Protein AF-A0A7S1VMY1-F1 (afdb_monomer)

Structure (mmCIF, N/CA/C/O backbone):
data_AF-A0A7S1VMY1-F1
#
_entry.id   AF-A0A7S1VMY1-F1
#
loop_
_atom_site.group_PDB
_atom_site.id
_atom_site.type_symbol
_atom_site.label_atom_id
_atom_site.label_alt_id
_atom_site.label_comp_id
_atom_site.label_asym_id
_atom_site.label_entity_id
_atom_site.label_seq_id
_atom_site.pdbx_PDB_ins_code
_atom_site.Cartn_x
_atom_site.Cartn_y
_atom_site.Cartn_z
_atom_site.occupancy
_atom_site.B_iso_or_equiv
_atom_site.auth_seq_id
_atom_site.auth_comp_id
_atom_site.auth_asym_id
_atom_site.auth_atom_id
_atom_site.pdbx_PDB_model_num
ATOM 1 N N . MET A 1 1 ? -56.545 4.425 -25.817 1.00 33.62 1 MET A N 1
ATOM 2 C CA . MET A 1 1 ? -55.577 3.398 -25.377 1.00 33.62 1 MET A CA 1
ATOM 3 C C . MET A 1 1 ? -54.176 3.889 -25.704 1.00 33.62 1 MET A C 1
ATOM 5 O O . MET A 1 1 ? -53.750 3.744 -26.835 1.00 33.62 1 MET A O 1
ATOM 9 N N . TYR A 1 2 ? -53.489 4.505 -24.744 1.00 23.52 2 TYR A N 1
ATOM 10 C CA . TYR A 1 2 ? -52.040 4.714 -24.791 1.00 23.52 2 TYR A CA 1
ATOM 11 C C . TYR A 1 2 ? -51.524 4.386 -23.392 1.00 23.52 2 TYR A C 1
ATOM 13 O O . TYR A 1 2 ? -51.862 5.068 -22.427 1.00 23.52 2 TYR A O 1
ATOM 21 N N . GLY A 1 3 ? -50.835 3.251 -23.283 1.00 25.16 3 GLY A N 1
ATOM 22 C CA . GLY A 1 3 ? -50.272 2.750 -22.037 1.00 25.16 3 GLY A CA 1
ATOM 23 C C . GLY A 1 3 ? -48.979 3.485 -21.712 1.00 25.16 3 GLY A C 1
ATOM 24 O O . GLY A 1 3 ? -48.044 3.483 -22.510 1.00 25.16 3 GLY A O 1
ATOM 25 N N . LEU A 1 4 ? -48.946 4.108 -20.537 1.00 24.19 4 LEU A N 1
ATOM 26 C CA . LEU A 1 4 ? -47.746 4.669 -19.930 1.00 24.19 4 LEU A CA 1
ATOM 27 C C . LEU A 1 4 ? -46.876 3.507 -19.418 1.00 24.19 4 LEU A C 1
ATOM 29 O O . LEU A 1 4 ? -47.246 2.832 -18.459 1.00 24.19 4 LEU A O 1
ATOM 33 N N . PHE A 1 5 ? -45.727 3.269 -20.048 1.00 25.06 5 PHE A N 1
ATOM 34 C CA . PHE A 1 5 ? -44.685 2.406 -19.493 1.00 25.06 5 PHE A CA 1
ATOM 35 C C . PHE A 1 5 ? -43.890 3.199 -18.449 1.00 25.06 5 PHE A C 1
ATOM 37 O O . PHE A 1 5 ? -43.092 4.069 -18.791 1.00 25.06 5 PHE A O 1
ATOM 44 N N . PHE A 1 6 ? -44.096 2.891 -17.168 1.00 24.59 6 PHE A N 1
ATOM 45 C CA . PHE A 1 6 ? -43.162 3.271 -16.111 1.00 24.59 6 PHE A CA 1
ATOM 46 C C . PHE A 1 6 ? -41.952 2.334 -16.177 1.00 24.59 6 PHE A C 1
ATOM 48 O O . PHE A 1 6 ? -42.025 1.177 -15.768 1.00 24.59 6 PHE A O 1
ATOM 55 N N . VAL A 1 7 ? -40.827 2.830 -16.693 1.00 23.72 7 VAL A N 1
ATOM 56 C CA . VAL A 1 7 ? -39.528 2.173 -16.524 1.00 23.72 7 VAL A CA 1
ATOM 57 C C . VAL A 1 7 ? -39.050 2.477 -15.107 1.00 23.72 7 VAL A C 1
ATOM 59 O O . VAL A 1 7 ? -38.472 3.526 -14.828 1.00 23.72 7 VAL A O 1
ATOM 62 N N . LEU A 1 8 ? -39.344 1.562 -14.186 1.00 25.62 8 LEU A N 1
ATOM 63 C CA . LEU A 1 8 ? -38.798 1.565 -12.837 1.00 25.62 8 LEU A CA 1
ATOM 64 C C . LEU A 1 8 ? -37.323 1.128 -12.921 1.00 25.62 8 LEU A C 1
ATOM 66 O O . LEU A 1 8 ? -37.007 -0.057 -12.864 1.00 25.62 8 LEU A O 1
ATOM 70 N N . LEU A 1 9 ? -36.412 2.087 -13.099 1.00 24.83 9 LEU A N 1
ATOM 71 C CA . LEU A 1 9 ? -34.967 1.882 -12.956 1.00 24.83 9 LEU A CA 1
ATOM 72 C C . LEU A 1 9 ? -34.641 1.661 -11.470 1.00 24.83 9 LEU A C 1
ATOM 74 O O . LEU A 1 9 ? -34.191 2.567 -10.770 1.00 24.83 9 LEU A O 1
ATOM 78 N N . ILE A 1 10 ? -34.880 0.446 -10.973 1.00 28.19 10 ILE A N 1
ATOM 79 C CA . ILE A 1 10 ? -34.266 -0.019 -9.729 1.00 28.19 10 ILE A CA 1
ATOM 80 C C . ILE A 1 10 ? -32.779 -0.204 -10.046 1.00 28.19 10 ILE A C 1
ATOM 82 O O . ILE A 1 10 ? -32.379 -1.208 -10.629 1.00 28.19 10 ILE A O 1
ATOM 86 N N . HIS A 1 11 ? -31.954 0.790 -9.709 1.00 32.41 11 HIS A N 1
ATOM 87 C CA . HIS A 1 11 ? -30.508 0.595 -9.623 1.00 32.41 11 HIS A CA 1
ATOM 88 C C . HIS A 1 11 ? -30.253 -0.402 -8.494 1.00 32.41 11 HIS A C 1
ATOM 90 O O . HIS A 1 11 ? -30.273 -0.053 -7.313 1.00 32.41 11 HIS A O 1
ATOM 96 N N . TRP A 1 12 ? -30.084 -1.665 -8.867 1.00 35.84 12 TRP A N 1
ATOM 97 C CA . TRP A 1 12 ? -29.684 -2.724 -7.960 1.00 35.84 12 TRP A CA 1
ATOM 98 C C . TRP A 1 12 ? -28.210 -2.477 -7.623 1.00 35.84 12 TRP A C 1
ATOM 100 O O . TRP A 1 12 ? -27.327 -2.839 -8.394 1.00 35.84 12 TRP A O 1
ATOM 110 N N . CYS A 1 13 ? -27.939 -1.771 -6.517 1.00 44.34 13 CYS A N 1
ATOM 111 C CA . CYS A 1 13 ? -26.596 -1.771 -5.938 1.00 44.34 13 CYS A CA 1
ATOM 112 C C . CYS A 1 13 ? -26.280 -3.228 -5.609 1.00 44.34 13 CYS A C 1
ATOM 114 O O . CYS A 1 13 ? -26.998 -3.851 -4.820 1.00 44.34 13 CYS A O 1
ATOM 116 N N . SER A 1 14 ? -25.270 -3.790 -6.267 1.00 51.94 14 SER A N 1
ATOM 117 C CA . SER A 1 14 ? -24.855 -5.160 -5.991 1.00 51.94 14 SER A CA 1
ATOM 118 C C . SER A 1 14 ? -24.409 -5.264 -4.525 1.00 51.94 14 SER A C 1
ATOM 120 O O . SER A 1 14 ? -23.856 -4.316 -3.966 1.00 51.94 14 SER A O 1
ATOM 122 N N . ALA A 1 15 ? -24.656 -6.403 -3.872 1.00 57.47 15 ALA A N 1
ATOM 123 C CA . ALA A 1 15 ? -24.342 -6.615 -2.450 1.00 57.47 15 ALA A CA 1
ATOM 124 C C . ALA A 1 15 ? -22.832 -6.524 -2.104 1.00 57.47 15 ALA A C 1
ATOM 126 O O . ALA A 1 15 ? -22.460 -6.646 -0.934 1.00 57.47 15 ALA A O 1
ATOM 127 N N . SER A 1 16 ? -21.985 -6.327 -3.117 1.00 62.66 16 SER A N 1
ATOM 128 C CA . SER A 1 16 ? -20.522 -6.275 -3.082 1.00 62.66 16 SER A CA 1
ATOM 129 C C . SER A 1 16 ? -19.931 -4.862 -3.164 1.00 62.66 16 SER A C 1
ATOM 131 O O . SER A 1 16 ? -18.712 -4.721 -3.164 1.00 62.66 16 SER A O 1
ATOM 133 N N . GLU A 1 17 ? -20.753 -3.815 -3.256 1.00 73.69 17 GLU A N 1
ATOM 134 C CA . GLU A 1 17 ? -20.267 -2.432 -3.285 1.00 73.69 17 GLU A CA 1
ATOM 135 C C . GLU A 1 17 ? -20.032 -1.877 -1.876 1.00 73.69 17 GLU A C 1
ATOM 137 O O . GLU A 1 17 ? -20.927 -1.909 -1.031 1.00 73.69 17 GLU A O 1
ATOM 142 N N . VAL A 1 18 ? -18.849 -1.300 -1.649 1.00 74.94 18 VAL A N 1
ATOM 143 C CA . VAL A 1 18 ? -18.488 -0.626 -0.393 1.00 74.94 18 VAL A CA 1
ATOM 144 C C . VAL A 1 18 ? -18.110 0.820 -0.682 1.00 74.94 18 VAL A C 1
ATOM 146 O O . VAL A 1 18 ? -17.292 1.079 -1.564 1.00 74.94 18 VAL A O 1
ATOM 149 N N . PHE A 1 19 ? -18.670 1.778 0.060 1.00 83.00 19 PHE A N 1
ATOM 150 C CA . PHE A 1 19 ? -18.328 3.191 -0.100 1.00 83.00 19 PHE A CA 1
ATOM 151 C C . PHE A 1 19 ? -17.265 3.608 0.922 1.00 83.00 19 PHE A C 1
ATOM 153 O O . PHE A 1 19 ? -17.552 3.742 2.113 1.00 83.00 19 PHE A O 1
ATOM 160 N N . VAL A 1 20 ? -16.025 3.791 0.458 1.00 81.06 20 VAL A N 1
ATOM 161 C CA . VAL A 1 20 ? -14.861 4.043 1.321 1.00 81.06 20 VAL A CA 1
ATOM 162 C C . VAL A 1 20 ? -14.304 5.438 1.082 1.00 81.06 20 VAL A C 1
ATOM 164 O O . VAL A 1 20 ? -14.198 5.891 -0.059 1.00 81.06 20 VAL A O 1
ATOM 167 N N . GLY A 1 21 ? -13.950 6.099 2.181 1.00 79.00 21 GLY A N 1
ATOM 168 C CA . GLY A 1 21 ? -13.277 7.385 2.208 1.00 79.00 21 GLY A CA 1
ATOM 169 C C . GLY A 1 21 ? -11.849 7.266 2.734 1.00 79.00 21 GLY A C 1
ATOM 170 O O . GLY A 1 21 ? -11.581 6.498 3.657 1.00 79.00 21 GLY A O 1
ATOM 171 N N . VAL A 1 22 ? -10.947 8.071 2.189 1.00 80.19 22 VAL A N 1
ATOM 172 C CA . VAL A 1 22 ? -9.586 8.273 2.692 1.00 80.19 22 VAL A CA 1
ATOM 173 C C . VAL A 1 22 ? -9.391 9.755 2.980 1.00 80.19 22 VAL A C 1
ATOM 175 O O . VAL A 1 22 ? -9.722 10.583 2.133 1.00 80.19 22 VAL A O 1
ATOM 178 N N . LEU A 1 23 ? -8.841 10.079 4.152 1.00 80.81 23 LEU A N 1
ATOM 179 C CA . LEU A 1 23 ? -8.456 11.435 4.537 1.00 80.81 23 LEU A CA 1
ATOM 180 C C . LEU A 1 23 ? -6.931 11.573 4.527 1.00 80.81 23 LEU A C 1
ATOM 182 O O . LEU A 1 23 ? -6.244 10.900 5.300 1.00 80.81 23 LEU A O 1
ATOM 186 N N . THR A 1 24 ? -6.431 12.481 3.691 1.00 72.38 24 THR A N 1
ATOM 187 C CA . THR A 1 24 ? -5.033 12.928 3.709 1.00 72.38 24 THR A CA 1
ATOM 188 C C . THR A 1 24 ? -4.936 14.169 4.582 1.00 72.38 24 THR A C 1
ATOM 190 O O . THR A 1 24 ? -5.751 15.084 4.446 1.00 72.38 24 THR A O 1
ATOM 193 N N . TRP A 1 25 ? -3.994 14.196 5.519 1.00 70.19 25 TRP A N 1
ATOM 194 C CA . TRP A 1 25 ? -3.779 15.348 6.390 1.00 70.19 25 TRP A CA 1
ATOM 195 C C . TRP A 1 25 ? -2.361 15.331 6.954 1.00 70.19 25 TRP A C 1
ATOM 197 O O . TRP A 1 25 ? -1.916 14.296 7.450 1.00 70.19 25 TRP A O 1
ATOM 207 N N . ASN A 1 26 ? -1.700 16.489 6.951 1.00 62.31 26 ASN A N 1
ATOM 208 C CA . ASN A 1 26 ? -0.480 16.712 7.714 1.00 62.31 26 ASN A CA 1
ATOM 209 C C . ASN A 1 26 ? -0.700 17.813 8.756 1.00 62.31 26 ASN A C 1
ATOM 211 O O . ASN A 1 26 ? -1.228 18.879 8.448 1.00 62.31 26 ASN A O 1
ATOM 215 N N . SER A 1 27 ? -0.270 17.567 9.992 1.00 55.22 27 SER A N 1
ATOM 216 C CA . SER A 1 27 ? -0.246 18.565 11.064 1.00 55.22 27 SER A CA 1
ATOM 217 C C . SER A 1 27 ? 0.998 19.466 11.040 1.00 55.22 27 SER A C 1
ATOM 219 O O . SER A 1 27 ? 1.062 20.408 11.821 1.00 55.22 27 SER A O 1
ATOM 221 N N . GLY A 1 28 ? 1.993 19.174 10.196 1.00 49.59 28 GLY A N 1
ATOM 222 C CA . GLY A 1 28 ? 3.317 19.807 10.200 1.00 49.59 28 GLY A CA 1
ATOM 223 C C . GLY A 1 28 ? 3.417 21.221 9.616 1.00 49.59 28 GLY A C 1
ATOM 224 O O . GLY A 1 28 ? 4.523 21.742 9.541 1.00 49.59 28 GLY A O 1
ATOM 225 N N . ALA A 1 29 ? 2.316 21.851 9.195 1.00 45.53 29 ALA A N 1
ATOM 226 C CA . ALA A 1 29 ? 2.366 23.142 8.499 1.00 45.53 29 ALA A CA 1
ATOM 227 C C . ALA A 1 29 ? 2.871 24.319 9.351 1.00 45.53 29 ALA A C 1
ATOM 229 O O . ALA A 1 29 ? 3.307 25.317 8.786 1.00 45.53 29 ALA A O 1
ATOM 230 N N . GLU A 1 30 ? 2.821 24.249 10.684 1.00 43.25 30 GLU A N 1
ATOM 231 C CA . GLU A 1 30 ? 3.225 25.376 11.530 1.00 43.25 30 GLU A CA 1
ATOM 232 C C . GLU A 1 30 ? 3.941 24.901 12.799 1.00 43.25 30 GLU A C 1
ATOM 234 O O . GLU A 1 30 ? 3.314 24.515 13.785 1.00 43.25 30 GLU A O 1
ATOM 239 N N . GLU A 1 31 ? 5.274 25.030 12.815 1.00 43.72 31 GLU A N 1
ATOM 240 C CA . GLU A 1 31 ? 6.121 24.917 14.020 1.00 43.72 31 GLU A CA 1
ATOM 241 C C . GLU A 1 31 ? 5.725 25.908 15.141 1.00 43.72 31 GLU A C 1
ATOM 243 O O . GLU A 1 31 ? 6.260 25.858 16.247 1.00 43.72 31 GLU A O 1
ATOM 248 N N . SER A 1 32 ? 4.774 26.810 14.884 1.00 41.44 32 SER A N 1
ATOM 249 C CA . SER A 1 32 ? 4.336 27.872 15.786 1.00 41.44 32 SER A CA 1
ATOM 250 C C . SER A 1 32 ? 2.898 27.740 16.295 1.00 41.44 32 SER A C 1
ATOM 252 O O . SER A 1 32 ? 2.478 28.613 17.056 1.00 41.44 32 SER A O 1
ATOM 254 N N . PHE A 1 33 ? 2.143 26.682 15.966 1.00 37.28 33 PHE A N 1
ATOM 255 C CA . PHE A 1 33 ? 0.832 26.471 16.595 1.00 37.28 33 PHE A CA 1
ATOM 256 C C . PHE A 1 33 ? 0.978 25.720 17.928 1.00 37.28 33 PHE A C 1
ATOM 258 O O . PHE A 1 33 ? 1.276 24.523 17.935 1.00 37.28 33 PHE A O 1
ATOM 265 N N . PRO A 1 34 ? 0.742 26.373 19.084 1.00 41.06 34 PRO A N 1
ATOM 266 C CA . PRO A 1 34 ? 0.778 25.705 20.377 1.00 41.06 34 PRO A CA 1
ATOM 267 C C . PRO A 1 34 ? -0.435 24.788 20.478 1.00 41.06 34 PRO A C 1
ATOM 269 O O . PRO A 1 34 ? -1.485 25.273 20.874 1.00 41.06 34 PRO A O 1
ATOM 272 N N . LEU A 1 35 ? -0.316 23.510 20.082 1.00 44.47 35 LEU A N 1
ATOM 273 C CA . LEU A 1 35 ? -1.351 22.471 20.239 1.00 44.47 35 LEU A CA 1
ATOM 274 C C . LEU A 1 35 ? -2.774 23.057 20.180 1.00 44.47 35 LEU A C 1
ATOM 276 O O . LEU A 1 35 ? -3.554 22.920 21.128 1.00 44.47 35 LEU A O 1
ATOM 280 N N . GLY A 1 36 ? -3.078 23.810 19.111 1.00 46.84 36 GLY A N 1
ATOM 281 C CA . GLY A 1 36 ? -4.407 24.385 18.931 1.00 46.84 36 GLY A CA 1
ATOM 282 C C . GLY A 1 36 ? -5.409 23.240 19.063 1.00 46.84 36 GLY A C 1
ATOM 283 O O . GLY A 1 36 ? -5.122 22.150 18.560 1.00 46.84 36 GLY A O 1
ATOM 284 N N . PRO A 1 37 ? -6.516 23.415 19.808 1.00 51.81 37 PRO A N 1
ATOM 285 C CA . PRO A 1 37 ? -7.282 22.289 20.309 1.00 51.81 37 PRO A CA 1
ATOM 286 C C . PRO A 1 37 ? -7.687 21.416 19.130 1.00 51.81 37 PRO A C 1
ATOM 288 O O . PRO A 1 37 ? -8.333 21.894 18.203 1.00 51.81 37 PRO A O 1
ATOM 291 N N . TRP A 1 38 ? -7.294 20.147 19.192 1.00 53.47 38 TRP A N 1
ATOM 292 C CA . TRP A 1 38 ? -7.691 18.990 18.378 1.00 53.47 38 TRP A CA 1
ATOM 293 C C . TRP A 1 38 ? -9.084 19.102 17.706 1.00 53.47 38 TRP A C 1
ATOM 295 O O . TRP A 1 38 ? -9.313 18.654 16.586 1.00 53.47 38 TRP A O 1
ATOM 305 N N . GLN A 1 39 ? -10.015 19.791 18.364 1.00 54.41 39 GLN A N 1
ATOM 306 C CA . GLN A 1 39 ? -11.328 20.228 17.882 1.00 54.41 39 GLN A CA 1
ATOM 307 C C . GLN A 1 39 ? -11.326 21.027 16.554 1.00 54.41 39 GLN A C 1
ATOM 309 O O . GLN A 1 39 ? -12.243 20.869 15.748 1.00 54.41 39 GLN A O 1
ATOM 314 N N . ALA A 1 40 ? -10.324 21.867 16.273 1.00 60.62 40 ALA A N 1
ATOM 315 C CA . ALA A 1 40 ? -10.230 22.632 15.022 1.00 60.62 40 ALA A CA 1
ATOM 316 C C . ALA A 1 40 ? -9.887 21.731 13.819 1.00 60.62 40 ALA A C 1
ATOM 318 O O . ALA A 1 40 ? -10.448 21.888 12.728 1.00 60.62 40 ALA A O 1
ATOM 319 N N . GLN A 1 41 ? -9.033 20.729 14.041 1.00 60.97 41 GLN A N 1
ATOM 320 C CA . GLN A 1 41 ? -8.704 19.707 13.045 1.00 60.97 41 GLN A CA 1
ATOM 321 C C . GLN A 1 41 ? -9.928 18.821 12.754 1.00 60.97 41 GLN A C 1
ATOM 323 O O . GLN A 1 41 ? -10.252 18.572 11.594 1.00 60.97 41 GLN A O 1
ATOM 328 N N . GLN A 1 42 ? -10.693 18.451 13.789 1.00 57.81 42 GLN A N 1
ATOM 329 C CA . GLN A 1 42 ? -11.961 17.716 13.655 1.00 57.81 42 GLN A CA 1
ATOM 330 C C . GLN A 1 42 ? -13.001 18.453 12.810 1.00 57.81 42 GLN A C 1
ATOM 332 O O . GLN A 1 42 ? -13.592 17.875 11.895 1.00 57.81 42 GLN A O 1
ATOM 337 N N . ALA A 1 43 ? -13.222 19.740 13.100 1.00 59.47 43 ALA A N 1
ATOM 338 C CA . ALA A 1 43 ? -14.169 20.558 12.351 1.00 59.47 43 ALA A CA 1
ATOM 339 C C . ALA A 1 43 ? -13.775 20.653 10.871 1.00 59.47 43 ALA A C 1
ATOM 341 O O . ALA A 1 43 ? -14.643 20.649 9.999 1.00 59.47 43 ALA A O 1
ATOM 342 N N . THR A 1 44 ? -12.473 20.688 10.587 1.00 67.06 44 THR A N 1
ATOM 343 C CA . THR A 1 44 ? -11.950 20.724 9.220 1.00 67.06 44 THR A CA 1
ATOM 344 C C . THR A 1 44 ? -12.164 19.393 8.508 1.00 67.06 44 THR A C 1
ATOM 346 O O . THR A 1 44 ? -12.757 19.383 7.434 1.00 67.06 44 THR A O 1
ATOM 349 N N . ALA A 1 45 ? -11.808 18.264 9.126 1.00 61.56 45 ALA A N 1
ATOM 350 C CA . ALA A 1 45 ? -12.037 16.940 8.547 1.00 61.56 45 ALA A CA 1
ATOM 351 C C . ALA A 1 45 ? -13.526 16.686 8.245 1.00 61.56 45 ALA A C 1
ATOM 353 O O . ALA A 1 45 ? -13.880 16.276 7.140 1.00 61.56 45 ALA A O 1
ATOM 354 N N . ALA A 1 46 ? -14.427 17.003 9.181 1.00 60.53 46 ALA A N 1
ATOM 355 C CA . ALA A 1 46 ? -15.868 16.851 8.970 1.00 60.53 46 ALA A CA 1
ATOM 356 C C . ALA A 1 46 ? -16.397 17.747 7.832 1.00 60.53 46 ALA A C 1
ATOM 358 O O . ALA A 1 46 ? -17.227 17.305 7.034 1.00 60.53 46 ALA A O 1
ATOM 359 N N . ARG A 1 47 ? -15.897 18.987 7.728 1.00 66.75 47 ARG A N 1
ATOM 360 C CA . ARG A 1 47 ? -16.230 19.913 6.632 1.00 66.75 47 ARG A CA 1
ATOM 361 C C . ARG A 1 47 ? -15.684 19.455 5.287 1.00 66.75 47 ARG A C 1
ATOM 363 O O . ARG A 1 47 ? -16.349 19.686 4.287 1.00 66.75 47 ARG A O 1
ATOM 370 N N . LEU A 1 48 ? -14.517 18.818 5.260 1.00 68.19 48 LEU A N 1
ATOM 371 C CA . LEU A 1 48 ? -13.923 18.291 4.034 1.00 68.19 48 LEU A CA 1
ATOM 372 C C . LEU A 1 48 ? -14.657 17.047 3.539 1.00 68.19 48 LEU A C 1
ATOM 374 O O . LEU A 1 48 ? -14.803 16.878 2.339 1.00 68.19 48 LEU A O 1
ATOM 378 N N . VAL A 1 49 ? -15.168 16.196 4.433 1.00 66.50 49 VAL A N 1
ATOM 379 C CA . VAL A 1 49 ? -15.889 14.978 4.027 1.00 66.50 49 VAL A CA 1
ATOM 380 C C . VAL A 1 49 ? -17.296 15.288 3.502 1.00 66.50 49 VAL A C 1
ATOM 382 O O . VAL A 1 49 ? -17.734 14.665 2.537 1.00 66.50 49 VAL A O 1
ATOM 385 N N . ALA A 1 50 ? -18.012 16.243 4.107 1.00 68.12 50 ALA A N 1
ATOM 386 C CA . ALA A 1 50 ? -19.428 16.488 3.810 1.00 68.12 50 ALA A CA 1
ATOM 387 C C . ALA A 1 50 ? -19.763 16.763 2.319 1.00 68.12 50 ALA A C 1
ATOM 389 O O . ALA A 1 50 ? -20.746 16.196 1.841 1.00 68.12 50 ALA A O 1
ATOM 390 N N . PRO A 1 51 ? -18.979 17.551 1.552 1.00 67.75 51 PRO A N 1
ATOM 391 C CA . PRO A 1 51 ? -19.243 17.820 0.135 1.00 67.75 51 PRO A CA 1
ATOM 392 C C . PRO A 1 51 ? -19.127 16.596 -0.781 1.00 67.75 51 PRO A C 1
ATOM 394 O O . PRO A 1 51 ? -19.726 16.582 -1.853 1.00 67.75 51 PRO A O 1
ATOM 397 N N . HIS A 1 52 ? -18.369 15.571 -0.380 1.00 65.31 52 HIS A N 1
ATOM 398 C CA . HIS A 1 52 ? -18.158 14.362 -1.185 1.00 65.31 52 HIS A CA 1
ATOM 399 C C . HIS A 1 52 ? -19.253 13.306 -0.990 1.00 65.31 52 HIS A C 1
ATOM 401 O O . HIS A 1 52 ? -19.247 12.265 -1.650 1.00 65.31 52 HIS A O 1
ATOM 407 N N . LEU A 1 53 ? -20.215 13.561 -0.102 1.00 65.62 53 LEU A N 1
ATOM 408 C CA . LEU A 1 53 ? -21.342 12.669 0.133 1.00 65.62 53 LEU A CA 1
ATOM 409 C C . LEU A 1 53 ? -22.450 12.982 -0.867 1.00 65.62 53 LEU A C 1
ATOM 411 O O . LEU A 1 53 ? -22.995 14.084 -0.914 1.00 65.62 53 LEU A O 1
ATOM 415 N N . SER A 1 54 ? -22.820 11.984 -1.663 1.00 61.38 54 SER A N 1
ATOM 416 C CA . SER A 1 54 ? -23.994 12.095 -2.523 1.00 61.38 54 SER A CA 1
ATOM 417 C C . SER A 1 54 ? -25.266 12.109 -1.666 1.00 61.38 54 SER A C 1
ATOM 419 O O . SER A 1 54 ? -25.358 11.318 -0.725 1.00 61.38 54 SER A O 1
ATOM 421 N N . PRO A 1 55 ? -26.321 12.856 -2.045 1.00 64.38 55 PRO A N 1
ATOM 422 C CA . PRO A 1 55 ? -27.646 12.710 -1.436 1.00 64.38 55 PRO A CA 1
ATOM 423 C C . PRO A 1 55 ? -28.162 11.260 -1.439 1.00 64.38 55 PRO A C 1
ATOM 425 O O . PRO A 1 55 ? -28.978 10.889 -0.601 1.00 64.38 55 PRO A O 1
ATOM 428 N N . ARG A 1 56 ? -27.681 10.426 -2.377 1.00 63.25 56 ARG A N 1
ATOM 429 C CA . ARG A 1 56 ? -28.036 9.000 -2.490 1.00 63.25 56 ARG A CA 1
ATOM 430 C C . ARG A 1 56 ? -27.187 8.072 -1.616 1.00 63.25 56 ARG A C 1
ATOM 432 O O . ARG A 1 56 ? -27.602 6.945 -1.369 1.00 63.25 56 ARG A O 1
ATOM 439 N N . ARG A 1 57 ? -26.013 8.520 -1.164 1.00 67.44 57 ARG A N 1
ATOM 440 C CA . ARG A 1 57 ? -25.126 7.803 -0.235 1.00 67.44 57 ARG A CA 1
ATOM 441 C C . ARG A 1 57 ? -24.596 8.800 0.793 1.00 67.44 57 ARG A C 1
ATOM 443 O O . ARG A 1 57 ? -23.453 9.240 0.689 1.00 67.44 57 ARG A O 1
ATOM 450 N N . PRO A 1 58 ? -25.433 9.173 1.777 1.00 69.19 58 PRO A N 1
ATOM 451 C CA . PRO A 1 58 ? -25.061 10.173 2.771 1.00 69.19 58 PRO A CA 1
ATOM 452 C C . PRO A 1 58 ? -24.014 9.649 3.760 1.00 69.19 58 PRO A C 1
ATOM 454 O O . PRO A 1 58 ? -23.536 10.412 4.594 1.00 69.19 58 PRO A O 1
ATOM 457 N N . THR A 1 59 ? -23.685 8.353 3.706 1.00 80.25 59 THR A N 1
ATOM 458 C CA . THR A 1 59 ? -22.766 7.717 4.644 1.00 80.25 59 THR A CA 1
ATOM 459 C C . THR A 1 59 ? -21.718 6.862 3.944 1.00 80.25 59 THR A C 1
ATOM 461 O O . THR A 1 59 ? -22.071 5.965 3.180 1.00 80.25 59 THR A O 1
ATOM 464 N N . LEU A 1 60 ? -20.452 7.107 4.266 1.00 85.81 60 LEU A N 1
ATOM 465 C CA . LEU A 1 60 ? -19.326 6.203 4.064 1.00 85.81 60 LEU A CA 1
ATOM 466 C C . LEU A 1 60 ? -19.475 4.985 4.981 1.00 85.81 60 LEU A C 1
ATOM 468 O O . LEU A 1 60 ? -19.863 5.110 6.147 1.00 85.81 60 LEU A O 1
ATOM 472 N N . ASP A 1 61 ? -19.115 3.813 4.477 1.00 89.75 61 ASP A N 1
ATOM 473 C CA . ASP A 1 61 ? -19.019 2.597 5.281 1.00 89.75 61 ASP A CA 1
ATOM 474 C C . ASP A 1 61 ? -17.754 2.628 6.151 1.00 89.75 61 ASP A C 1
ATOM 476 O O . ASP A 1 61 ? -17.794 2.296 7.337 1.00 89.75 61 ASP A O 1
ATOM 480 N N . LEU A 1 62 ? -16.650 3.132 5.592 1.00 91.69 62 LEU A N 1
ATOM 481 C CA . LEU A 1 62 ? -15.376 3.295 6.285 1.00 91.69 62 LEU A CA 1
ATOM 482 C C . LEU A 1 62 ? -14.682 4.595 5.871 1.00 91.69 62 LEU A C 1
ATOM 484 O O . LEU A 1 62 ? -14.595 4.904 4.685 1.00 91.69 62 LEU A O 1
ATOM 488 N N . LEU A 1 63 ? -14.150 5.321 6.852 1.00 92.31 63 LEU A N 1
ATOM 489 C CA . LEU A 1 63 ? -13.198 6.415 6.664 1.00 92.31 63 LEU A CA 1
ATOM 490 C C . LEU A 1 63 ? -11.833 5.997 7.221 1.00 92.31 63 LEU A C 1
ATOM 492 O O . LEU A 1 63 ? -11.745 5.647 8.395 1.00 92.31 63 LEU A O 1
ATOM 496 N N . VAL A 1 64 ? -10.785 6.049 6.401 1.00 93.12 64 VAL A N 1
ATOM 497 C CA . VAL A 1 64 ? -9.401 5.731 6.789 1.00 93.12 64 VAL A CA 1
ATOM 498 C C . VAL A 1 64 ? -8.591 7.023 6.882 1.00 93.12 64 VAL A C 1
ATOM 500 O O . VAL A 1 64 ? -8.549 7.789 5.918 1.00 93.12 64 VAL A O 1
ATOM 503 N N . THR A 1 65 ? -7.946 7.280 8.021 1.00 92.88 65 THR A N 1
ATOM 504 C CA . THR A 1 65 ? -7.008 8.406 8.170 1.00 92.88 65 THR A CA 1
ATOM 505 C C . THR A 1 65 ? -5.574 7.969 7.905 1.00 92.88 65 THR A C 1
ATOM 507 O O . THR A 1 65 ? -5.243 6.793 8.064 1.00 92.88 65 THR A O 1
ATOM 510 N N . ALA A 1 66 ? -4.707 8.919 7.556 1.00 91.56 66 ALA A N 1
ATOM 511 C CA . ALA A 1 66 ? -3.280 8.646 7.445 1.00 91.56 66 ALA A CA 1
ATOM 512 C C . ALA A 1 66 ? -2.656 8.189 8.775 1.00 91.56 66 ALA A C 1
ATOM 514 O O . ALA A 1 66 ? -3.151 8.517 9.860 1.00 91.56 66 ALA A O 1
ATOM 515 N N . GLU A 1 67 ? -1.562 7.429 8.680 1.00 89.31 67 GLU A N 1
ATOM 516 C CA . GLU A 1 67 ? -0.653 7.238 9.815 1.00 89.31 67 GLU A CA 1
ATOM 517 C C . GLU A 1 67 ? -0.057 8.608 10.163 1.00 89.31 67 GLU A C 1
ATOM 519 O O . GLU A 1 67 ? 0.208 9.413 9.272 1.00 89.31 67 GLU A O 1
ATOM 524 N N . GLU A 1 68 ? 0.077 8.894 11.456 1.00 84.38 68 GLU A N 1
ATOM 525 C CA . GLU A 1 68 ? 0.586 10.176 11.971 1.00 84.38 68 GLU A CA 1
ATOM 526 C C . GLU A 1 68 ? -0.268 11.413 11.641 1.00 84.38 68 GLU A C 1
ATOM 528 O O . GLU A 1 68 ? 0.132 12.539 11.917 1.00 84.38 68 GLU A O 1
ATOM 533 N N . ALA A 1 69 ? -1.509 11.230 11.168 1.00 78.12 69 ALA A N 1
ATOM 534 C CA . ALA A 1 69 ? -2.424 12.344 10.886 1.00 78.12 69 ALA A CA 1
ATOM 535 C C . ALA A 1 69 ? -2.711 13.240 12.109 1.00 78.12 69 ALA A C 1
ATOM 537 O O . ALA A 1 69 ? -3.017 14.422 11.960 1.00 78.12 69 ALA A O 1
ATOM 538 N N . LEU A 1 70 ? -2.666 12.661 13.313 1.00 73.00 70 LEU A N 1
ATOM 539 C CA . LEU A 1 70 ? -3.028 13.325 14.570 1.00 73.00 70 LEU A CA 1
ATOM 540 C C . LEU A 1 70 ? -1.831 13.711 15.433 1.00 73.00 70 LEU A C 1
ATOM 542 O O . LEU A 1 70 ? -1.936 14.578 16.299 1.00 73.00 70 LEU A O 1
ATOM 546 N N . THR A 1 71 ? -0.710 13.031 15.236 1.00 73.44 71 THR A N 1
ATOM 547 C CA . THR A 1 71 ? 0.517 13.269 15.984 1.00 73.44 71 THR A CA 1
ATOM 548 C C . THR A 1 71 ? 1.675 13.114 15.015 1.00 73.44 71 THR A C 1
ATOM 550 O O . THR A 1 71 ? 1.751 12.054 14.389 1.00 73.44 71 THR A O 1
ATOM 553 N N . PRO A 1 72 ? 2.576 14.103 14.912 1.00 70.75 72 PRO A N 1
ATOM 554 C CA . PRO A 1 72 ? 3.734 13.987 14.040 1.00 70.75 72 PRO A CA 1
ATOM 555 C C . PRO A 1 72 ? 4.602 12.781 14.439 1.00 70.75 72 PRO A C 1
ATOM 557 O O . PRO A 1 72 ? 4.550 12.360 15.605 1.00 70.75 72 PRO A O 1
ATOM 560 N N . PRO A 1 73 ? 5.418 12.252 13.508 1.00 69.94 73 PRO A N 1
ATOM 561 C CA . PRO A 1 73 ? 6.348 11.171 13.797 1.00 69.94 73 PRO A CA 1
ATOM 562 C C . PRO A 1 73 ? 7.222 11.562 14.987 1.00 69.94 73 PRO A C 1
ATOM 564 O O . PRO A 1 73 ? 7.902 12.595 14.938 1.00 69.94 73 PRO A O 1
ATOM 567 N N . PRO A 1 74 ? 7.221 10.786 16.082 1.00 73.06 74 PRO A N 1
ATOM 568 C CA . PRO A 1 74 ? 8.087 11.094 17.201 1.00 73.06 74 PRO A CA 1
ATOM 569 C C . PRO A 1 74 ? 9.548 10.906 16.759 1.00 73.06 74 PRO A C 1
ATOM 571 O O . PRO A 1 74 ? 9.922 9.806 16.354 1.00 73.06 74 PRO A O 1
ATOM 574 N N . PRO A 1 75 ? 10.411 11.932 16.876 1.00 75.69 75 PRO A N 1
ATOM 575 C CA . PRO A 1 75 ? 11.805 11.837 16.436 1.00 75.69 75 PRO A CA 1
ATOM 576 C C . PRO A 1 75 ? 12.638 10.889 17.311 1.00 75.69 75 PRO A C 1
ATOM 578 O O . PRO A 1 75 ? 13.782 10.584 16.986 1.00 75.69 75 PRO A O 1
ATOM 581 N N . ASN A 1 76 ? 12.105 10.479 18.466 1.00 76.81 76 ASN A N 1
ATOM 582 C CA . ASN A 1 76 ? 12.736 9.561 19.401 1.00 76.81 76 ASN A CA 1
ATOM 583 C C . ASN A 1 76 ? 11.704 8.951 20.369 1.00 76.81 76 ASN A C 1
ATOM 585 O O . ASN A 1 76 ? 10.548 9.377 20.455 1.00 76.81 76 ASN A O 1
ATOM 589 N N . MET A 1 77 ? 12.160 7.976 21.157 1.00 69.94 77 MET A N 1
ATOM 590 C CA . MET A 1 77 ? 11.331 7.249 22.119 1.00 69.94 77 MET A CA 1
ATOM 591 C C . MET A 1 77 ? 10.741 8.141 23.230 1.00 69.94 77 MET A C 1
ATOM 593 O O . MET A 1 77 ? 9.634 7.871 23.690 1.00 69.94 77 MET A O 1
ATOM 597 N N . SER A 1 78 ? 11.415 9.212 23.672 1.00 71.06 78 SER A N 1
ATOM 598 C CA . SER A 1 78 ? 10.879 10.067 24.747 1.00 71.06 78 SER A CA 1
ATOM 599 C C . SER A 1 78 ? 9.686 10.902 24.276 1.00 71.06 78 SER A C 1
ATOM 601 O O . SER A 1 78 ? 8.693 11.010 24.999 1.00 71.06 78 SER A O 1
ATOM 603 N N . VAL A 1 79 ? 9.731 11.414 23.042 1.00 74.81 79 VAL A N 1
ATOM 604 C CA . VAL A 1 79 ? 8.583 12.076 22.407 1.00 74.81 79 VAL A CA 1
ATOM 605 C C . VAL A 1 79 ? 7.473 11.065 22.127 1.00 74.81 79 VAL A C 1
ATOM 607 O O . VAL A 1 79 ? 6.316 11.346 22.431 1.00 74.81 79 VAL A O 1
ATOM 610 N N . ALA A 1 80 ? 7.811 9.862 21.649 1.00 74.69 80 ALA A N 1
ATOM 611 C CA . ALA A 1 80 ? 6.828 8.796 21.443 1.00 74.69 80 ALA A CA 1
ATOM 612 C C . ALA A 1 80 ? 6.093 8.467 22.743 1.00 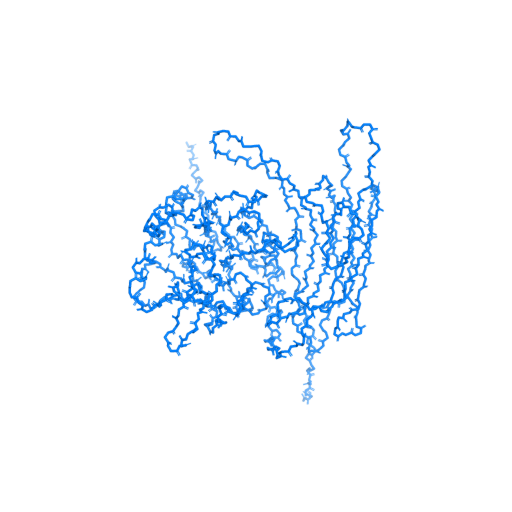74.69 80 ALA A C 1
ATOM 614 O O . ALA A 1 80 ? 4.872 8.391 22.760 1.00 74.69 80 ALA A O 1
ATOM 615 N N . HIS A 1 81 ? 6.817 8.370 23.857 1.00 77.00 81 HIS A N 1
ATOM 616 C CA . HIS A 1 81 ? 6.226 8.214 25.176 1.00 77.00 81 HIS A CA 1
ATOM 617 C C . HIS A 1 81 ? 5.286 9.359 25.542 1.00 77.00 81 HIS A C 1
ATOM 619 O O . HIS A 1 81 ? 4.175 9.092 25.999 1.00 77.00 81 HIS A O 1
ATOM 625 N N . ALA A 1 82 ? 5.709 10.610 25.379 1.00 73.56 82 ALA A N 1
ATOM 626 C CA . ALA A 1 82 ? 4.880 11.765 25.717 1.00 73.56 82 ALA A CA 1
ATOM 627 C C . ALA A 1 82 ? 3.579 11.813 24.897 1.00 73.56 82 ALA A C 1
ATOM 629 O O . ALA A 1 82 ? 2.543 12.221 25.416 1.00 73.56 82 ALA A O 1
ATOM 630 N N . LEU A 1 83 ? 3.629 11.362 23.641 1.00 74.19 83 LEU A N 1
ATOM 631 C CA . LEU A 1 83 ? 2.479 11.312 22.739 1.00 74.19 83 LEU A CA 1
ATOM 632 C C . LEU A 1 83 ? 1.617 10.061 22.931 1.00 74.19 83 LEU A C 1
ATOM 634 O O . LEU A 1 83 ? 0.419 10.111 22.652 1.00 74.19 83 LEU A O 1
ATOM 638 N N . ALA A 1 84 ? 2.209 8.955 23.391 1.00 78.00 84 ALA A N 1
ATOM 639 C CA . ALA A 1 84 ? 1.545 7.666 23.476 1.00 78.00 84 ALA A CA 1
ATOM 640 C C . ALA A 1 84 ? 0.393 7.698 24.476 1.00 78.00 84 ALA A C 1
ATOM 642 O O . ALA A 1 84 ? 0.576 7.945 25.671 1.00 78.00 84 ALA A O 1
ATOM 643 N N . GLN A 1 85 ? -0.792 7.394 23.964 1.00 78.25 85 GLN A N 1
ATOM 644 C CA . GLN A 1 85 ? -2.026 7.472 24.720 1.00 78.25 85 GLN A CA 1
ATOM 645 C C . GLN A 1 85 ? -2.354 6.129 25.372 1.00 78.25 85 GLN A C 1
ATOM 647 O O . GLN A 1 85 ? -2.148 5.063 24.786 1.00 78.25 85 GLN A O 1
ATOM 652 N N . ASP A 1 86 ? -2.896 6.179 26.585 1.00 81.06 86 ASP A N 1
ATOM 653 C CA . ASP A 1 86 ? -3.503 5.010 27.213 1.00 81.06 86 ASP A CA 1
ATOM 654 C C . ASP A 1 86 ? -4.938 4.871 26.696 1.00 81.06 86 ASP A C 1
ATOM 656 O O . ASP A 1 86 ? -5.788 5.722 26.964 1.00 81.06 86 ASP A O 1
ATOM 660 N N . LEU A 1 87 ? -5.212 3.798 25.949 1.00 76.19 87 LEU A N 1
ATOM 661 C CA . LEU A 1 87 ? -6.545 3.526 25.399 1.00 76.19 87 LEU A CA 1
ATOM 662 C C . LEU A 1 87 ? -7.607 3.294 26.486 1.00 76.19 87 LEU A C 1
ATOM 664 O O . LEU A 1 87 ? -8.800 3.353 26.192 1.00 76.19 87 LEU A O 1
ATOM 668 N N . THR A 1 88 ? -7.200 3.033 27.731 1.00 76.56 88 THR A N 1
ATOM 669 C CA . THR A 1 88 ? -8.113 2.895 28.875 1.00 76.56 88 THR A CA 1
ATOM 670 C C . THR A 1 88 ? -8.475 4.237 29.517 1.00 76.56 88 THR A C 1
ATOM 672 O O . THR A 1 88 ? -9.413 4.306 30.313 1.00 76.56 88 THR A O 1
ATOM 675 N N . ASN A 1 89 ? -7.785 5.324 29.152 1.00 75.06 89 ASN A N 1
ATOM 676 C CA . ASN A 1 89 ? -8.061 6.653 29.679 1.00 75.06 89 ASN A CA 1
ATOM 677 C C . ASN A 1 89 ? -9.250 7.305 28.948 1.00 75.06 89 ASN A C 1
ATOM 679 O O . ASN A 1 89 ? -9.186 7.627 27.760 1.00 75.06 89 ASN A O 1
ATOM 683 N N . GLY A 1 90 ? -10.344 7.548 29.676 1.00 68.94 90 GLY A N 1
ATOM 684 C CA . GLY A 1 90 ? -11.594 8.077 29.117 1.00 68.94 90 GLY A CA 1
ATOM 685 C C . GLY A 1 90 ? -11.495 9.467 28.467 1.00 68.94 90 GLY A C 1
ATOM 686 O O . GLY A 1 90 ? -12.361 9.822 27.666 1.00 68.94 90 GLY A O 1
ATOM 687 N N . THR A 1 91 ? -10.454 10.258 28.753 1.00 70.94 91 THR A N 1
ATOM 688 C CA . THR A 1 91 ? -10.256 11.576 28.119 1.00 70.94 91 THR A CA 1
ATOM 689 C C . THR A 1 91 ? -9.902 11.463 26.638 1.00 70.94 91 THR A C 1
ATOM 691 O O . THR A 1 91 ? -10.450 12.208 25.824 1.00 70.94 91 THR A O 1
ATOM 694 N N . LEU A 1 92 ? -9.053 10.496 26.273 1.00 69.06 92 LEU A N 1
ATOM 695 C CA . LEU A 1 92 ? -8.715 10.210 24.881 1.00 69.06 92 LEU A CA 1
ATOM 696 C C . LEU A 1 92 ? -9.959 9.783 24.112 1.00 69.06 92 LEU A C 1
ATOM 698 O O . LEU A 1 92 ? -10.197 10.261 23.007 1.00 69.06 92 LEU A O 1
ATOM 702 N N . TRP A 1 93 ? -10.776 8.920 24.716 1.00 70.38 93 TRP A N 1
ATOM 703 C CA . TRP A 1 93 ? -11.999 8.446 24.084 1.00 70.38 93 TRP A CA 1
ATOM 704 C C . TRP A 1 93 ? -12.935 9.600 23.722 1.00 70.38 93 TRP A C 1
ATOM 706 O O . TRP A 1 93 ? -13.409 9.672 22.593 1.00 70.38 93 TRP A O 1
ATOM 716 N N . SER A 1 94 ? -13.122 10.561 24.630 1.00 71.50 94 SER A N 1
ATOM 717 C CA . SER A 1 94 ? -13.909 11.771 24.358 1.00 71.50 94 SER A CA 1
ATOM 718 C C . SER A 1 94 ? -13.344 12.590 23.185 1.00 71.50 94 SER A C 1
ATOM 720 O O . SER A 1 94 ? -14.094 13.064 22.331 1.00 71.50 94 SER A O 1
ATOM 722 N N . ALA A 1 95 ? -12.015 12.702 23.076 1.00 70.31 95 ALA A N 1
ATOM 723 C CA . ALA A 1 95 ? -11.377 13.349 21.931 1.00 70.31 95 ALA A CA 1
ATOM 724 C C . ALA A 1 95 ? -11.560 12.543 20.630 1.00 70.31 95 ALA A C 1
ATOM 726 O O . ALA A 1 95 ? -11.800 13.127 19.576 1.00 70.31 95 ALA A O 1
ATOM 727 N N . MET A 1 96 ? -11.498 11.212 20.680 1.00 71.75 96 MET A N 1
ATOM 728 C CA . MET A 1 96 ? -11.709 10.343 19.519 1.00 71.75 96 MET A CA 1
ATOM 729 C C . MET A 1 96 ? -13.167 10.321 19.051 1.00 71.75 96 MET A C 1
ATOM 731 O O . MET A 1 96 ? -13.423 10.269 17.852 1.00 71.75 96 MET A O 1
ATOM 735 N N . GLU A 1 97 ? -14.132 10.435 19.961 1.00 72.31 97 GLU A N 1
ATOM 736 C CA . GLU A 1 97 ? -15.552 10.584 19.622 1.00 72.31 97 GLU A CA 1
ATOM 737 C C . GLU A 1 97 ? -15.793 11.797 18.711 1.00 72.31 97 GLU A C 1
ATOM 739 O O . GLU A 1 97 ? -16.564 11.707 17.757 1.00 72.31 97 GLU A O 1
ATOM 744 N N . GLY A 1 98 ? -15.061 12.898 18.919 1.00 70.31 98 GLY A N 1
ATOM 745 C CA . GLY A 1 98 ? -15.108 14.063 18.028 1.00 70.31 98 GLY A CA 1
ATOM 746 C C . GLY A 1 98 ? -14.516 13.822 16.629 1.00 70.31 98 GLY A C 1
ATOM 747 O O . GLY A 1 98 ? -14.854 14.544 15.695 1.00 70.31 98 GLY A O 1
ATOM 748 N N . LEU A 1 99 ? -13.668 12.799 16.451 1.00 68.62 99 LEU A N 1
ATOM 749 C CA . LEU A 1 99 ? -13.137 12.396 15.139 1.00 68.62 99 LEU A CA 1
ATOM 750 C C . LEU A 1 99 ? -14.114 11.531 14.345 1.00 68.62 99 LEU A C 1
ATOM 752 O O . LEU A 1 99 ? -13.882 11.276 13.162 1.00 68.62 99 LEU A O 1
ATOM 756 N N . ARG A 1 100 ? -15.215 11.076 14.955 1.00 72.69 100 ARG A N 1
ATOM 757 C CA . ARG A 1 100 ? -16.231 10.331 14.219 1.00 72.69 100 ARG A CA 1
ATOM 758 C C . ARG A 1 100 ? -16.891 11.248 13.213 1.00 72.69 100 ARG A C 1
ATOM 760 O O . ARG A 1 100 ? -17.785 12.021 13.553 1.00 72.69 100 ARG A O 1
ATOM 767 N N . ALA A 1 101 ? -16.513 11.098 11.949 1.00 67.50 101 ALA A N 1
ATOM 768 C CA . ALA A 1 101 ? -17.171 11.805 10.869 1.00 67.50 101 ALA A CA 1
ATOM 769 C C . ALA A 1 101 ? -18.679 11.495 10.930 1.00 67.50 101 ALA A C 1
ATOM 771 O O . ALA A 1 101 ? -19.063 10.324 10.864 1.00 67.50 101 ALA A O 1
ATOM 772 N N . PRO A 1 102 ? -19.580 12.491 11.057 1.00 72.44 102 PRO A N 1
ATOM 773 C CA . PRO A 1 102 ? -21.035 12.286 10.978 1.00 72.44 102 PRO A CA 1
ATOM 774 C C . PRO A 1 102 ? -21.449 11.524 9.714 1.00 72.44 102 PRO A C 1
ATOM 776 O O . PRO A 1 102 ? -22.447 10.816 9.691 1.00 72.44 102 PRO A O 1
ATOM 779 N N . ALA A 1 103 ? -20.591 11.587 8.710 1.00 77.25 103 ALA A N 1
ATOM 780 C CA . ALA A 1 103 ? -20.679 10.916 7.440 1.00 77.25 103 ALA A CA 1
ATOM 781 C C . ALA A 1 103 ? -20.216 9.452 7.402 1.00 77.25 103 ALA A C 1
ATOM 783 O O . ALA A 1 103 ? -20.385 8.843 6.362 1.00 77.25 103 ALA A O 1
ATOM 784 N N . ALA A 1 104 ? -19.597 8.873 8.435 1.00 82.62 104 ALA A N 1
ATOM 785 C CA . ALA A 1 104 ? -19.034 7.519 8.355 1.00 82.62 104 ALA A CA 1
ATOM 786 C C . ALA A 1 104 ? -19.649 6.564 9.386 1.00 82.62 104 ALA A C 1
ATOM 788 O O . ALA A 1 104 ? -19.896 6.943 10.534 1.00 82.62 104 ALA A O 1
ATOM 789 N N . ARG A 1 105 ? -19.888 5.313 8.979 1.00 87.38 105 ARG A N 1
ATOM 790 C CA . ARG A 1 105 ? -20.297 4.226 9.884 1.00 87.38 105 ARG A CA 1
ATOM 791 C C . ARG A 1 105 ? -19.145 3.775 10.765 1.00 87.38 105 ARG A C 1
ATOM 793 O O . ARG A 1 105 ? -19.343 3.542 11.949 1.00 87.38 105 ARG A O 1
ATOM 800 N N . SER A 1 106 ? -17.955 3.701 10.191 1.00 90.69 106 SER A N 1
ATOM 801 C CA . SER A 1 106 ? -16.730 3.377 10.905 1.00 90.69 106 SER A CA 1
ATOM 802 C C . SER A 1 106 ? -15.634 4.359 10.526 1.00 90.69 106 SER A C 1
ATOM 804 O O . SER A 1 106 ? -15.507 4.742 9.365 1.00 90.69 106 SER A O 1
ATOM 806 N N . THR A 1 107 ? -14.839 4.789 11.501 1.00 91.00 107 THR A N 1
ATOM 807 C CA . THR A 1 107 ? -13.635 5.599 11.259 1.00 91.00 107 THR A CA 1
ATOM 808 C C . THR A 1 107 ? -12.427 4.864 11.817 1.00 91.00 107 THR A C 1
ATOM 810 O O . THR A 1 107 ? -12.424 4.498 12.989 1.00 91.00 107 THR A O 1
ATOM 813 N N . LEU A 1 108 ? -11.422 4.625 10.981 1.00 92.12 108 LEU A N 1
ATOM 814 C CA . LEU A 1 108 ? -10.148 4.050 11.381 1.00 92.12 108 LEU A CA 1
ATOM 815 C C . LEU A 1 108 ? -9.143 5.181 11.568 1.00 92.12 108 LEU A C 1
ATOM 817 O O . LEU A 1 108 ? -8.859 5.921 10.626 1.00 92.12 108 LEU A O 1
ATOM 821 N N . VAL A 1 109 ? -8.628 5.297 12.786 1.00 90.75 109 VAL A N 1
ATOM 822 C CA . VAL A 1 109 ? -7.722 6.364 13.205 1.00 90.75 109 VAL A CA 1
ATOM 823 C C . VAL A 1 109 ? -6.399 5.762 13.641 1.00 90.75 109 VAL A C 1
ATOM 825 O O . VAL A 1 109 ? -6.395 4.772 14.364 1.00 90.75 109 VAL A O 1
ATOM 828 N N . TRP A 1 110 ? -5.279 6.362 13.252 1.00 91.62 110 TRP A N 1
ATOM 829 C CA . TRP A 1 110 ? -3.969 5.967 13.761 1.00 91.62 110 TRP A CA 1
ATOM 830 C C . TRP A 1 110 ? -3.541 6.812 14.966 1.00 91.62 110 TRP A C 1
ATOM 832 O O . TRP A 1 110 ? -3.752 8.025 14.978 1.00 91.62 110 TRP A O 1
ATOM 842 N N . LEU A 1 111 ? -2.919 6.180 15.964 1.00 89.81 111 LEU A N 1
ATOM 843 C CA . LEU A 1 111 ? -2.278 6.855 17.090 1.00 89.81 111 LEU A CA 1
ATOM 844 C C . LEU A 1 111 ? -1.170 5.997 17.732 1.00 89.81 111 LEU A C 1
ATOM 846 O O . LEU A 1 111 ? -1.258 4.765 17.727 1.00 89.81 111 LEU A O 1
ATOM 850 N N . PRO A 1 112 ? -0.157 6.627 18.356 1.00 89.12 112 PRO A N 1
ATOM 851 C CA . PRO A 1 112 ? 0.760 5.928 19.243 1.00 89.12 112 PRO A CA 1
ATOM 852 C C . PRO A 1 112 ? 0.034 5.546 20.543 1.00 89.12 112 PRO A C 1
ATOM 854 O O . PRO A 1 112 ? -0.609 6.389 21.176 1.00 89.12 112 PRO A O 1
ATOM 857 N N . THR A 1 113 ? 0.141 4.289 20.977 1.00 89.44 113 THR A N 1
ATOM 858 C CA . THR A 1 113 ? -0.542 3.799 22.189 1.00 89.44 113 THR A CA 1
ATOM 859 C C . THR A 1 113 ? 0.408 3.154 23.187 1.00 89.44 113 THR A C 1
ATOM 861 O O . THR A 1 113 ? 1.466 2.635 22.831 1.00 89.44 113 THR A O 1
ATOM 864 N N . ARG A 1 114 ? 0.006 3.157 24.462 1.00 88.06 114 ARG A N 1
ATOM 865 C CA . ARG A 1 114 ? 0.569 2.291 25.505 1.00 88.06 114 ARG A CA 1
ATOM 866 C C . ARG A 1 114 ? -0.481 1.277 25.925 1.00 88.06 114 ARG A C 1
ATOM 868 O O . ARG A 1 114 ? -1.651 1.626 26.071 1.00 88.06 114 ARG A O 1
ATOM 875 N N . HIS A 1 115 ? -0.071 0.033 26.134 1.00 83.75 115 HIS A N 1
ATOM 876 C CA . HIS A 1 115 ? -0.955 -1.002 26.660 1.00 83.75 115 HIS A CA 1
ATOM 877 C C . HIS A 1 115 ? -0.681 -1.206 28.151 1.00 83.75 115 HIS A C 1
ATOM 879 O O . HIS A 1 115 ? 0.466 -1.186 28.607 1.00 83.75 115 HIS A O 1
ATOM 885 N N . ALA A 1 116 ? -1.742 -1.399 28.933 1.00 80.00 116 ALA A N 1
ATOM 886 C CA . ALA A 1 116 ? -1.601 -1.704 30.349 1.00 80.00 116 ALA A CA 1
ATOM 887 C C . ALA A 1 116 ? -0.753 -2.978 30.526 1.00 80.00 116 ALA A C 1
ATOM 889 O O . ALA A 1 116 ? -0.981 -3.989 29.866 1.00 80.00 116 ALA A O 1
ATOM 890 N N . GLY A 1 117 ? 0.247 -2.921 31.408 1.00 82.38 117 GLY A N 1
ATOM 891 C CA . GLY A 1 117 ? 1.114 -4.063 31.713 1.00 82.38 117 GLY A CA 1
ATOM 892 C C . GLY A 1 117 ? 2.297 -4.291 30.762 1.00 82.38 117 GLY A C 1
ATOM 893 O O . GLY A 1 117 ? 3.144 -5.120 31.077 1.00 82.38 117 GLY A O 1
ATOM 894 N N . THR A 1 118 ? 2.441 -3.542 29.660 1.00 81.94 118 THR A N 1
ATOM 895 C CA . THR A 1 118 ? 3.597 -3.676 28.739 1.00 81.94 118 THR A CA 1
ATOM 896 C C . THR A 1 118 ? 4.782 -2.764 29.093 1.00 81.94 118 THR A C 1
ATOM 898 O O . THR A 1 118 ? 5.693 -2.569 28.283 1.00 81.94 118 THR A O 1
ATOM 901 N N . GLY A 1 119 ? 4.764 -2.161 30.287 1.00 85.88 119 GLY A N 1
ATOM 902 C CA . GLY A 1 119 ? 5.787 -1.226 30.756 1.00 85.88 119 GLY A CA 1
ATOM 903 C C . GLY A 1 119 ? 5.908 0.012 29.863 1.00 85.88 119 GLY A C 1
ATOM 904 O O . GLY A 1 119 ? 4.914 0.664 29.551 1.00 85.88 119 GLY A O 1
ATOM 905 N N . ASN A 1 120 ? 7.135 0.310 29.435 1.00 84.69 120 ASN A N 1
ATOM 906 C CA . ASN A 1 120 ? 7.468 1.437 28.561 1.00 84.69 120 ASN A CA 1
ATOM 907 C C . ASN A 1 120 ? 7.369 1.096 27.056 1.00 84.69 120 ASN A C 1
ATOM 909 O O . ASN A 1 120 ? 8.025 1.721 26.234 1.00 84.69 120 ASN A O 1
ATOM 913 N N . SER A 1 121 ? 6.560 0.115 26.664 1.00 91.06 121 SER A N 1
ATOM 914 C CA . SER A 1 121 ? 6.335 -0.147 25.236 1.00 91.06 121 SER A CA 1
ATOM 915 C C . SER A 1 121 ? 5.379 0.884 24.633 1.00 91.06 121 SER A C 1
ATOM 917 O O . SER A 1 121 ? 4.338 1.183 25.225 1.00 91.06 121 SER A O 1
ATOM 919 N N . VAL A 1 122 ? 5.720 1.392 23.449 1.00 92.00 122 VAL A N 1
ATOM 920 C CA . VAL A 1 122 ? 4.849 2.240 22.625 1.00 92.00 122 VAL A CA 1
ATOM 921 C C . VAL A 1 122 ? 4.535 1.489 21.340 1.00 92.00 122 VAL A C 1
ATOM 923 O O . VAL A 1 122 ? 5.439 0.970 20.696 1.00 92.00 122 VAL A O 1
ATOM 926 N N . PHE A 1 123 ? 3.266 1.425 20.957 1.00 93.94 123 PHE A N 1
ATOM 927 C CA . PHE A 1 123 ? 2.809 0.726 19.758 1.00 93.94 123 PHE A CA 1
ATOM 928 C C . PHE A 1 123 ? 2.301 1.729 18.723 1.00 93.94 123 PHE A C 1
ATOM 930 O O . PHE A 1 123 ? 1.695 2.738 19.078 1.00 93.94 123 PHE A O 1
ATOM 937 N N . SER A 1 124 ? 2.547 1.449 17.444 1.00 94.50 124 SER A N 1
ATOM 938 C CA . SER A 1 124 ? 1.908 2.149 16.324 1.00 94.50 124 SER A CA 1
ATOM 939 C C . SER A 1 124 ? 0.565 1.465 16.075 1.00 94.50 124 SER A C 1
ATOM 941 O O . SER A 1 124 ? 0.547 0.302 15.674 1.00 94.50 124 SER A O 1
ATOM 943 N N . THR A 1 125 ? -0.549 2.133 16.380 1.00 94.69 125 THR A N 1
ATOM 944 C CA . THR A 1 125 ? -1.848 1.461 16.525 1.00 94.69 125 THR A CA 1
ATOM 945 C C . THR A 1 125 ? -2.930 2.126 15.685 1.00 94.69 125 THR A C 1
ATOM 947 O O . THR A 1 125 ? -3.171 3.326 15.783 1.00 94.69 125 THR A O 1
ATOM 950 N N . ALA A 1 126 ? -3.639 1.328 14.891 1.00 94.56 126 ALA A N 1
ATOM 951 C CA . ALA A 1 126 ? -4.883 1.715 14.248 1.00 94.56 126 ALA A CA 1
ATOM 952 C C . ALA A 1 126 ? -6.060 1.343 15.157 1.00 94.56 126 ALA A C 1
ATOM 954 O O . ALA A 1 126 ? -6.181 0.205 15.608 1.00 94.56 126 ALA A O 1
ATOM 955 N N . VAL A 1 127 ? -6.939 2.300 15.421 1.00 92.69 127 VAL A N 1
ATOM 956 C CA . VAL A 1 127 ? -8.099 2.163 16.295 1.00 92.69 127 VAL A CA 1
ATOM 957 C C . VAL A 1 127 ? -9.372 2.371 15.492 1.00 92.69 127 VAL A C 1
ATOM 959 O O . VAL A 1 127 ? -9.531 3.372 14.791 1.00 92.69 127 VAL A O 1
ATOM 962 N N . LEU A 1 128 ? -10.298 1.424 15.615 1.00 92.50 128 LEU A N 1
ATOM 963 C CA . LEU A 1 128 ? -11.613 1.505 15.005 1.00 92.50 128 LEU A CA 1
ATOM 964 C C . LEU A 1 128 ? -12.589 2.251 15.918 1.00 92.50 128 LEU A C 1
ATOM 966 O O . LEU A 1 128 ? -12.807 1.879 17.071 1.00 92.50 128 LEU A O 1
ATOM 970 N N . LEU A 1 129 ? -13.251 3.255 15.354 1.00 89.94 129 LEU A N 1
ATOM 971 C CA . LEU A 1 129 ? -14.337 4.008 15.969 1.00 89.94 129 LEU A CA 1
ATOM 972 C C . LEU A 1 129 ? -15.660 3.649 15.271 1.00 89.94 129 LEU A C 1
ATOM 974 O O . LEU A 1 129 ? -15.985 4.263 14.248 1.00 89.94 129 LEU A O 1
ATOM 978 N N . PRO A 1 130 ? -16.413 2.652 15.776 1.00 87.88 130 PRO A N 1
ATOM 979 C CA . PRO A 1 130 ? -17.677 2.242 15.172 1.00 87.88 130 PRO A CA 1
ATOM 980 C C . PRO A 1 130 ? -18.812 3.225 15.488 1.00 87.88 130 PRO A C 1
ATOM 982 O O . PRO A 1 130 ? -18.772 3.954 16.485 1.00 87.88 130 PRO A O 1
ATOM 985 N N . ARG A 1 131 ? -19.865 3.200 14.663 1.00 83.75 131 ARG A N 1
ATOM 986 C CA . ARG A 1 131 ? -21.140 3.879 14.905 1.00 83.75 131 ARG A CA 1
ATOM 987 C C . ARG A 1 131 ? -22.313 2.883 14.873 1.00 83.75 131 ARG A C 1
ATOM 989 O O . ARG A 1 131 ? -22.439 2.151 13.892 1.00 83.75 131 ARG A O 1
ATOM 996 N N . PRO A 1 132 ? -23.235 2.919 15.857 1.00 82.62 132 PRO A N 1
ATOM 997 C CA . PRO A 1 132 ? -23.231 3.769 17.058 1.00 82.62 132 PRO A CA 1
ATOM 998 C C . PRO A 1 132 ? -22.044 3.466 17.991 1.00 82.62 132 PRO A C 1
ATOM 1000 O O . PRO A 1 132 ? -21.440 2.402 17.852 1.00 82.62 132 PRO A O 1
ATOM 1003 N N . PRO A 1 133 ? -21.695 4.382 18.921 1.00 78.50 133 PRO A N 1
ATOM 1004 C CA . PRO A 1 133 ? -20.703 4.091 19.947 1.00 78.50 133 PRO A CA 1
ATOM 1005 C C . PRO A 1 133 ? -21.015 2.761 20.622 1.00 78.50 133 PRO A C 1
ATOM 1007 O O . PRO A 1 133 ? -22.110 2.580 21.156 1.00 78.50 133 PRO A O 1
ATOM 1010 N N . SER A 1 134 ? -20.060 1.839 20.615 1.00 74.62 134 SER A N 1
ATOM 1011 C CA . SER A 1 134 ? -20.145 0.658 21.462 1.00 74.62 134 SER A CA 1
ATOM 1012 C C . SER A 1 134 ? -19.754 1.036 22.888 1.00 74.62 134 SER A C 1
ATOM 1014 O O . SER A 1 134 ? -18.799 1.783 23.086 1.00 74.62 134 SER A O 1
ATOM 1016 N N . SER A 1 135 ? -20.423 0.470 23.891 1.00 61.28 135 SER A N 1
ATOM 1017 C CA . SER A 1 135 ? -20.013 0.580 25.301 1.00 61.28 135 SER A CA 1
ATOM 1018 C C . SER A 1 135 ? -18.734 -0.209 25.629 1.00 61.28 135 SER A C 1
ATOM 1020 O O . SER A 1 135 ? -18.336 -0.289 26.788 1.00 61.28 135 SER A O 1
ATOM 1022 N N . THR A 1 136 ? -18.131 -0.856 24.633 1.00 65.56 136 THR A N 1
ATOM 1023 C CA . THR A 1 136 ? -16.972 -1.741 24.754 1.00 65.56 136 THR A CA 1
ATOM 1024 C C . THR A 1 136 ? -15.675 -1.065 24.324 1.00 65.56 136 THR A C 1
ATOM 1026 O O . THR A 1 136 ? -15.683 -0.094 23.569 1.00 65.56 136 THR A O 1
ATOM 1029 N N . ILE A 1 137 ? -14.566 -1.643 24.795 1.00 68.56 137 ILE A N 1
ATOM 1030 C CA . ILE A 1 137 ? -13.181 -1.282 24.468 1.00 68.56 137 ILE A CA 1
ATOM 1031 C C . ILE A 1 137 ? -13.010 -1.139 22.944 1.00 68.56 137 ILE A C 1
ATOM 1033 O O . ILE A 1 137 ? -13.518 -1.989 22.205 1.00 68.56 137 ILE A O 1
ATOM 1037 N N . PRO A 1 138 ? -12.292 -0.107 22.463 1.00 77.38 138 PRO A N 1
ATOM 1038 C CA . PRO A 1 138 ? -12.006 0.050 21.044 1.00 77.38 138 PRO A CA 1
ATOM 1039 C C . PRO A 1 138 ? -11.302 -1.177 20.464 1.00 77.38 138 PRO A C 1
ATOM 1041 O O . PRO A 1 138 ? -10.271 -1.624 20.979 1.00 77.38 138 PRO A O 1
ATOM 1044 N N . LEU A 1 139 ? -11.827 -1.675 19.343 1.00 88.69 139 LEU A N 1
ATOM 1045 C CA . LEU A 1 139 ? -11.101 -2.631 18.515 1.00 88.69 139 LEU A CA 1
ATOM 1046 C C . LEU A 1 139 ? -9.876 -1.925 17.934 1.00 88.69 139 LEU A C 1
ATOM 1048 O O . LEU A 1 139 ? -9.979 -0.810 17.417 1.00 88.69 139 LEU A O 1
ATOM 1052 N N . ASN A 1 140 ? -8.717 -2.559 18.041 1.00 93.12 140 ASN A N 1
ATOM 1053 C CA . ASN A 1 140 ? -7.463 -1.967 17.613 1.00 93.12 140 ASN A CA 1
ATOM 1054 C C . ASN A 1 140 ? -6.537 -3.006 16.979 1.00 93.12 140 ASN A C 1
ATOM 1056 O O . ASN A 1 140 ? -6.691 -4.211 17.181 1.00 93.12 140 ASN A O 1
ATOM 1060 N N . TYR A 1 141 ? -5.609 -2.496 16.182 1.00 95.56 141 TYR A N 1
ATOM 1061 C CA . TYR A 1 141 ? -4.557 -3.231 15.509 1.00 95.56 141 TYR A CA 1
ATOM 1062 C C . TYR A 1 141 ? -3.231 -2.511 15.741 1.00 95.56 141 TYR A C 1
ATOM 1064 O O . TYR A 1 141 ? -3.053 -1.381 15.294 1.00 95.56 141 TYR A O 1
ATOM 1072 N N . GLY A 1 142 ? -2.309 -3.158 16.441 1.00 95.69 142 GLY A N 1
ATOM 1073 C CA . GLY A 1 142 ? -0.919 -2.747 16.552 1.00 95.69 142 GLY A CA 1
ATOM 1074 C C . GLY A 1 142 ? -0.114 -3.233 15.348 1.00 95.69 142 GLY A C 1
ATOM 1075 O O . GLY A 1 142 ? -0.105 -4.427 15.045 1.00 95.69 142 GLY A O 1
ATOM 1076 N N . LYS A 1 143 ? 0.600 -2.308 14.708 1.00 95.81 143 LYS A N 1
ATOM 1077 C CA . LYS A 1 143 ? 1.516 -2.532 13.585 1.00 95.81 143 LYS A CA 1
ATOM 1078 C C . LYS A 1 143 ? 2.500 -3.646 13.911 1.00 95.81 143 LYS A C 1
ATOM 1080 O O . LYS A 1 143 ? 3.292 -3.529 14.847 1.00 95.81 143 LYS A O 1
ATOM 1085 N N . THR A 1 144 ? 2.463 -4.722 13.139 1.00 95.19 144 THR A N 1
ATOM 1086 C CA . THR A 1 144 ? 3.303 -5.903 13.397 1.00 95.19 144 THR A CA 1
ATOM 1087 C C . THR A 1 144 ? 4.749 -5.705 12.950 1.00 95.19 144 THR A C 1
ATOM 1089 O O . THR A 1 144 ? 5.659 -6.234 13.582 1.00 95.19 144 THR A O 1
ATOM 1092 N N . HIS A 1 145 ? 4.968 -4.890 11.916 1.00 93.25 145 HIS A N 1
ATOM 1093 C CA . HIS A 1 145 ? 6.286 -4.572 11.367 1.00 93.25 145 HIS A CA 1
ATOM 1094 C C . HIS A 1 145 ? 6.536 -3.061 11.472 1.00 93.25 145 HIS A C 1
ATOM 1096 O O . HIS A 1 145 ? 6.328 -2.315 10.513 1.00 93.25 145 HIS A O 1
ATOM 1102 N N . PRO A 1 146 ? 6.926 -2.542 12.647 1.00 92.94 146 PRO A N 1
ATOM 1103 C CA . PRO A 1 146 ? 7.260 -1.131 12.778 1.00 92.94 146 PRO A CA 1
ATOM 1104 C C . PRO A 1 146 ? 8.530 -0.795 11.983 1.00 92.94 146 PRO A C 1
ATOM 1106 O O . PRO A 1 146 ? 9.573 -1.417 12.158 1.00 92.94 146 PRO A O 1
ATOM 1109 N N . PHE A 1 147 ? 8.460 0.242 11.141 1.00 88.19 147 PHE A N 1
ATOM 1110 C CA . PHE A 1 147 ? 9.612 0.721 10.361 1.00 88.19 147 PHE A CA 1
ATOM 1111 C C . PHE A 1 147 ? 10.765 1.222 11.247 1.00 88.19 147 PHE A C 1
ATOM 1113 O O . PHE A 1 147 ? 11.935 1.165 10.854 1.00 88.19 147 PHE A O 1
ATOM 1120 N N . ASP A 1 148 ? 10.444 1.725 12.441 1.00 87.25 148 ASP A N 1
ATOM 1121 C CA . ASP A 1 148 ? 11.414 2.101 13.463 1.00 87.25 148 ASP A CA 1
ATOM 1122 C C . ASP A 1 148 ? 11.148 1.352 14.776 1.00 87.25 148 ASP A C 1
ATOM 1124 O O . ASP A 1 148 ? 10.398 1.800 15.646 1.00 87.25 148 ASP A O 1
ATOM 1128 N N . ARG A 1 149 ? 11.799 0.194 14.919 1.00 87.25 149 ARG A N 1
ATOM 1129 C CA . ARG A 1 149 ? 11.776 -0.628 16.138 1.00 87.25 149 ARG A CA 1
ATOM 1130 C C . ARG A 1 149 ? 12.497 0.005 17.330 1.00 87.25 149 ARG A C 1
ATOM 1132 O O . ARG A 1 149 ? 12.363 -0.494 18.443 1.00 87.25 149 ARG A O 1
ATOM 1139 N N . SER A 1 150 ? 13.259 1.084 17.126 1.00 85.81 150 SER A N 1
ATOM 1140 C CA . SER A 1 150 ? 13.822 1.854 18.242 1.00 85.81 150 SER A CA 1
ATOM 1141 C C . SER A 1 150 ? 12.779 2.756 18.905 1.00 85.81 150 SER A C 1
ATOM 1143 O O . SER A 1 150 ? 12.998 3.227 20.016 1.00 85.81 150 SER A O 1
ATOM 1145 N N . VAL A 1 151 ? 11.639 2.973 18.243 1.00 87.50 151 VAL A N 1
ATOM 1146 C CA . VAL A 1 151 ? 10.546 3.825 18.719 1.00 87.50 151 VAL A CA 1
ATOM 1147 C C . VAL A 1 151 ? 9.303 3.002 19.041 1.00 87.50 151 VAL A C 1
ATOM 1149 O O . VAL A 1 151 ? 8.699 3.198 20.095 1.00 87.50 151 VAL A O 1
ATOM 1152 N N . PHE A 1 152 ? 8.928 2.078 18.154 1.00 91.56 152 PHE A N 1
ATOM 1153 C CA . PHE A 1 152 ? 7.701 1.298 18.272 1.00 91.56 152 PHE A CA 1
ATOM 1154 C C . PHE A 1 152 ? 7.977 -0.185 18.519 1.00 91.56 152 PHE A C 1
ATOM 1156 O O . PHE A 1 152 ? 8.728 -0.834 17.791 1.00 91.56 152 PHE A O 1
ATOM 1163 N N . THR A 1 153 ? 7.289 -0.742 19.509 1.00 94.00 153 THR A N 1
ATOM 1164 C CA . THR A 1 153 ? 7.230 -2.178 19.766 1.00 94.00 153 THR A CA 1
ATOM 1165 C C . THR A 1 153 ? 6.314 -2.847 18.732 1.00 94.00 153 THR A C 1
ATOM 1167 O O . THR A 1 153 ? 5.222 -2.330 18.478 1.00 94.00 153 THR A O 1
ATOM 1170 N N . PRO A 1 154 ? 6.704 -4.001 18.152 1.00 94.56 154 PRO A N 1
ATOM 1171 C CA . PRO A 1 154 ? 5.815 -4.801 17.317 1.00 94.56 154 PRO A CA 1
ATOM 1172 C C . PRO A 1 154 ? 4.489 -5.111 18.014 1.00 94.56 154 PRO A C 1
ATOM 1174 O O . PRO A 1 154 ? 4.457 -5.573 19.158 1.00 94.56 154 PRO A O 1
ATOM 1177 N N . GLY A 1 155 ? 3.388 -4.854 17.317 1.00 93.50 155 GLY A N 1
ATOM 1178 C CA . GLY A 1 155 ? 2.051 -5.174 17.783 1.00 93.50 155 GLY A CA 1
ATOM 1179 C C . GLY A 1 155 ? 1.851 -6.679 17.930 1.00 93.50 155 GLY A C 1
ATOM 1180 O O . GLY A 1 155 ? 2.260 -7.468 17.082 1.00 93.50 155 GLY A O 1
ATOM 1181 N N . THR A 1 156 ? 1.199 -7.072 19.020 1.00 89.50 156 THR A N 1
ATOM 1182 C CA . THR A 1 156 ? 0.825 -8.468 19.307 1.00 89.50 156 THR A CA 1
ATOM 1183 C C . THR A 1 156 ? -0.675 -8.704 19.193 1.00 89.50 156 THR A C 1
ATOM 1185 O O . THR A 1 156 ? -1.153 -9.825 19.369 1.00 89.50 156 THR A O 1
ATOM 1188 N N . THR A 1 157 ? -1.437 -7.648 18.910 1.00 83.62 157 THR A N 1
ATOM 1189 C CA . THR A 1 157 ? -2.862 -7.767 18.630 1.00 83.62 157 THR A CA 1
ATOM 1190 C C . THR A 1 157 ? -3.036 -8.548 17.340 1.00 83.62 157 THR A C 1
ATOM 1192 O O . THR A 1 157 ? -2.364 -8.267 16.348 1.00 83.62 157 THR A O 1
ATOM 1195 N N . GLY A 1 158 ? -3.937 -9.527 17.356 1.00 90.12 158 GLY A N 1
ATOM 1196 C CA . GLY A 1 158 ? -4.289 -10.270 16.155 1.00 90.12 158 GLY A CA 1
ATOM 1197 C C . GLY A 1 158 ? -4.808 -9.366 15.025 1.00 90.12 158 GLY A C 1
ATOM 1198 O O . GLY A 1 158 ? -5.004 -8.162 15.214 1.00 90.12 158 GLY A O 1
ATOM 1199 N N . PRO A 1 159 ? -5.050 -9.946 13.841 1.00 93.12 159 PRO A N 1
ATOM 1200 C CA . PRO A 1 159 ? -5.608 -9.217 12.708 1.00 93.12 159 PRO A CA 1
ATOM 1201 C C . PRO A 1 159 ? -6.925 -8.530 13.088 1.00 93.12 159 PRO A C 1
ATOM 1203 O O . PRO A 1 159 ? -7.797 -9.142 13.710 1.00 93.12 159 PRO A O 1
ATOM 1206 N N . LEU A 1 160 ? -7.087 -7.271 12.681 1.00 95.00 160 LEU A N 1
ATOM 1207 C CA . LEU A 1 160 ? -8.327 -6.524 12.869 1.00 95.00 160 LEU A CA 1
ATOM 1208 C C . LEU A 1 160 ? -9.167 -6.603 11.600 1.00 95.00 160 LEU A C 1
ATOM 1210 O O . LEU A 1 160 ? -8.748 -6.151 10.534 1.00 95.00 160 LEU A O 1
ATOM 1214 N N . VAL A 1 161 ? -10.368 -7.158 11.745 1.00 94.50 161 VAL A N 1
ATOM 1215 C CA . VAL A 1 161 ? -11.370 -7.247 10.684 1.00 94.50 161 VAL A CA 1
ATOM 1216 C C . VAL A 1 161 ? -12.551 -6.354 11.048 1.00 94.50 161 VAL A C 1
ATOM 1218 O O . VAL A 1 161 ? -13.166 -6.513 12.101 1.00 94.50 161 VAL A O 1
ATOM 1221 N N . VAL A 1 162 ? -12.855 -5.401 10.173 1.00 92.00 162 VAL A N 1
ATOM 1222 C CA . VAL A 1 162 ? -13.893 -4.384 10.342 1.00 92.00 162 VAL A CA 1
ATOM 1223 C C . VAL A 1 162 ? -15.086 -4.737 9.455 1.00 92.00 162 VAL A C 1
ATOM 1225 O O . VAL A 1 162 ? -14.952 -4.691 8.232 1.00 92.00 162 VAL A O 1
ATOM 1228 N N . PRO A 1 163 ? -16.262 -5.054 10.012 1.00 91.12 163 PRO A N 1
ATOM 1229 C CA . PRO A 1 163 ? -17.480 -5.195 9.218 1.00 91.12 163 PRO A CA 1
ATOM 1230 C C . PRO A 1 163 ? -17.857 -3.850 8.576 1.00 91.12 163 PRO A C 1
ATOM 1232 O O . PRO A 1 163 ? -17.940 -2.838 9.274 1.00 91.12 163 PRO A O 1
ATOM 1235 N N . LEU A 1 164 ? -18.065 -3.819 7.256 1.00 84.25 164 LEU A N 1
ATOM 1236 C CA . LEU A 1 164 ? -18.298 -2.570 6.511 1.00 84.25 164 LEU A CA 1
ATOM 1237 C C . LEU A 1 164 ? -19.785 -2.263 6.323 1.00 84.25 164 LEU A C 1
ATOM 1239 O O . LEU A 1 164 ? -20.205 -1.108 6.365 1.00 84.25 164 LEU A O 1
ATOM 1243 N N . THR A 1 165 ? -20.609 -3.288 6.148 1.00 74.31 165 THR A N 1
ATOM 1244 C CA . THR A 1 165 ? -22.047 -3.141 5.907 1.00 74.31 165 THR A CA 1
ATOM 1245 C C . THR A 1 165 ? -22.824 -4.241 6.643 1.00 74.31 165 THR A C 1
ATOM 1247 O O . THR A 1 165 ? -22.248 -5.069 7.343 1.00 74.31 165 THR A O 1
ATOM 1250 N N . ALA A 1 166 ? -24.153 -4.263 6.485 1.00 61.19 166 ALA A N 1
ATOM 1251 C CA . ALA A 1 166 ? -24.969 -5.425 6.853 1.00 61.19 166 ALA A CA 1
ATOM 1252 C C . ALA A 1 166 ? -24.788 -6.614 5.883 1.00 61.19 166 ALA A C 1
ATOM 1254 O O . ALA A 1 166 ? -25.358 -7.680 6.110 1.00 61.19 166 ALA A O 1
ATOM 1255 N N . THR A 1 167 ? -24.050 -6.432 4.781 1.00 65.19 167 THR A N 1
ATOM 1256 C CA . THR A 1 167 ? -23.629 -7.536 3.915 1.00 65.19 167 THR A CA 1
ATOM 1257 C C . THR A 1 167 ? -22.374 -8.187 4.499 1.00 65.19 167 THR A C 1
ATOM 1259 O O . THR A 1 167 ? -21.788 -7.693 5.459 1.00 65.19 167 THR A O 1
ATOM 1262 N N . ALA A 1 168 ? -21.946 -9.317 3.938 1.00 77.12 168 ALA A N 1
ATOM 1263 C CA . ALA A 1 168 ? -20.757 -10.038 4.396 1.00 77.12 168 ALA A CA 1
ATOM 1264 C C . ALA A 1 168 ? -19.424 -9.302 4.109 1.00 77.12 168 ALA A C 1
ATOM 1266 O O . ALA A 1 168 ? -18.366 -9.920 4.196 1.00 77.12 168 ALA A O 1
ATOM 1267 N N . ALA A 1 169 ? -19.465 -8.015 3.738 1.00 87.88 169 ALA A N 1
ATOM 1268 C CA . ALA A 1 169 ? -18.288 -7.241 3.384 1.00 87.88 169 ALA A CA 1
ATOM 1269 C C . ALA A 1 169 ? -17.475 -6.829 4.620 1.00 87.88 169 ALA A C 1
ATOM 1271 O O . ALA A 1 169 ? -18.015 -6.280 5.586 1.00 87.88 169 ALA A O 1
ATOM 1272 N N . ALA A 1 170 ? -16.161 -7.035 4.560 1.00 92.88 170 ALA A N 1
ATOM 1273 C CA . ALA A 1 170 ? -15.245 -6.699 5.641 1.00 92.88 170 ALA A CA 1
ATOM 1274 C C . ALA A 1 170 ? -13.963 -6.027 5.135 1.00 92.88 170 ALA A C 1
ATOM 1276 O O . ALA A 1 170 ? -13.535 -6.247 3.998 1.00 92.88 170 ALA A O 1
ATOM 1277 N N . ALA A 1 171 ? -13.339 -5.226 6.002 1.00 94.56 171 ALA A N 1
ATOM 1278 C CA . ALA A 1 171 ? -12.018 -4.657 5.783 1.00 94.56 171 ALA A CA 1
ATOM 1279 C C . ALA A 1 171 ? -10.980 -5.252 6.738 1.00 94.56 171 ALA A C 1
ATOM 1281 O O . ALA A 1 171 ? -11.209 -5.311 7.942 1.00 94.56 171 ALA A O 1
ATOM 1282 N N . GLY A 1 172 ? -9.828 -5.653 6.208 1.00 96.06 172 GLY A N 1
ATOM 1283 C CA . GLY A 1 172 ? -8.630 -5.952 6.990 1.00 96.06 172 GLY A CA 1
ATOM 1284 C C . GLY A 1 172 ? -7.803 -4.689 7.210 1.00 96.06 172 GLY A C 1
ATOM 1285 O O . GLY A 1 172 ? -7.805 -3.807 6.353 1.00 96.06 172 GLY A O 1
ATOM 1286 N N . VAL A 1 173 ? -7.098 -4.588 8.337 1.00 97.19 173 VAL A N 1
ATOM 1287 C CA . VAL A 1 173 ? -6.280 -3.408 8.664 1.00 97.19 173 VAL A CA 1
ATOM 1288 C C . VAL A 1 173 ? -4.786 -3.727 8.614 1.00 97.19 173 VAL A C 1
ATOM 1290 O O . VAL A 1 173 ? -4.313 -4.662 9.258 1.00 97.19 173 VAL A O 1
ATOM 1293 N N . LEU A 1 174 ? -4.039 -2.921 7.864 1.00 97.19 174 LEU A N 1
ATOM 1294 C CA . LEU A 1 174 ? -2.575 -2.932 7.786 1.00 97.19 174 LEU A CA 1
ATOM 1295 C C . LEU A 1 174 ? -2.062 -1.522 8.068 1.00 97.19 174 LEU A C 1
ATOM 1297 O O . LEU A 1 174 ? -2.770 -0.566 7.770 1.00 97.19 174 LEU A O 1
ATOM 1301 N N . ILE A 1 175 ? -0.844 -1.360 8.589 1.00 97.12 175 ILE A N 1
ATOM 1302 C CA . ILE A 1 175 ? -0.256 -0.027 8.776 1.00 97.12 175 ILE A CA 1
ATOM 1303 C C . ILE A 1 175 ? 1.065 0.052 8.012 1.00 97.12 175 ILE A C 1
ATOM 1305 O O . ILE A 1 175 ? 2.024 -0.644 8.345 1.00 97.12 175 ILE A O 1
ATOM 1309 N N . CYS A 1 176 ? 1.133 0.935 7.010 1.00 95.44 176 CYS A N 1
ATOM 1310 C CA . CYS A 1 176 ? 2.343 1.266 6.243 1.00 95.44 176 CYS A CA 1
ATOM 1311 C C . CYS A 1 176 ? 3.209 0.042 5.897 1.00 95.44 176 CYS A C 1
ATOM 1313 O O . CYS A 1 176 ? 2.849 -0.750 5.030 1.00 95.44 176 CYS A O 1
ATOM 1315 N N . TYR A 1 177 ? 4.331 -0.128 6.598 1.00 93.44 177 TYR A N 1
ATOM 1316 C CA . TYR A 1 177 ? 5.356 -1.136 6.344 1.00 93.44 177 TYR A CA 1
ATOM 1317 C C . TYR A 1 177 ? 4.831 -2.581 6.393 1.00 93.44 177 TYR A C 1
ATOM 1319 O O . TYR A 1 177 ? 5.389 -3.425 5.697 1.00 93.44 177 TYR A O 1
ATOM 1327 N N . ASP A 1 178 ? 3.722 -2.860 7.098 1.00 94.94 178 ASP A N 1
ATOM 1328 C CA . ASP A 1 178 ? 3.084 -4.190 7.119 1.00 94.94 178 ASP A CA 1
ATOM 1329 C C . ASP A 1 178 ? 2.734 -4.711 5.714 1.00 94.94 178 ASP A C 1
ATOM 1331 O O . ASP A 1 178 ? 2.717 -5.921 5.496 1.00 94.94 178 ASP A O 1
ATOM 1335 N N . LEU A 1 179 ? 2.484 -3.823 4.741 1.00 93.19 179 LEU A N 1
ATOM 1336 C CA . LEU A 1 179 ? 2.118 -4.219 3.377 1.00 93.19 179 LEU A CA 1
ATOM 1337 C C . LEU A 1 179 ? 3.210 -5.017 2.648 1.00 93.19 179 LEU A C 1
ATOM 1339 O O . LEU A 1 179 ? 2.915 -5.707 1.674 1.00 93.19 179 LEU A O 1
ATOM 1343 N N . LEU A 1 180 ? 4.466 -4.914 3.095 1.00 89.19 180 LEU A N 1
ATOM 1344 C CA . LEU A 1 180 ? 5.605 -5.617 2.497 1.00 89.19 180 LEU A CA 1
ATOM 1345 C C . LEU A 1 180 ? 5.760 -7.051 3.018 1.00 89.19 180 LEU A C 1
ATOM 1347 O O . LEU A 1 180 ? 6.588 -7.805 2.502 1.00 89.19 180 LEU A O 1
ATOM 1351 N N . PHE A 1 181 ? 4.970 -7.441 4.020 1.00 87.81 181 PHE A N 1
ATOM 1352 C CA . PHE A 1 181 ? 5.115 -8.708 4.722 1.00 87.81 181 PHE A CA 1
ATOM 1353 C C . PHE A 1 181 ? 3.920 -9.625 4.479 1.00 87.81 181 PHE A C 1
ATOM 1355 O O . PHE A 1 181 ? 2.768 -9.211 4.365 1.00 87.81 181 PHE A O 1
ATOM 1362 N N . THR A 1 182 ? 4.199 -10.928 4.422 1.00 85.94 182 THR A N 1
ATOM 1363 C CA . THR A 1 182 ? 3.158 -11.955 4.267 1.00 85.94 182 THR A CA 1
ATOM 1364 C C . THR A 1 182 ? 2.216 -11.991 5.469 1.00 85.94 182 THR A C 1
ATOM 1366 O O . THR A 1 182 ? 1.024 -12.233 5.312 1.00 85.94 182 THR A O 1
ATOM 1369 N N . GLN A 1 183 ? 2.731 -11.745 6.671 1.00 88.12 183 GLN A N 1
ATOM 1370 C CA . GLN A 1 183 ? 1.917 -11.497 7.856 1.00 88.12 183 GLN A CA 1
ATOM 1371 C C . GLN A 1 183 ? 1.959 -9.995 8.151 1.00 88.12 183 GLN A C 1
ATOM 1373 O O . GLN A 1 183 ? 3.028 -9.417 8.016 1.00 88.12 183 GLN A O 1
ATOM 1378 N N . PRO A 1 184 ? 0.831 -9.354 8.491 1.00 92.06 184 PRO A N 1
ATOM 1379 C CA . PRO A 1 184 ? -0.486 -9.944 8.734 1.00 92.06 184 PRO A CA 1
ATOM 1380 C C . PRO A 1 184 ? -1.315 -10.133 7.461 1.00 92.06 184 PRO A C 1
ATOM 1382 O O . PRO A 1 184 ? -2.449 -10.590 7.550 1.00 92.06 184 PRO A O 1
ATOM 1385 N N . LEU A 1 185 ? -0.786 -9.787 6.283 1.00 91.19 185 LEU A N 1
ATOM 1386 C CA . LEU A 1 185 ? -1.540 -9.755 5.030 1.00 91.19 185 LEU A CA 1
ATOM 1387 C C . LEU A 1 185 ? -2.355 -11.039 4.778 1.00 91.19 185 LEU A C 1
ATOM 1389 O O . LEU A 1 185 ? -3.537 -10.973 4.445 1.00 91.19 185 LEU A O 1
ATOM 1393 N N . CYS A 1 186 ? -1.771 -12.212 5.019 1.00 90.75 186 CYS A N 1
ATOM 1394 C CA . CYS A 1 186 ? -2.428 -13.502 4.827 1.00 90.75 186 CYS A CA 1
ATOM 1395 C C . CYS A 1 186 ? -3.597 -13.787 5.773 1.00 90.75 186 CYS A C 1
ATOM 1397 O O . CYS A 1 186 ? -4.468 -14.596 5.442 1.00 90.75 186 CYS A O 1
ATOM 1399 N N . ALA A 1 187 ? -3.671 -13.109 6.918 1.00 91.69 187 ALA A N 1
ATOM 1400 C CA . ALA A 1 187 ? -4.840 -13.190 7.780 1.00 91.69 187 ALA A CA 1
ATOM 1401 C C . ALA A 1 187 ? -6.090 -12.587 7.116 1.00 91.69 187 ALA A C 1
ATOM 1403 O O . ALA A 1 187 ? -7.208 -12.949 7.478 1.00 91.69 187 ALA A O 1
ATOM 1404 N N . TYR A 1 188 ? -5.920 -11.731 6.105 1.00 93.31 188 TYR A N 1
ATOM 1405 C CA . TYR A 1 188 ? -6.997 -10.995 5.447 1.00 93.31 188 TYR A CA 1
ATOM 1406 C C . TYR A 1 188 ? -7.488 -11.624 4.140 1.00 93.31 188 TYR A C 1
ATOM 1408 O O . TYR A 1 188 ? -8.243 -11.011 3.401 1.00 93.31 188 TYR A O 1
ATOM 1416 N N . GLN A 1 189 ? -7.158 -12.882 3.853 1.00 89.56 189 GLN A N 1
ATOM 1417 C CA . GLN A 1 189 ? -7.596 -13.570 2.625 1.00 89.56 189 GLN A CA 1
ATOM 1418 C C . GLN A 1 189 ? -9.126 -13.705 2.427 1.00 89.56 189 GLN A C 1
ATOM 1420 O O . GLN A 1 189 ? -9.588 -14.122 1.358 1.00 89.56 189 GLN A O 1
ATOM 1425 N N . HIS A 1 190 ? -9.896 -13.399 3.472 1.00 89.44 190 HIS A N 1
ATOM 1426 C CA . HIS A 1 190 ? -11.352 -13.491 3.538 1.00 89.44 190 HIS A CA 1
ATOM 1427 C C . HIS A 1 190 ? -12.053 -12.122 3.567 1.00 89.44 190 HIS A C 1
ATOM 1429 O O . HIS A 1 190 ? -13.280 -12.088 3.606 1.00 89.44 190 HIS A O 1
ATOM 1435 N N . VAL A 1 191 ? -11.304 -11.014 3.589 1.00 92.12 191 VAL A N 1
ATOM 1436 C CA . VAL A 1 191 ? -11.874 -9.658 3.547 1.00 92.12 191 VAL A CA 1
ATOM 1437 C C . VAL A 1 191 ? -12.027 -9.195 2.096 1.00 92.12 191 VAL A C 1
ATOM 1439 O O . VAL A 1 191 ? -11.562 -9.870 1.182 1.00 92.12 191 VAL A O 1
ATOM 1442 N N . ASN A 1 192 ? -12.670 -8.048 1.882 1.00 90.81 192 ASN A N 1
ATOM 1443 C CA . ASN A 1 192 ? -12.886 -7.460 0.552 1.00 90.81 192 ASN A CA 1
ATOM 1444 C C . ASN A 1 192 ? -12.012 -6.222 0.326 1.00 90.81 192 ASN A C 1
ATOM 1446 O O . ASN A 1 192 ? -11.650 -5.894 -0.803 1.00 90.81 192 ASN A O 1
ATOM 1450 N N . VAL A 1 193 ? -11.690 -5.519 1.415 1.00 93.88 193 VAL A N 1
ATOM 1451 C CA . VAL A 1 193 ? -10.941 -4.262 1.396 1.00 93.88 193 VAL A CA 1
ATOM 1452 C C . VAL A 1 193 ? -9.773 -4.344 2.377 1.00 93.88 193 VAL A C 1
ATOM 1454 O O . VAL A 1 193 ? -9.918 -4.846 3.486 1.00 93.88 193 VAL A O 1
ATOM 1457 N N . LEU A 1 194 ? -8.614 -3.818 2.009 1.00 96.50 194 LEU A N 1
ATOM 1458 C CA . LEU A 1 194 ? -7.524 -3.521 2.928 1.00 96.50 194 LEU A CA 1
ATOM 1459 C C . LEU A 1 194 ? -7.548 -2.026 3.242 1.00 96.50 194 LEU A C 1
ATOM 1461 O O . LEU A 1 194 ? -7.372 -1.194 2.352 1.00 96.50 194 LEU A O 1
ATOM 1465 N N . ALA A 1 195 ? -7.771 -1.685 4.506 1.00 96.88 195 ALA A N 1
ATOM 1466 C CA . ALA A 1 195 ? -7.598 -0.338 5.021 1.00 96.88 195 ALA A CA 1
ATOM 1467 C C . ALA A 1 195 ? -6.134 -0.149 5.430 1.00 96.88 195 ALA A C 1
ATOM 1469 O O . ALA A 1 195 ? -5.622 -0.895 6.267 1.00 96.88 195 ALA A O 1
ATOM 1470 N N . LEU A 1 196 ? -5.472 0.841 4.833 1.00 97.69 196 LEU A N 1
ATOM 1471 C CA . LEU A 1 196 ? -4.037 1.068 4.973 1.00 97.69 196 LEU A CA 1
ATOM 1472 C C . LEU A 1 196 ? -3.741 2.525 5.374 1.00 97.69 196 LEU A C 1
ATOM 1474 O O . LEU A 1 196 ? -3.395 3.342 4.515 1.00 97.69 196 LEU A O 1
ATOM 1478 N N . PRO A 1 197 ? -3.860 2.886 6.666 1.00 96.62 197 PRO A N 1
ATOM 1479 C CA . PRO A 1 197 ? -3.185 4.063 7.202 1.00 96.62 197 PRO A CA 1
ATOM 1480 C C . PRO A 1 197 ? -1.685 3.958 6.927 1.00 96.62 197 PRO A C 1
ATOM 1482 O O . PRO A 1 197 ? -1.064 2.936 7.237 1.00 96.62 197 PRO A O 1
ATOM 1485 N N . THR A 1 198 ? -1.088 4.982 6.324 1.00 95.56 198 THR A N 1
ATOM 1486 C CA . THR A 1 198 ? 0.330 4.939 5.986 1.00 95.56 198 THR A CA 1
ATOM 1487 C C . THR A 1 198 ? 1.019 6.289 6.077 1.00 95.56 198 THR A C 1
ATOM 1489 O O . THR A 1 198 ? 0.480 7.300 5.654 1.00 95.56 198 THR A O 1
ATOM 1492 N N . TRP A 1 199 ? 2.248 6.291 6.584 1.00 93.69 199 TRP A N 1
ATOM 1493 C CA . TRP A 1 199 ? 3.201 7.385 6.446 1.00 93.69 199 TRP A CA 1
ATOM 1494 C C . TRP A 1 199 ? 4.338 6.834 5.595 1.00 93.69 199 TRP A C 1
ATOM 1496 O O . TRP A 1 199 ? 5.361 6.355 6.082 1.00 93.69 199 TRP A O 1
ATOM 1506 N N . TRP A 1 200 ? 4.050 6.695 4.301 1.00 92.88 2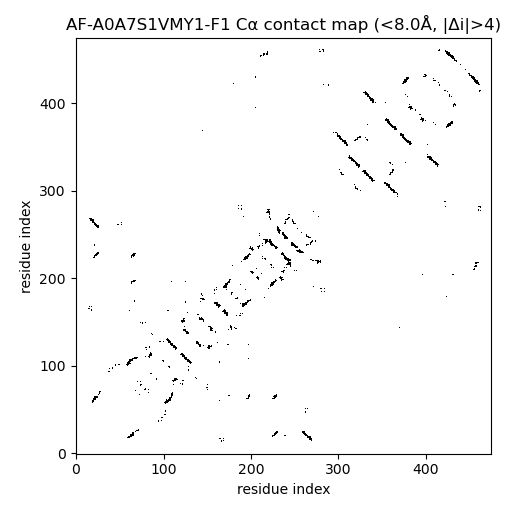00 TRP A N 1
ATOM 1507 C CA . TRP A 1 200 ? 4.960 6.028 3.379 1.00 92.88 200 TRP A CA 1
ATOM 1508 C C . TRP A 1 200 ? 6.042 7.000 2.937 1.00 92.88 200 TRP A C 1
ATOM 1510 O O . TRP A 1 200 ? 5.712 8.104 2.523 1.00 92.88 200 TRP A O 1
ATOM 1520 N N . VAL A 1 201 ? 7.306 6.585 2.968 1.00 90.00 201 VAL A N 1
ATOM 1521 C CA . VAL A 1 201 ? 8.406 7.386 2.422 1.00 90.00 201 VAL A CA 1
ATOM 1522 C C . VAL A 1 201 ? 8.675 6.943 0.989 1.00 90.00 201 VAL A C 1
ATOM 1524 O O . VAL A 1 201 ? 9.072 5.805 0.745 1.00 90.00 201 VAL A O 1
ATOM 1527 N N . ASN A 1 202 ? 8.472 7.846 0.035 1.00 86.50 202 ASN A N 1
ATOM 1528 C CA . ASN A 1 202 ? 8.764 7.622 -1.374 1.00 86.50 202 ASN A CA 1
ATOM 1529 C C . ASN A 1 202 ? 10.286 7.636 -1.580 1.00 86.50 202 ASN A C 1
ATOM 1531 O O . ASN A 1 202 ? 10.906 8.696 -1.636 1.00 86.50 202 ASN A O 1
ATOM 1535 N N . LEU A 1 203 ? 10.888 6.446 -1.651 1.00 75.31 203 LEU A N 1
ATOM 1536 C CA . LEU A 1 203 ? 12.339 6.277 -1.808 1.00 75.31 203 LEU A CA 1
ATOM 1537 C C . LEU A 1 203 ? 12.786 6.388 -3.273 1.00 75.31 203 LEU A C 1
ATOM 1539 O O . LEU A 1 203 ? 13.818 6.982 -3.561 1.00 75.31 203 LEU A O 1
ATOM 1543 N N . ASP A 1 204 ? 12.011 5.818 -4.197 1.00 73.88 204 ASP A N 1
ATOM 1544 C CA . ASP A 1 204 ? 12.185 5.942 -5.645 1.00 73.88 204 ASP A CA 1
ATOM 1545 C C . ASP A 1 204 ? 10.866 5.608 -6.368 1.00 73.88 204 ASP A C 1
ATOM 1547 O O . ASP A 1 204 ? 9.865 5.277 -5.731 1.00 73.88 204 ASP A O 1
ATOM 1551 N N . ALA A 1 205 ? 10.858 5.658 -7.704 1.00 67.19 205 ALA A N 1
ATOM 1552 C CA . ALA A 1 205 ? 9.670 5.354 -8.505 1.00 67.19 205 ALA A CA 1
ATOM 1553 C C . ALA A 1 205 ? 9.112 3.928 -8.292 1.00 67.19 205 ALA A C 1
ATOM 1555 O O . ALA A 1 205 ? 7.925 3.704 -8.515 1.00 67.19 205 ALA A O 1
ATOM 1556 N N . ARG A 1 206 ? 9.941 2.968 -7.858 1.00 72.50 206 ARG A N 1
ATOM 1557 C CA . ARG A 1 206 ? 9.561 1.558 -7.654 1.00 72.50 206 ARG A CA 1
ATOM 1558 C C . ARG A 1 206 ? 8.878 1.341 -6.313 1.00 72.50 206 ARG A C 1
ATOM 1560 O O . ARG A 1 206 ? 8.010 0.481 -6.202 1.00 72.50 206 ARG A O 1
ATOM 1567 N N . LEU A 1 207 ? 9.292 2.110 -5.310 1.00 80.50 207 LEU A N 1
ATOM 1568 C CA . LEU A 1 207 ? 8.743 2.104 -3.957 1.00 80.50 207 LEU A CA 1
ATOM 1569 C C . LEU A 1 207 ? 8.015 3.412 -3.648 1.00 80.50 207 LEU A C 1
ATOM 1571 O O . LEU A 1 207 ? 7.976 3.847 -2.500 1.00 80.50 207 LEU A O 1
ATOM 1575 N N . ALA A 1 208 ? 7.423 4.041 -4.660 1.00 87.56 208 ALA A N 1
ATOM 1576 C CA . ALA A 1 208 ? 6.466 5.106 -4.435 1.00 87.56 208 ALA A CA 1
ATOM 1577 C C . ALA A 1 208 ? 5.178 4.511 -3.844 1.00 87.56 208 ALA A C 1
ATOM 1579 O O . ALA A 1 208 ? 4.792 3.375 -4.145 1.00 87.56 208 ALA A O 1
ATOM 1580 N N . ALA A 1 209 ? 4.499 5.283 -3.004 1.00 91.69 209 ALA A N 1
ATOM 1581 C CA . ALA A 1 209 ? 3.307 4.868 -2.286 1.00 91.69 209 ALA A CA 1
ATOM 1582 C C . ALA A 1 209 ? 2.216 4.381 -3.248 1.00 91.69 209 ALA A C 1
ATOM 1584 O O . ALA A 1 209 ? 1.719 3.265 -3.102 1.00 91.69 209 ALA A O 1
ATOM 1585 N N . THR A 1 210 ? 1.881 5.169 -4.277 1.00 92.88 210 THR A N 1
ATOM 1586 C CA . THR A 1 210 ? 0.741 4.854 -5.149 1.00 92.88 210 THR A CA 1
ATOM 1587 C C . THR A 1 210 ? 0.958 3.611 -6.022 1.00 92.88 210 THR A C 1
ATOM 1589 O O . THR A 1 210 ? 0.083 2.741 -5.987 1.00 92.88 210 THR A O 1
ATOM 1592 N N . PRO A 1 211 ? 2.107 3.401 -6.708 1.00 90.00 211 PRO A N 1
ATOM 1593 C CA . PRO A 1 211 ? 2.341 2.151 -7.431 1.00 90.00 211 PRO A CA 1
ATOM 1594 C C . PRO A 1 211 ? 2.397 0.935 -6.505 1.00 90.00 211 PRO A C 1
ATOM 1596 O O . PRO A 1 211 ? 1.910 -0.134 -6.869 1.00 90.00 211 PRO A O 1
ATOM 1599 N N . THR A 1 212 ? 2.955 1.087 -5.300 1.00 91.62 212 THR A N 1
ATOM 1600 C CA . THR A 1 212 ? 3.069 -0.009 -4.325 1.00 91.62 212 THR A CA 1
ATOM 1601 C C . THR A 1 212 ? 1.693 -0.444 -3.816 1.00 91.62 212 THR A C 1
ATOM 1603 O O . THR A 1 212 ? 1.368 -1.632 -3.821 1.00 91.62 212 THR A O 1
ATOM 1606 N N . GLN A 1 213 ? 0.844 0.512 -3.437 1.00 94.75 213 GLN A N 1
ATOM 1607 C CA . GLN A 1 213 ? -0.529 0.258 -2.986 1.00 94.75 213 GLN A CA 1
ATOM 1608 C C . GLN A 1 213 ? -1.393 -0.348 -4.105 1.00 94.75 213 GLN A C 1
ATOM 1610 O O . GLN A 1 213 ? -2.147 -1.293 -3.874 1.00 94.75 213 GLN A O 1
ATOM 1615 N N . GLN A 1 214 ? -1.252 0.151 -5.335 1.00 94.12 214 GLN A N 1
ATOM 1616 C CA . GLN A 1 214 ? -1.946 -0.387 -6.504 1.00 94.12 214 GLN A CA 1
ATOM 1617 C C . GLN A 1 214 ? -1.519 -1.831 -6.810 1.00 94.12 214 GLN A C 1
ATOM 1619 O O . GLN A 1 214 ? -2.357 -2.684 -7.118 1.00 94.12 214 GLN A O 1
ATOM 1624 N N . ALA A 1 215 ? -0.218 -2.118 -6.707 1.00 90.06 215 ALA A N 1
ATOM 1625 C CA . ALA A 1 215 ? 0.328 -3.459 -6.886 1.00 90.06 215 ALA A CA 1
ATOM 1626 C C . ALA A 1 215 ? -0.208 -4.435 -5.845 1.00 90.06 215 ALA A C 1
ATOM 1628 O O . ALA A 1 215 ? -0.516 -5.573 -6.194 1.00 90.06 215 ALA A O 1
ATOM 1629 N N . LEU A 1 216 ? -0.319 -3.987 -4.589 1.00 92.06 216 LEU A N 1
ATOM 1630 C CA . LEU A 1 216 ? -0.900 -4.763 -3.497 1.00 92.06 216 LEU A CA 1
ATOM 1631 C C . LEU A 1 216 ? -2.350 -5.138 -3.810 1.00 92.06 216 LEU A C 1
ATOM 1633 O O . LEU A 1 216 ? -2.728 -6.297 -3.651 1.00 92.06 216 LEU A O 1
ATOM 1637 N N . ALA A 1 217 ? -3.145 -4.183 -4.298 1.00 93.31 217 ALA A N 1
ATOM 1638 C CA . ALA A 1 217 ? -4.531 -4.446 -4.668 1.00 93.31 217 ALA A CA 1
ATOM 1639 C C . ALA A 1 217 ? -4.609 -5.528 -5.756 1.00 93.31 217 ALA A C 1
ATOM 1641 O O . ALA A 1 217 ? -5.260 -6.556 -5.585 1.00 93.31 217 ALA A O 1
ATOM 1642 N N . ARG A 1 218 ? -3.831 -5.351 -6.833 1.00 90.69 218 ARG A N 1
ATOM 1643 C CA . ARG A 1 218 ? -3.770 -6.292 -7.959 1.00 90.69 218 ARG A CA 1
ATOM 1644 C C . ARG A 1 218 ? -3.310 -7.692 -7.556 1.00 90.69 218 ARG A C 1
ATOM 1646 O O . ARG A 1 218 ? -3.836 -8.675 -8.070 1.00 90.69 218 ARG A O 1
ATOM 1653 N N . SER A 1 219 ? -2.285 -7.795 -6.713 1.00 86.88 219 SER A N 1
ATOM 1654 C CA . SER A 1 219 ? -1.664 -9.078 -6.367 1.00 86.88 219 SER A CA 1
ATOM 1655 C C . SER A 1 219 ? -2.505 -9.904 -5.407 1.00 86.88 219 SER A C 1
ATOM 1657 O O . SER A 1 219 ? -2.517 -11.131 -5.494 1.00 86.88 219 SER A O 1
ATOM 1659 N N . THR A 1 220 ? -3.204 -9.233 -4.498 1.00 89.50 220 THR A N 1
ATOM 1660 C CA . THR A 1 220 ? -4.057 -9.879 -3.499 1.00 89.50 220 THR A CA 1
ATOM 1661 C C . THR A 1 220 ? -5.461 -10.140 -4.029 1.00 89.50 220 THR A C 1
ATOM 1663 O O . THR A 1 220 ? -6.161 -11.004 -3.504 1.00 89.50 220 THR A O 1
ATOM 1666 N N . GLY A 1 221 ? -5.877 -9.414 -5.072 1.00 90.56 221 GLY A N 1
ATOM 1667 C CA . GLY A 1 221 ? -7.264 -9.391 -5.521 1.00 90.56 221 GLY A CA 1
ATOM 1668 C C . GLY A 1 221 ? -8.181 -8.593 -4.590 1.00 90.56 221 GLY A C 1
ATOM 1669 O O . GLY A 1 221 ? -9.383 -8.581 -4.819 1.00 90.56 221 GLY A O 1
ATOM 1670 N N . LEU A 1 222 ? -7.640 -7.946 -3.552 1.00 91.88 222 LEU A N 1
ATOM 1671 C CA . LEU A 1 222 ? -8.394 -7.171 -2.569 1.00 91.88 222 LEU A CA 1
ATOM 1672 C C . LEU A 1 222 ? -8.413 -5.701 -2.971 1.00 91.88 222 LEU A C 1
ATOM 1674 O O . LEU A 1 222 ? -7.408 -5.163 -3.435 1.00 91.88 222 LEU A O 1
ATOM 1678 N N . ALA A 1 223 ? -9.534 -5.018 -2.757 1.00 94.00 223 ALA A N 1
ATOM 1679 C CA . ALA A 1 223 ? -9.539 -3.570 -2.895 1.00 94.00 223 ALA A CA 1
ATOM 1680 C C . ALA A 1 223 ? -8.642 -2.941 -1.812 1.00 94.00 223 ALA A C 1
ATOM 1682 O O . ALA A 1 223 ? -8.521 -3.477 -0.714 1.00 94.00 223 ALA A O 1
ATOM 1683 N N . VAL A 1 224 ? -8.012 -1.802 -2.092 1.00 95.75 224 VAL A N 1
ATOM 1684 C CA . VAL A 1 224 ? -7.110 -1.119 -1.150 1.00 95.75 224 VAL A CA 1
ATOM 1685 C C . VAL A 1 224 ? -7.568 0.320 -0.963 1.00 95.75 224 VAL A C 1
ATOM 1687 O O . VAL A 1 224 ? -7.742 1.050 -1.936 1.00 95.75 224 VAL A O 1
ATOM 1690 N N . ALA A 1 225 ? -7.730 0.728 0.294 1.00 96.25 225 ALA A N 1
ATOM 1691 C CA . ALA A 1 225 ? -7.984 2.102 0.701 1.00 96.25 225 ALA A CA 1
ATOM 1692 C C . ALA A 1 225 ? -6.805 2.612 1.535 1.00 96.25 225 ALA A C 1
ATOM 1694 O O . ALA A 1 225 ? -6.723 2.359 2.739 1.00 96.25 225 ALA A O 1
ATOM 1695 N N . ALA A 1 226 ? -5.877 3.298 0.872 1.00 96.75 226 ALA A N 1
ATOM 1696 C CA . ALA A 1 226 ? -4.624 3.749 1.457 1.00 96.75 226 ALA A CA 1
ATOM 1697 C C . ALA A 1 226 ? -4.632 5.255 1.717 1.00 96.75 226 ALA A C 1
ATOM 1699 O O . ALA A 1 226 ? -4.877 6.044 0.802 1.00 96.75 226 ALA A O 1
ATOM 1700 N N . ALA A 1 227 ? -4.327 5.636 2.955 1.00 95.44 227 ALA A N 1
ATOM 1701 C CA . ALA A 1 227 ? -4.335 7.010 3.434 1.00 95.44 227 ALA A CA 1
ATOM 1702 C C . ALA A 1 227 ? -2.919 7.452 3.807 1.00 95.44 227 ALA A C 1
ATOM 1704 O O . ALA A 1 227 ? -2.358 6.950 4.775 1.00 95.44 227 ALA A O 1
ATOM 1705 N N . GLY A 1 228 ? -2.359 8.373 3.028 1.00 93.00 228 GLY A N 1
ATOM 1706 C CA . GLY A 1 228 ? -1.070 9.026 3.251 1.00 93.00 228 GLY A CA 1
ATOM 1707 C C . GLY A 1 228 ? -1.231 10.447 3.804 1.00 93.00 228 GLY A C 1
ATOM 1708 O O . GLY A 1 228 ? -2.279 11.061 3.587 1.00 93.00 228 GLY A O 1
ATOM 1709 N N . PRO A 1 229 ? -0.217 11.010 4.485 1.00 87.56 229 PRO A N 1
ATOM 1710 C CA . PRO A 1 229 ? -0.282 12.363 5.045 1.00 87.56 229 PRO A CA 1
ATOM 1711 C C . PRO A 1 229 ? -0.380 13.441 3.955 1.00 87.56 229 PRO A C 1
ATOM 1713 O O . PRO A 1 229 ? -1.043 14.455 4.156 1.00 87.56 229 PRO A O 1
ATOM 1716 N N . GLY A 1 230 ? 0.210 13.207 2.774 1.00 83.38 230 GLY A N 1
ATOM 1717 C CA . GLY A 1 230 ? 0.136 14.155 1.660 1.00 83.38 230 GLY A CA 1
ATOM 1718 C C . GLY A 1 230 ? 1.047 15.375 1.811 1.00 83.38 230 GLY A C 1
ATOM 1719 O O . GLY A 1 230 ? 0.716 16.427 1.268 1.00 83.38 230 GLY A O 1
ATOM 1720 N N . ASP A 1 231 ? 2.154 15.240 2.541 1.00 80.75 231 ASP A N 1
ATOM 1721 C CA . ASP A 1 231 ? 3.102 16.306 2.873 1.00 80.75 231 ASP A CA 1
ATOM 1722 C C . ASP A 1 231 ? 4.251 16.389 1.855 1.00 80.75 231 ASP A C 1
ATOM 1724 O O . ASP A 1 231 ? 5.417 16.080 2.101 1.00 80.75 231 ASP A O 1
ATOM 1728 N N . GLY A 1 232 ? 3.868 16.781 0.645 1.00 82.94 232 GLY A N 1
ATOM 1729 C CA . GLY A 1 232 ? 4.775 16.891 -0.484 1.00 82.94 232 GLY A CA 1
ATOM 1730 C C . GLY A 1 232 ? 5.201 15.550 -1.092 1.00 82.94 232 GLY A C 1
ATOM 1731 O O . GLY A 1 232 ? 4.655 14.485 -0.796 1.00 82.94 232 GLY A O 1
ATOM 1732 N N . TYR A 1 233 ? 6.170 15.590 -2.008 1.00 83.00 233 TYR A N 1
ATOM 1733 C CA . TYR A 1 233 ? 6.594 14.406 -2.765 1.00 83.00 233 TYR A CA 1
ATOM 1734 C C . TYR A 1 233 ? 7.039 13.239 -1.881 1.00 83.00 233 TYR A C 1
ATOM 1736 O O . TYR A 1 233 ? 6.693 12.102 -2.176 1.00 83.00 233 TYR A O 1
ATOM 1744 N N . PHE A 1 234 ? 7.765 13.482 -0.788 1.00 84.12 234 PHE A N 1
ATOM 1745 C CA . PHE A 1 234 ? 8.400 12.400 -0.029 1.00 84.12 234 PHE A CA 1
ATOM 1746 C C . PHE A 1 234 ? 7.431 11.504 0.735 1.00 84.12 234 PHE A C 1
ATOM 1748 O O . PHE A 1 234 ? 7.786 10.365 1.017 1.00 84.12 234 PHE A O 1
ATOM 1755 N N . ASN A 1 235 ? 6.227 11.972 1.052 1.00 86.75 235 ASN A N 1
ATOM 1756 C CA . ASN A 1 235 ? 5.243 11.187 1.800 1.00 86.75 235 ASN A CA 1
ATOM 1757 C C . ASN A 1 235 ? 3.796 11.388 1.306 1.00 86.75 235 ASN A C 1
ATOM 1759 O O . ASN A 1 235 ? 2.826 11.046 1.991 1.00 86.75 235 ASN A O 1
ATOM 1763 N N . SER A 1 236 ? 3.622 11.917 0.092 1.00 87.75 236 SER A N 1
ATOM 1764 C CA . SER A 1 236 ? 2.339 11.860 -0.602 1.00 87.75 236 SER A CA 1
ATOM 1765 C C . SER A 1 236 ? 2.084 10.485 -1.213 1.00 87.75 236 SER A C 1
ATOM 1767 O O . SER A 1 236 ? 2.979 9.655 -1.379 1.00 87.75 236 SER A O 1
ATOM 1769 N N . GLY A 1 237 ? 0.821 10.241 -1.550 1.00 91.50 237 GLY A N 1
ATOM 1770 C CA . GLY A 1 237 ? 0.379 8.982 -2.130 1.00 91.50 237 GLY A CA 1
ATOM 1771 C C . GLY A 1 237 ? -0.712 8.336 -1.302 1.00 91.50 237 GLY A C 1
ATOM 1772 O O . GLY A 1 237 ? -0.475 7.509 -0.425 1.00 91.50 237 GLY A O 1
ATOM 1773 N N . SER A 1 238 ? -1.931 8.742 -1.614 1.00 94.31 238 SER A N 1
ATOM 1774 C CA . SER A 1 238 ? -3.159 8.134 -1.119 1.00 94.31 238 SER A CA 1
ATOM 1775 C C . SER A 1 238 ? -3.948 7.610 -2.295 1.00 94.31 238 SER A C 1
ATOM 1777 O O . SER A 1 238 ? -3.911 8.201 -3.374 1.00 94.31 238 SER A O 1
ATOM 1779 N N . GLY A 1 239 ? -4.696 6.534 -2.103 1.00 94.94 239 GLY A N 1
ATOM 1780 C CA . GLY A 1 239 ? -5.486 6.000 -3.195 1.00 94.94 239 GLY A CA 1
ATOM 1781 C C . GLY A 1 239 ? -6.523 4.978 -2.784 1.00 94.94 239 GLY A C 1
ATOM 1782 O O . GLY A 1 239 ? -6.447 4.342 -1.734 1.00 94.94 239 GLY A O 1
ATOM 1783 N N . LEU A 1 240 ? -7.508 4.860 -3.661 1.00 94.50 240 LEU A N 1
ATOM 1784 C CA . LEU A 1 240 ? -8.578 3.885 -3.650 1.00 94.50 240 LEU A CA 1
ATOM 1785 C C . LEU A 1 240 ? -8.388 3.025 -4.900 1.00 94.50 240 LEU A C 1
ATOM 1787 O O . LEU A 1 240 ? -8.491 3.526 -6.023 1.00 94.50 240 LEU A O 1
ATOM 1791 N N . TYR A 1 241 ? -8.081 1.749 -4.702 1.00 94.50 241 TYR A N 1
ATOM 1792 C CA . TYR A 1 241 ? -7.753 0.808 -5.769 1.00 94.50 241 TYR A CA 1
ATOM 1793 C C . TYR A 1 241 ? -8.703 -0.385 -5.716 1.00 94.50 241 TYR A C 1
ATOM 1795 O O . TYR A 1 241 ? -8.968 -0.928 -4.644 1.00 94.50 241 TYR A O 1
ATOM 1803 N N . HIS A 1 242 ? -9.199 -0.816 -6.870 1.00 93.00 242 HIS A N 1
ATOM 1804 C CA . HIS A 1 242 ? -9.957 -2.061 -6.985 1.00 93.00 242 HIS A CA 1
ATOM 1805 C C . HIS A 1 242 ? -9.028 -3.278 -6.884 1.00 93.00 242 HIS A C 1
ATOM 1807 O O . HIS A 1 242 ? -7.831 -3.167 -7.146 1.00 93.00 242 HIS A O 1
ATOM 1813 N N . GLY A 1 243 ? -9.576 -4.464 -6.594 1.00 90.06 243 GLY A N 1
ATOM 1814 C CA . GLY A 1 243 ? -8.801 -5.713 -6.502 1.00 90.06 243 GLY A CA 1
ATOM 1815 C C . GLY A 1 243 ? -8.102 -6.146 -7.798 1.00 90.06 243 GLY A C 1
ATOM 1816 O O . GLY A 1 243 ? -7.153 -6.921 -7.778 1.00 90.06 243 GLY A O 1
ATOM 1817 N N . ASN A 1 244 ? -8.503 -5.608 -8.950 1.00 90.00 244 ASN A N 1
ATOM 1818 C CA . ASN A 1 244 ? -7.777 -5.787 -10.215 1.00 90.00 244 ASN A CA 1
ATOM 1819 C C . ASN A 1 244 ? -6.611 -4.783 -10.397 1.00 90.00 244 ASN A C 1
ATOM 1821 O O . ASN A 1 244 ? -5.901 -4.805 -11.405 1.00 90.00 244 ASN A O 1
ATOM 1825 N N . GLY A 1 245 ? -6.401 -3.892 -9.427 1.00 90.31 245 GLY A N 1
ATOM 1826 C CA . GLY A 1 245 ? -5.418 -2.816 -9.460 1.00 90.31 245 GLY A CA 1
ATOM 1827 C C . GLY A 1 245 ? -5.830 -1.600 -10.287 1.00 90.31 245 GLY A C 1
ATOM 1828 O O . GLY A 1 245 ? -4.981 -0.751 -10.539 1.00 90.31 245 GLY A O 1
ATOM 1829 N N . SER A 1 246 ? -7.073 -1.488 -10.761 1.00 91.38 246 SER A N 1
ATOM 1830 C CA . SER A 1 246 ? -7.545 -0.239 -11.373 1.00 91.38 246 SER A CA 1
ATOM 1831 C C . SER A 1 246 ? -7.698 0.857 -10.314 1.00 91.38 246 SER A C 1
ATOM 1833 O O . SER A 1 246 ? -8.043 0.591 -9.160 1.00 91.38 246 SER A O 1
ATOM 1835 N N . VAL A 1 247 ? -7.388 2.094 -10.701 1.00 93.31 247 VAL A N 1
ATOM 1836 C CA . VAL A 1 247 ? -7.433 3.259 -9.810 1.00 93.31 247 VAL A CA 1
ATOM 1837 C C . VAL A 1 247 ? -8.848 3.827 -9.814 1.00 93.31 247 VAL A C 1
ATOM 1839 O O . VAL A 1 247 ? -9.321 4.276 -10.854 1.00 93.31 247 VAL A O 1
ATOM 1842 N N . ALA A 1 248 ? -9.505 3.836 -8.656 1.00 91.19 248 ALA A N 1
ATOM 1843 C CA . ALA A 1 248 ? -10.786 4.515 -8.477 1.00 91.19 248 ALA A CA 1
ATOM 1844 C C . ALA A 1 248 ? -10.577 6.007 -8.182 1.00 91.19 248 ALA A C 1
ATOM 1846 O O . ALA A 1 248 ? -11.264 6.866 -8.725 1.00 91.19 248 ALA A O 1
ATOM 1847 N N . SER A 1 249 ? -9.609 6.312 -7.315 1.00 91.06 249 SER A N 1
ATOM 1848 C CA . SER A 1 249 ? -9.207 7.674 -6.968 1.00 91.06 249 SER A CA 1
ATOM 1849 C C . SER A 1 249 ? -7.782 7.664 -6.431 1.00 91.06 249 SER A C 1
ATOM 1851 O O . SER A 1 249 ? -7.398 6.728 -5.736 1.00 91.06 249 SER A O 1
ATOM 1853 N N . VAL A 1 250 ? -7.000 8.703 -6.706 1.00 93.00 250 VAL A N 1
ATOM 1854 C CA . VAL A 1 250 ? -5.620 8.821 -6.221 1.00 93.00 250 VAL A CA 1
ATOM 1855 C C . VAL A 1 250 ? -5.292 10.278 -5.925 1.00 93.00 250 VAL A C 1
ATOM 1857 O O . VAL A 1 250 ? -5.754 11.177 -6.624 1.00 93.00 250 VAL A O 1
ATOM 1860 N N . TYR A 1 251 ? -4.493 10.502 -4.890 1.00 90.69 251 TYR A N 1
ATOM 1861 C CA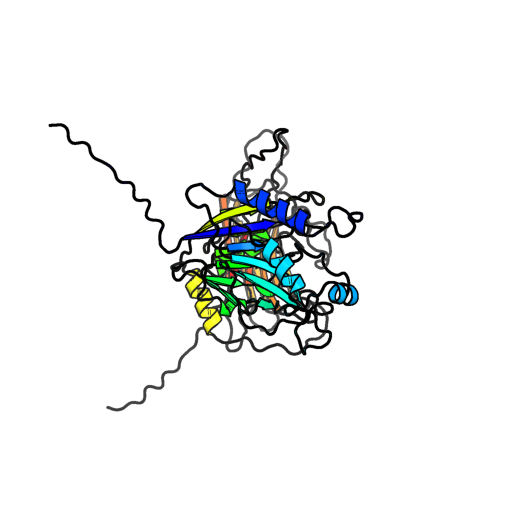 . TYR A 1 251 ? -3.843 11.773 -4.615 1.00 90.69 251 TYR A CA 1
ATOM 1862 C C . TYR A 1 251 ? -2.340 11.549 -4.490 1.00 90.69 251 TYR A C 1
ATOM 1864 O O . TYR A 1 251 ? -1.881 10.730 -3.692 1.00 90.69 251 TYR A O 1
ATOM 1872 N N . PHE A 1 252 ? -1.585 12.299 -5.279 1.00 88.19 252 PHE A N 1
ATOM 1873 C CA . PHE A 1 252 ? -0.132 12.307 -5.286 1.00 88.19 252 PHE A CA 1
ATOM 1874 C C . PHE A 1 252 ? 0.334 13.691 -5.734 1.00 88.19 252 PHE A C 1
ATOM 1876 O O . PHE A 1 252 ? -0.251 14.257 -6.661 1.00 88.19 252 PHE A O 1
ATOM 1883 N N . THR A 1 253 ? 1.363 14.232 -5.087 1.00 84.50 253 THR A N 1
ATOM 1884 C CA . THR A 1 253 ? 1.947 15.522 -5.463 1.00 84.50 253 THR A CA 1
ATOM 1885 C C . THR A 1 253 ? 3.437 15.362 -5.729 1.00 84.50 253 THR A C 1
ATOM 1887 O O . THR A 1 253 ? 4.143 14.700 -4.974 1.00 84.50 253 THR A O 1
ATOM 1890 N N . ASN A 1 254 ? 3.906 15.976 -6.815 1.00 79.81 254 ASN A N 1
ATOM 1891 C CA . ASN A 1 254 ? 5.333 16.101 -7.118 1.00 79.81 254 ASN A CA 1
ATOM 1892 C C . ASN A 1 254 ? 5.952 17.342 -6.475 1.00 79.81 254 ASN A C 1
ATOM 1894 O O . ASN A 1 254 ? 7.169 17.503 -6.505 1.00 79.81 254 ASN A O 1
ATOM 1898 N N . ASP A 1 255 ? 5.127 18.230 -5.923 1.00 80.75 255 ASP A N 1
ATOM 1899 C CA . ASP A 1 255 ? 5.613 19.410 -5.232 1.00 80.75 255 ASP A CA 1
ATOM 1900 C C . ASP A 1 255 ? 6.095 18.994 -3.831 1.00 80.75 255 ASP A C 1
ATOM 1902 O O . ASP A 1 255 ? 5.308 18.433 -3.066 1.00 80.75 255 ASP A O 1
ATOM 1906 N N . PRO A 1 256 ? 7.374 19.217 -3.483 1.00 73.56 256 PRO A N 1
ATOM 1907 C CA . PRO A 1 256 ? 7.926 18.839 -2.185 1.00 73.56 256 PRO A CA 1
ATOM 1908 C C . PRO A 1 256 ? 7.385 19.666 -1.008 1.00 73.56 256 PRO A C 1
ATOM 1910 O O . PRO A 1 256 ? 7.626 19.281 0.130 1.00 73.56 256 PRO A O 1
ATOM 1913 N N . PHE A 1 257 ? 6.663 20.763 -1.253 1.00 74.12 257 PHE A N 1
ATOM 1914 C CA . PHE A 1 257 ? 6.207 21.706 -0.225 1.00 74.12 257 PHE A CA 1
ATOM 1915 C C . PHE A 1 257 ? 4.683 21.860 -0.148 1.00 74.12 257 PHE A C 1
ATOM 1917 O O . PHE A 1 257 ? 4.173 22.557 0.730 1.00 74.12 257 PHE A O 1
ATOM 1924 N N . VAL A 1 258 ? 3.931 21.233 -1.054 1.00 74.12 258 VAL A N 1
ATOM 1925 C CA . VAL A 1 258 ? 2.469 21.331 -1.060 1.00 74.12 258 VAL A CA 1
ATOM 1926 C C . VAL A 1 258 ? 1.862 20.368 -0.047 1.00 74.12 258 VAL A C 1
ATOM 1928 O O . VAL A 1 258 ? 1.890 19.148 -0.216 1.00 74.12 258 VAL A O 1
ATOM 1931 N N . GLN A 1 259 ? 1.246 20.951 0.978 1.00 64.50 259 GLN A N 1
ATOM 1932 C CA . GLN A 1 259 ? 0.394 20.255 1.932 1.00 64.50 259 GLN A CA 1
ATOM 1933 C C . GLN A 1 259 ? -1.064 20.463 1.542 1.00 64.50 259 GLN A C 1
ATOM 1935 O O . GLN A 1 259 ? -1.559 21.590 1.518 1.00 64.50 259 GLN A O 1
ATOM 1940 N N . VAL A 1 260 ? -1.763 19.372 1.233 1.00 69.38 260 VAL A N 1
ATOM 1941 C CA . VAL A 1 260 ? -3.193 19.433 0.917 1.00 69.38 260 VAL A CA 1
ATOM 1942 C C . VAL A 1 260 ? -3.937 18.391 1.722 1.00 69.38 260 VAL A C 1
ATOM 1944 O O . VAL A 1 260 ? -3.648 17.192 1.675 1.00 69.38 260 VAL A O 1
ATOM 1947 N N . ALA A 1 261 ? -4.948 18.877 2.429 1.00 71.50 261 ALA A N 1
ATOM 1948 C CA . ALA A 1 261 ? -5.974 18.033 2.988 1.00 71.50 261 ALA A CA 1
ATOM 1949 C C . ALA A 1 261 ? -6.954 17.632 1.885 1.00 71.50 261 ALA A C 1
ATOM 1951 O O . ALA A 1 261 ? -7.662 18.483 1.348 1.00 71.50 261 ALA A O 1
ATOM 1952 N N . ASN A 1 262 ? -7.004 16.346 1.553 1.00 77.06 262 ASN A N 1
ATOM 1953 C CA . ASN A 1 262 ? -7.917 15.813 0.553 1.00 77.06 262 ASN A CA 1
ATOM 1954 C C . ASN A 1 262 ? -8.760 14.694 1.142 1.00 77.06 262 ASN A C 1
ATOM 1956 O O . ASN A 1 262 ? -8.308 13.910 1.979 1.00 77.06 262 ASN A O 1
ATOM 1960 N N . VAL A 1 263 ? -9.988 14.599 0.645 1.00 80.69 263 VAL A N 1
ATOM 1961 C CA . VAL A 1 263 ? -10.851 13.447 0.871 1.00 80.69 263 VAL A CA 1
ATOM 1962 C C . VAL A 1 263 ? -11.048 12.747 -0.460 1.00 80.69 263 VAL A C 1
ATOM 1964 O O . VAL A 1 263 ? -11.573 13.324 -1.409 1.00 80.69 263 VAL A O 1
ATOM 1967 N N . LEU A 1 264 ? -10.626 11.489 -0.526 1.00 81.31 264 LEU A N 1
ATOM 1968 C CA . LEU A 1 264 ? -10.929 10.614 -1.651 1.00 81.31 264 LEU A CA 1
ATOM 1969 C C . LEU A 1 264 ? -12.109 9.746 -1.246 1.00 81.31 264 LEU A C 1
ATOM 1971 O O . LEU A 1 264 ? -12.068 9.139 -0.181 1.00 81.31 264 LEU A O 1
ATOM 1975 N N . ALA A 1 265 ? -13.142 9.671 -2.076 1.00 83.31 265 ALA A N 1
ATOM 1976 C CA . ALA A 1 265 ? -14.286 8.804 -1.834 1.00 83.31 265 ALA A CA 1
ATOM 1977 C C . ALA A 1 265 ? -14.650 8.068 -3.119 1.00 83.31 265 ALA A C 1
ATOM 1979 O O . ALA A 1 265 ? -14.815 8.686 -4.170 1.00 83.31 265 ALA A O 1
ATOM 1980 N N . ALA A 1 266 ? -14.783 6.749 -3.037 1.00 82.69 266 ALA A N 1
ATOM 1981 C CA . ALA A 1 266 ? -15.176 5.929 -4.172 1.00 82.69 266 ALA A CA 1
ATOM 1982 C C . ALA A 1 266 ? -15.966 4.705 -3.716 1.00 82.69 266 ALA A C 1
ATOM 1984 O O . ALA A 1 266 ? -15.879 4.261 -2.569 1.00 82.69 266 ALA A O 1
ATOM 1985 N N . THR A 1 267 ? -16.743 4.154 -4.646 1.00 84.19 267 THR A N 1
ATOM 1986 C CA . THR A 1 267 ? -17.323 2.825 -4.465 1.00 84.19 267 THR A CA 1
ATOM 1987 C C . THR A 1 267 ? -16.293 1.802 -4.907 1.00 84.19 267 THR A C 1
ATOM 1989 O O . THR A 1 267 ? -15.920 1.760 -6.077 1.00 84.19 267 THR A O 1
ATOM 1992 N N . LEU A 1 268 ? -15.829 0.991 -3.966 1.00 80.31 268 LEU A N 1
ATOM 1993 C CA . LEU A 1 268 ? -14.962 -0.137 -4.242 1.00 80.31 268 LEU A CA 1
ATOM 1994 C C . LEU A 1 268 ? -15.839 -1.355 -4.510 1.00 80.31 268 LEU A C 1
ATOM 1996 O O . LEU A 1 268 ? -16.741 -1.681 -3.738 1.00 80.31 268 LEU A O 1
ATOM 2000 N N . VAL A 1 269 ? -15.572 -1.991 -5.641 1.00 76.12 269 VAL A N 1
ATOM 2001 C CA . VAL A 1 269 ? -16.175 -3.261 -6.029 1.00 76.12 269 VAL A CA 1
ATOM 2002 C C . VAL A 1 269 ? -15.120 -4.326 -5.803 1.00 76.12 269 VAL A C 1
ATOM 2004 O O . VAL A 1 269 ? -14.005 -4.210 -6.325 1.00 76.12 269 VAL A O 1
ATOM 2007 N N . ASP A 1 270 ? -15.468 -5.321 -4.997 1.00 66.81 270 ASP A N 1
ATOM 2008 C CA . ASP A 1 270 ? -14.716 -6.564 -4.956 1.00 66.81 270 ASP A CA 1
ATOM 2009 C C . ASP A 1 270 ? -15.038 -7.367 -6.218 1.00 66.81 270 ASP A C 1
ATOM 2011 O O . ASP A 1 270 ? -16.202 -7.490 -6.605 1.00 66.81 270 ASP A O 1
ATOM 2015 N N . GLU A 1 271 ? -14.011 -7.939 -6.834 1.00 67.25 271 GLU A N 1
ATOM 2016 C CA . GLU A 1 271 ? -14.178 -8.977 -7.842 1.00 67.25 271 GLU A CA 1
ATOM 2017 C C . GLU A 1 271 ? -13.638 -10.287 -7.253 1.00 67.25 271 GLU A C 1
ATOM 2019 O O . GLU A 1 271 ? -12.504 -10.677 -7.550 1.00 67.25 271 GLU A O 1
ATOM 2024 N N . PRO A 1 272 ? -14.443 -11.012 -6.442 1.00 56.84 272 PRO A N 1
ATOM 2025 C CA . PRO A 1 272 ? -14.005 -12.225 -5.744 1.00 56.84 272 PRO A CA 1
ATOM 2026 C C . PRO A 1 272 ? -13.521 -13.326 -6.695 1.00 56.84 272 PRO A C 1
ATOM 2028 O O . PRO A 1 272 ? -12.889 -14.295 -6.275 1.00 56.84 272 PRO A O 1
ATOM 2031 N N . THR A 1 273 ? -13.868 -13.205 -7.977 1.00 58.06 273 THR A N 1
ATOM 2032 C CA . THR A 1 273 ? -13.532 -14.125 -9.063 1.00 58.06 273 THR A CA 1
ATOM 2033 C C . THR A 1 273 ? -12.222 -13.791 -9.766 1.00 58.06 273 THR A C 1
ATOM 2035 O O . THR A 1 273 ? -11.855 -14.489 -10.709 1.00 58.06 273 THR A O 1
ATOM 2038 N N . SER A 1 274 ? -11.511 -12.750 -9.329 1.00 66.50 274 SER A N 1
ATOM 2039 C CA . SER A 1 274 ? -10.189 -12.421 -9.845 1.00 66.50 274 SER A CA 1
ATOM 2040 C C . SER A 1 274 ? -9.250 -13.636 -9.697 1.00 66.50 274 SER A C 1
ATOM 2042 O O . SER A 1 274 ? -9.050 -14.126 -8.579 1.00 66.50 274 SER A O 1
ATOM 2044 N N . PRO A 1 275 ? -8.652 -14.158 -10.790 1.00 66.44 275 PRO A N 1
ATOM 2045 C CA . PRO A 1 275 ? -7.683 -15.260 -10.730 1.00 66.44 275 PRO A CA 1
ATOM 2046 C C . PRO A 1 275 ? -6.532 -15.015 -9.736 1.00 66.44 275 PRO A C 1
ATOM 2048 O O . PRO A 1 275 ? -5.960 -15.953 -9.170 1.00 66.44 275 PRO A O 1
ATOM 2051 N N . GLN A 1 276 ? -6.209 -13.744 -9.496 1.00 75.00 276 GLN A N 1
ATOM 2052 C CA . GLN A 1 276 ? -5.191 -13.287 -8.560 1.00 75.00 276 GLN A CA 1
ATOM 2053 C C . GLN A 1 276 ? -5.576 -13.585 -7.104 1.00 75.00 276 GLN A C 1
ATOM 2055 O O . GLN A 1 276 ? -4.738 -14.094 -6.358 1.00 75.00 276 GLN A O 1
ATOM 2060 N N . ALA A 1 277 ? -6.848 -13.410 -6.724 1.00 72.69 277 ALA A N 1
ATOM 2061 C CA . ALA A 1 277 ? -7.332 -13.724 -5.376 1.00 72.69 277 ALA A CA 1
ATOM 2062 C C . ALA A 1 277 ? -7.132 -15.210 -5.027 1.00 72.69 277 ALA A C 1
ATOM 2064 O O . ALA A 1 277 ? -6.737 -15.559 -3.912 1.00 72.69 277 ALA A O 1
ATOM 2065 N N . GLY A 1 278 ? -7.334 -16.104 -6.003 1.00 75.50 278 GLY A N 1
ATOM 2066 C CA . GLY A 1 278 ? -7.067 -17.536 -5.840 1.00 75.50 278 GLY A CA 1
ATOM 2067 C C . GLY A 1 278 ? -5.581 -17.857 -5.645 1.00 75.50 278 GLY A C 1
ATOM 2068 O O . GLY A 1 278 ? -5.237 -18.749 -4.870 1.00 75.50 278 GLY A O 1
ATOM 2069 N N . THR A 1 279 ? -4.693 -17.115 -6.311 1.00 78.50 279 THR A N 1
ATOM 2070 C CA . THR A 1 279 ? -3.237 -17.280 -6.171 1.00 78.50 279 THR A CA 1
ATOM 2071 C C . THR A 1 279 ? -2.752 -16.792 -4.808 1.00 78.50 279 THR A C 1
ATOM 2073 O O . THR A 1 279 ? -2.008 -17.505 -4.138 1.00 78.50 279 THR A O 1
ATOM 2076 N N . PHE A 1 280 ? -3.231 -15.629 -4.362 1.00 77.31 280 PHE A N 1
ATOM 2077 C CA . PHE A 1 280 ? -2.935 -15.090 -3.037 1.00 77.31 280 PHE A CA 1
ATOM 2078 C C . PHE A 1 280 ? -3.401 -16.030 -1.914 1.00 77.31 280 PHE A C 1
ATOM 2080 O O . PHE A 1 280 ? -2.602 -16.413 -1.060 1.00 77.31 280 PHE A O 1
ATOM 2087 N N . ARG A 1 281 ? -4.655 -16.506 -1.964 1.00 81.31 281 ARG A N 1
ATOM 2088 C CA . ARG A 1 281 ? -5.188 -17.498 -1.008 1.00 81.31 281 ARG A CA 1
ATOM 2089 C C . ARG A 1 281 ? -4.348 -18.773 -0.962 1.00 81.31 281 ARG A C 1
ATOM 2091 O O . ARG A 1 281 ? -4.034 -19.268 0.117 1.00 81.31 281 ARG A O 1
ATOM 2098 N N . ALA A 1 282 ? -3.945 -19.288 -2.124 1.00 80.81 282 ALA A N 1
ATOM 2099 C CA . ALA A 1 282 ? -3.095 -20.473 -2.198 1.00 80.81 282 ALA A CA 1
ATOM 2100 C C . ALA A 1 282 ? -1.718 -20.245 -1.550 1.00 80.81 282 ALA A C 1
ATOM 2102 O O . ALA A 1 282 ? -1.230 -21.126 -0.845 1.00 80.81 282 ALA A O 1
ATOM 2103 N N . ALA A 1 283 ? -1.118 -19.067 -1.739 1.00 77.75 283 ALA A N 1
ATOM 2104 C CA . ALA A 1 283 ? 0.153 -18.716 -1.110 1.00 77.75 283 ALA A CA 1
ATOM 2105 C C . ALA A 1 283 ? 0.044 -18.542 0.414 1.00 77.75 283 ALA A C 1
ATOM 2107 O O . ALA A 1 283 ? 0.966 -18.888 1.147 1.00 77.75 283 ALA A O 1
ATOM 2108 N N . CYS A 1 284 ? -1.091 -18.053 0.911 1.00 82.06 284 CYS A N 1
ATOM 2109 C CA . CYS A 1 284 ? -1.341 -17.960 2.347 1.00 82.06 284 CYS A CA 1
ATOM 2110 C C . CYS A 1 284 ? -1.627 -19.321 2.997 1.00 82.06 284 CYS A C 1
ATOM 2112 O O . CYS A 1 284 ? -1.286 -19.538 4.159 1.00 82.06 284 CYS A O 1
ATOM 2114 N N . ALA A 1 285 ? -2.224 -20.254 2.252 1.00 81.50 285 ALA A N 1
ATOM 2115 C CA . ALA A 1 285 ? -2.548 -21.593 2.737 1.00 81.50 285 ALA A CA 1
ATOM 2116 C C . ALA A 1 285 ? -1.319 -22.501 2.927 1.00 81.50 285 ALA A C 1
ATOM 2118 O O . ALA A 1 285 ? -1.400 -23.461 3.690 1.00 81.50 285 ALA A O 1
ATOM 2119 N N . SER A 1 286 ? -0.175 -22.208 2.295 1.00 73.69 286 SER A N 1
ATOM 2120 C CA . SER A 1 286 ? 1.056 -23.006 2.453 1.00 73.69 286 SER A CA 1
ATOM 2121 C C . SER A 1 286 ? 1.735 -22.893 3.830 1.00 73.69 286 SER A C 1
ATOM 2123 O O . SER A 1 286 ? 2.784 -23.498 4.035 1.00 73.69 286 SER A O 1
ATOM 2125 N N . GLY A 1 287 ? 1.117 -22.195 4.789 1.00 55.53 287 GLY A N 1
ATOM 2126 C CA . GLY A 1 287 ? 1.530 -22.153 6.192 1.00 55.53 287 GLY A CA 1
ATOM 2127 C C . GLY A 1 287 ? 2.344 -20.909 6.565 1.00 55.53 287 GLY A C 1
ATOM 2128 O O . GLY A 1 287 ? 2.870 -20.215 5.691 1.00 55.53 287 GLY A O 1
ATOM 2129 N N . PRO A 1 288 ? 2.412 -20.583 7.871 1.00 48.38 288 PRO A N 1
ATOM 2130 C CA . PRO A 1 288 ? 3.137 -19.422 8.358 1.00 48.38 288 PRO A CA 1
ATOM 2131 C C . PRO A 1 288 ? 4.634 -19.563 8.088 1.00 48.38 288 PRO A C 1
ATOM 2133 O O . PRO A 1 288 ? 5.253 -20.597 8.326 1.00 48.38 288 PRO A O 1
ATOM 2136 N N . VAL A 1 289 ? 5.205 -18.470 7.603 1.00 47.03 289 VAL A N 1
ATOM 2137 C CA . VAL A 1 289 ? 6.643 -18.287 7.444 1.00 47.03 289 VAL A CA 1
ATOM 2138 C C . VAL A 1 289 ? 7.251 -18.209 8.841 1.00 47.03 289 VAL A C 1
ATOM 2140 O O . VAL A 1 289 ? 6.945 -17.274 9.576 1.00 47.03 289 VAL A O 1
ATOM 2143 N N . GLU A 1 290 ? 8.084 -19.176 9.225 1.00 41.22 290 GLU A N 1
ATOM 2144 C CA . GLU A 1 290 ? 8.827 -19.124 10.491 1.00 41.22 290 GLU A CA 1
ATOM 2145 C C . GLU A 1 290 ? 9.600 -17.800 10.614 1.00 41.22 290 GLU A C 1
ATOM 2147 O O . GLU A 1 290 ? 10.288 -17.374 9.682 1.00 41.22 290 GLU A O 1
ATOM 2152 N N . THR A 1 291 ? 9.506 -17.141 11.767 1.00 37.97 291 THR A N 1
ATOM 2153 C CA . THR A 1 291 ? 10.278 -15.938 12.110 1.00 37.97 291 THR A CA 1
ATOM 2154 C C . THR A 1 291 ? 11.779 -16.202 11.966 1.00 37.97 291 THR A C 1
ATOM 2156 O O . THR A 1 291 ? 12.283 -17.210 12.452 1.00 37.97 291 THR A O 1
ATOM 2159 N N . VAL A 1 292 ? 12.502 -15.322 11.266 1.00 40.41 292 VAL A N 1
ATOM 2160 C CA . VAL A 1 292 ? 13.969 -15.400 11.164 1.00 40.41 292 VAL A CA 1
ATOM 2161 C C . VAL A 1 292 ? 14.591 -14.819 12.428 1.00 40.41 292 VAL A C 1
ATOM 2163 O O . VAL A 1 292 ? 14.404 -13.637 12.714 1.00 40.41 292 VAL A O 1
ATOM 2166 N N . GLU A 1 293 ? 15.383 -15.614 13.139 1.00 36.22 293 GLU A N 1
ATOM 2167 C CA . GLU A 1 293 ? 16.316 -15.107 14.145 1.00 36.22 293 GLU A CA 1
ATOM 2168 C C . GLU A 1 293 ? 17.570 -14.537 13.454 1.00 36.22 293 GLU A C 1
ATOM 2170 O O . GLU A 1 293 ? 18.260 -15.241 12.725 1.00 36.22 293 GLU A O 1
ATOM 2175 N N . SER A 1 294 ? 17.806 -13.234 13.659 1.00 35.78 294 SER A N 1
ATOM 2176 C CA . SER A 1 294 ? 19.049 -12.453 13.477 1.00 35.78 294 SER A CA 1
ATOM 2177 C C . SER A 1 294 ? 20.066 -12.880 12.395 1.00 35.78 294 SER A C 1
ATOM 2179 O O . SER A 1 294 ? 20.769 -13.878 12.543 1.00 35.78 294 SER A O 1
ATOM 2181 N N . PHE A 1 295 ? 20.290 -12.012 11.399 1.00 39.78 295 PHE A N 1
ATOM 2182 C CA . PHE A 1 295 ? 21.409 -12.106 10.446 1.00 39.78 295 PHE A CA 1
ATOM 2183 C C . PHE A 1 295 ? 22.386 -10.919 10.562 1.00 39.78 295 PHE A C 1
ATOM 2185 O O . PHE A 1 295 ? 21.981 -9.829 10.978 1.00 39.78 295 PHE A O 1
ATOM 2192 N N . PRO A 1 296 ? 23.671 -11.109 10.197 1.00 34.59 296 PRO A N 1
ATOM 2193 C CA . PRO A 1 296 ? 24.684 -10.060 10.264 1.00 34.59 296 PRO A CA 1
ATOM 2194 C C . PRO A 1 296 ? 24.401 -8.911 9.284 1.00 34.59 296 PRO A C 1
ATOM 2196 O O . PRO A 1 296 ? 23.807 -9.088 8.223 1.00 34.59 296 PRO A O 1
ATOM 2199 N N . HIS A 1 297 ? 24.821 -7.713 9.689 1.00 36.16 297 HIS A N 1
ATOM 2200 C CA . HIS A 1 297 ? 24.504 -6.433 9.062 1.00 36.16 297 HIS A CA 1
ATOM 2201 C C . HIS A 1 297 ? 25.152 -6.236 7.680 1.00 36.16 297 HIS A C 1
ATOM 2203 O O . HIS A 1 297 ? 26.331 -6.524 7.493 1.00 36.16 297 HIS A O 1
ATOM 2209 N N . GLY A 1 298 ? 24.382 -5.658 6.752 1.00 44.75 298 GLY A N 1
ATOM 2210 C CA . GLY A 1 298 ? 24.811 -5.268 5.407 1.00 44.75 298 GLY A CA 1
ATOM 2211 C C . GLY A 1 298 ? 23.912 -5.898 4.348 1.00 44.75 298 GLY A C 1
ATOM 2212 O O . GLY A 1 298 ? 23.886 -7.119 4.208 1.00 44.75 298 GLY A O 1
ATOM 2213 N N . GLY A 1 299 ? 23.156 -5.075 3.614 1.00 49.91 299 GLY A N 1
ATOM 2214 C CA . GLY A 1 299 ? 22.360 -5.542 2.480 1.00 49.91 299 GLY A CA 1
ATOM 2215 C C . GLY A 1 299 ? 23.280 -6.233 1.481 1.00 49.91 299 GLY A C 1
ATOM 2216 O O . GLY A 1 299 ? 24.088 -5.588 0.820 1.00 49.91 299 GLY A O 1
ATOM 2217 N N . SER A 1 300 ? 23.199 -7.555 1.421 1.00 56.78 300 SER A N 1
ATOM 2218 C CA . SER A 1 300 ? 23.970 -8.373 0.499 1.00 56.78 300 SER A CA 1
ATOM 2219 C C . SER A 1 300 ? 23.000 -8.958 -0.518 1.00 56.78 300 SER A C 1
ATOM 2221 O O . SER A 1 300 ? 21.941 -9.502 -0.190 1.00 56.78 300 SER A O 1
ATOM 2223 N N . GLY A 1 301 ? 23.302 -8.728 -1.789 1.00 59.72 301 GLY A N 1
ATOM 2224 C CA . GLY A 1 301 ? 22.427 -9.108 -2.879 1.00 59.72 301 GLY A CA 1
ATOM 2225 C C . GLY A 1 301 ? 23.139 -9.007 -4.211 1.00 59.72 301 GLY A C 1
ATOM 2226 O O . GLY A 1 301 ? 24.017 -8.168 -4.403 1.00 59.72 301 GLY A O 1
ATOM 2227 N N . ASN A 1 302 ? 22.731 -9.867 -5.134 1.00 66.50 302 ASN A N 1
ATOM 2228 C CA . ASN A 1 302 ? 23.179 -9.798 -6.510 1.00 66.50 302 ASN A CA 1
ATOM 2229 C C . ASN A 1 302 ? 22.251 -8.828 -7.241 1.00 66.50 302 ASN A C 1
ATOM 2231 O O . ASN A 1 302 ? 21.070 -9.125 -7.447 1.00 66.50 302 ASN A O 1
ATOM 2235 N N . VAL A 1 303 ? 22.778 -7.660 -7.603 1.00 68.69 303 VAL A N 1
ATOM 2236 C CA . VAL A 1 303 ? 22.119 -6.729 -8.522 1.00 68.69 303 VAL A CA 1
ATOM 2237 C C . VAL A 1 303 ? 22.806 -6.873 -9.872 1.00 68.69 303 VAL A C 1
ATOM 2239 O O . VAL A 1 303 ? 24.033 -6.825 -9.959 1.00 68.69 303 VAL A O 1
ATOM 2242 N N . THR A 1 304 ? 22.040 -7.047 -10.941 1.00 72.62 304 THR A N 1
ATOM 2243 C CA . THR A 1 304 ? 22.581 -6.963 -12.298 1.00 72.62 304 THR A CA 1
ATOM 2244 C C . THR A 1 304 ? 21.713 -6.045 -13.134 1.00 72.62 304 THR A C 1
ATOM 2246 O O . THR A 1 304 ? 20.482 -6.119 -13.119 1.00 72.62 304 THR A O 1
ATOM 2249 N N . PHE A 1 305 ? 22.393 -5.163 -13.854 1.00 70.75 305 PHE A N 1
ATOM 2250 C CA . PHE A 1 305 ? 21.801 -4.167 -14.726 1.00 70.75 305 PHE A CA 1
ATOM 2251 C C . PHE A 1 305 ? 22.080 -4.572 -16.162 1.00 70.75 305 PHE A C 1
ATOM 2253 O O . PHE A 1 305 ? 23.216 -4.900 -16.502 1.00 70.75 305 PHE A O 1
ATOM 2260 N N . HIS A 1 306 ? 21.060 -4.519 -17.008 1.00 75.69 306 HIS A N 1
ATOM 2261 C CA . HIS A 1 306 ? 21.266 -4.524 -18.445 1.00 75.69 306 HIS A CA 1
ATOM 2262 C C . HIS A 1 306 ? 20.623 -3.292 -19.045 1.00 75.69 306 HIS A C 1
ATOM 2264 O O . HIS A 1 306 ? 19.407 -3.103 -18.983 1.00 75.69 306 HIS A O 1
ATOM 2270 N N . THR A 1 307 ? 21.470 -2.474 -19.645 1.00 79.00 307 THR A N 1
ATOM 2271 C CA . THR A 1 307 ? 21.046 -1.340 -20.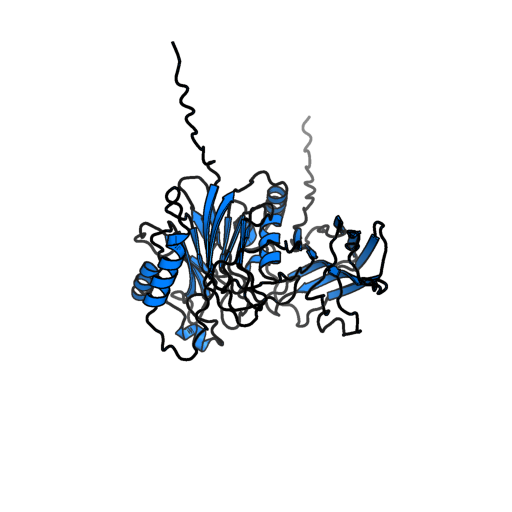445 1.00 79.00 307 THR A CA 1
ATOM 2272 C C . THR A 1 307 ? 20.677 -1.814 -21.843 1.00 79.00 307 THR A C 1
ATOM 2274 O O . THR A 1 307 ? 21.393 -2.611 -22.449 1.00 79.00 307 THR A O 1
ATOM 2277 N N . LEU A 1 308 ? 19.580 -1.282 -22.366 1.00 75.81 308 LEU A N 1
ATOM 2278 C CA . LEU A 1 308 ? 19.189 -1.389 -23.762 1.00 75.81 308 LEU A CA 1
ATOM 2279 C C . LEU A 1 308 ? 19.156 0.027 -24.327 1.00 75.81 308 LEU A C 1
ATOM 2281 O O . LEU A 1 308 ? 18.509 0.903 -23.759 1.00 75.81 308 LEU A O 1
ATOM 2285 N N . SER A 1 309 ? 19.837 0.254 -25.439 1.00 74.44 309 SER A N 1
ATOM 2286 C CA . SER A 1 309 ? 19.675 1.469 -26.231 1.00 74.44 309 SER A CA 1
ATOM 2287 C C . SER A 1 309 ? 19.062 1.086 -27.571 1.00 74.44 309 SER A C 1
ATOM 2289 O O . SER A 1 309 ? 19.480 0.115 -28.206 1.00 74.44 309 SER A O 1
ATOM 2291 N N . GLY A 1 310 ? 18.037 1.815 -27.999 1.00 66.00 310 GLY A N 1
ATOM 2292 C CA . GLY A 1 310 ? 17.382 1.528 -29.265 1.00 66.00 310 GLY A CA 1
ATOM 2293 C C . GLY A 1 310 ? 16.504 2.676 -29.738 1.00 66.00 310 GLY A C 1
ATOM 2294 O O . GLY A 1 310 ? 15.817 3.294 -28.941 1.00 66.00 310 GLY A O 1
ATOM 2295 N N . ASN A 1 311 ? 16.507 2.901 -31.056 1.00 64.50 311 ASN A N 1
ATOM 2296 C CA . ASN A 1 311 ? 15.593 3.810 -31.776 1.00 64.50 311 ASN A CA 1
ATOM 2297 C C . ASN A 1 311 ? 14.597 3.024 -32.628 1.00 64.50 311 ASN A C 1
ATOM 2299 O O . ASN A 1 311 ? 14.191 3.455 -33.708 1.00 64.50 311 ASN A O 1
ATOM 2303 N N . SER A 1 312 ? 14.320 1.786 -32.229 1.00 61.94 312 SER A N 1
ATOM 2304 C CA . SER A 1 312 ? 13.671 0.835 -33.114 1.00 61.94 312 SER A CA 1
ATOM 2305 C C . SER A 1 312 ? 12.161 1.016 -33.056 1.00 61.94 312 SER A C 1
ATOM 2307 O O . SER A 1 312 ? 11.554 0.888 -32.000 1.00 61.94 312 SER A O 1
ATOM 2309 N N . THR A 1 313 ? 11.551 1.204 -34.222 1.00 70.44 313 THR A N 1
ATOM 2310 C CA . THR A 1 313 ? 10.100 1.113 -34.428 1.00 70.44 313 THR A CA 1
ATOM 2311 C C . THR A 1 313 ? 9.560 -0.321 -34.306 1.00 70.44 313 THR A C 1
ATOM 2313 O O . THR A 1 313 ? 8.368 -0.547 -34.504 1.00 70.44 313 THR A O 1
ATOM 2316 N N . GLY A 1 314 ? 10.427 -1.300 -34.022 1.00 86.00 314 GLY A N 1
ATOM 2317 C CA . GLY A 1 314 ? 10.082 -2.707 -33.850 1.00 86.00 314 GLY A CA 1
ATOM 2318 C C . GLY A 1 314 ? 10.066 -3.157 -32.384 1.00 86.00 314 GLY A C 1
ATOM 2319 O O . GLY A 1 314 ? 10.467 -2.408 -31.491 1.00 86.00 314 GLY A O 1
ATOM 2320 N N . PRO A 1 315 ? 9.618 -4.399 -32.129 1.00 89.50 315 PRO A N 1
ATOM 2321 C CA . PRO A 1 315 ? 9.630 -4.976 -30.794 1.00 89.50 315 PRO A CA 1
ATOM 2322 C C . PRO A 1 315 ? 11.070 -5.177 -30.310 1.00 89.50 315 PRO A C 1
ATOM 2324 O O . PRO A 1 315 ? 11.876 -5.852 -30.955 1.00 89.50 315 PRO A O 1
ATOM 2327 N N . MET A 1 316 ? 11.380 -4.623 -29.144 1.00 90.94 316 MET A N 1
ATOM 2328 C CA . MET A 1 316 ? 12.639 -4.827 -28.441 1.00 90.94 316 MET A CA 1
ATOM 2329 C C . MET A 1 316 ? 12.488 -5.944 -27.415 1.00 90.94 316 MET A C 1
ATOM 2331 O O . MET A 1 316 ? 11.446 -6.074 -26.772 1.00 90.94 316 MET A O 1
ATOM 2335 N N . ARG A 1 317 ? 13.535 -6.758 -27.249 1.00 93.56 317 ARG A N 1
ATOM 2336 C CA . ARG A 1 317 ? 13.548 -7.882 -26.307 1.00 93.56 317 ARG A CA 1
ATOM 2337 C C . ARG A 1 317 ? 14.847 -7.917 -25.526 1.00 93.56 317 ARG A C 1
ATOM 2339 O O . ARG A 1 317 ? 15.921 -7.801 -26.110 1.00 93.56 317 ARG A O 1
ATOM 2346 N N . ALA A 1 318 ? 14.751 -8.160 -24.227 1.00 91.50 318 ALA A N 1
ATOM 2347 C CA . ALA A 1 318 ? 15.913 -8.419 -23.390 1.00 91.50 318 ALA A CA 1
ATOM 2348 C C . ALA A 1 318 ? 15.619 -9.478 -22.341 1.00 91.50 318 ALA A C 1
ATOM 2350 O O . ALA A 1 318 ? 14.478 -9.641 -21.911 1.00 91.50 318 ALA A O 1
ATOM 2351 N N . LYS A 1 319 ? 16.668 -10.184 -21.919 1.00 92.69 319 LYS A N 1
ATOM 2352 C CA . LYS A 1 319 ? 16.616 -11.140 -20.820 1.00 92.69 319 LYS A CA 1
ATOM 2353 C C . LYS A 1 319 ? 17.855 -10.990 -19.949 1.00 92.69 319 LYS A C 1
ATOM 2355 O O . LYS A 1 319 ? 18.969 -10.972 -20.460 1.00 92.69 319 LYS A O 1
ATOM 2360 N N . VAL A 1 320 ? 17.640 -10.929 -18.645 1.00 90.12 320 VAL A N 1
ATOM 2361 C CA . VAL A 1 320 ? 18.673 -10.797 -17.618 1.00 90.12 320 VAL A CA 1
ATOM 2362 C C . VAL A 1 320 ? 18.444 -11.870 -16.583 1.00 90.12 320 VAL A C 1
ATOM 2364 O O . VAL A 1 320 ? 17.311 -12.066 -16.155 1.00 90.12 320 VAL A O 1
ATOM 2367 N N . CYS A 1 321 ? 19.504 -12.551 -16.168 1.00 89.62 321 CYS A N 1
ATOM 2368 C CA . CYS A 1 321 ? 19.432 -13.572 -15.137 1.00 89.62 321 CYS A CA 1
ATOM 2369 C C . CYS A 1 321 ? 20.460 -13.287 -14.050 1.00 89.62 321 CYS A C 1
ATOM 2371 O O . CYS A 1 321 ? 21.601 -12.963 -14.366 1.00 89.62 321 CYS A O 1
ATOM 2373 N N . VAL A 1 322 ? 20.076 -13.476 -12.789 1.00 86.94 322 VAL A N 1
ATOM 2374 C CA . VAL A 1 322 ? 21.005 -13.429 -11.654 1.00 86.94 322 VAL A CA 1
ATOM 2375 C C . VAL A 1 322 ? 20.898 -14.711 -10.834 1.00 86.94 322 VAL A C 1
ATOM 2377 O O . VAL A 1 322 ? 19.804 -15.279 -10.729 1.00 86.94 322 VAL A O 1
ATOM 2380 N N . PRO A 1 323 ? 22.006 -15.198 -10.248 1.00 85.81 323 PRO A N 1
ATOM 2381 C CA . PRO A 1 323 ? 21.941 -16.261 -9.257 1.00 85.81 323 PRO A CA 1
ATOM 2382 C C . PRO A 1 323 ? 21.051 -15.828 -8.096 1.00 85.81 323 PRO A C 1
ATOM 2384 O O . PRO A 1 323 ? 21.162 -14.696 -7.606 1.00 85.81 323 PRO A O 1
ATOM 2387 N N . ARG A 1 324 ? 20.176 -16.727 -7.646 1.00 82.44 324 ARG A N 1
ATOM 2388 C CA . ARG A 1 324 ? 19.395 -16.489 -6.438 1.00 82.44 324 ARG A CA 1
ATOM 2389 C C . ARG A 1 324 ? 20.329 -16.481 -5.239 1.00 82.44 324 ARG A C 1
ATOM 2391 O O . ARG A 1 324 ? 21.294 -17.231 -5.176 1.00 82.44 324 ARG A O 1
ATOM 2398 N N . TRP A 1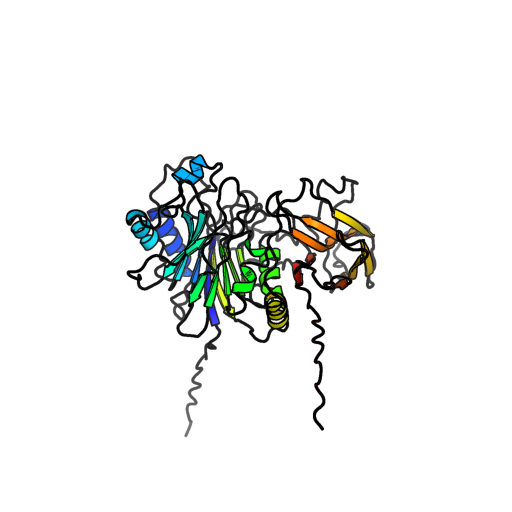 325 ? 20.031 -15.616 -4.278 1.00 75.81 325 TRP A N 1
ATOM 2399 C CA . TRP A 1 325 ? 20.915 -15.395 -3.134 1.00 75.81 325 TRP A CA 1
ATOM 2400 C C . TRP A 1 325 ? 21.161 -16.679 -2.325 1.00 75.81 325 TRP A C 1
ATOM 2402 O O . TRP A 1 325 ? 22.275 -16.944 -1.887 1.00 75.81 325 TRP A O 1
ATOM 2412 N N . SER A 1 326 ? 20.117 -17.484 -2.132 1.00 75.25 326 SER A N 1
ATOM 2413 C CA . SER A 1 326 ? 20.137 -18.660 -1.259 1.00 75.25 326 SER A CA 1
ATOM 2414 C C . SER A 1 326 ? 20.200 -19.995 -2.004 1.00 75.25 326 SER A C 1
ATOM 2416 O O . SER A 1 326 ? 20.056 -21.041 -1.373 1.00 75.25 326 SER A O 1
ATOM 2418 N N . SER A 1 327 ? 20.349 -20.001 -3.331 1.00 77.06 327 SER A N 1
ATOM 2419 C CA . SER A 1 327 ? 20.270 -21.232 -4.120 1.00 77.06 327 SER A CA 1
ATOM 2420 C C . SER A 1 327 ? 21.108 -21.176 -5.393 1.00 77.06 327 SER A C 1
ATOM 2422 O O . SER A 1 327 ? 21.389 -20.115 -5.935 1.00 77.06 327 SER A O 1
ATOM 2424 N N . SER A 1 328 ? 21.466 -22.350 -5.915 1.00 81.38 328 SER A N 1
ATOM 2425 C CA . SER A 1 328 ? 22.132 -22.488 -7.219 1.00 81.38 328 SER A CA 1
ATOM 2426 C C . SER A 1 328 ? 21.222 -22.167 -8.411 1.00 81.38 328 SER A C 1
ATOM 2428 O O . SER A 1 328 ? 21.695 -22.083 -9.543 1.00 81.38 328 SER A O 1
ATOM 2430 N N . SER A 1 329 ? 19.917 -22.002 -8.181 1.00 85.50 329 SER A N 1
ATOM 2431 C CA . SER A 1 329 ? 18.966 -21.586 -9.208 1.00 85.50 329 SER A CA 1
ATOM 2432 C C . SER A 1 329 ? 19.118 -20.106 -9.560 1.00 85.50 329 SER A C 1
ATOM 2434 O O . SER A 1 329 ? 19.591 -19.291 -8.770 1.00 85.50 329 SER A O 1
ATOM 2436 N N . THR A 1 330 ? 18.697 -19.744 -10.767 1.00 87.81 330 THR A N 1
ATOM 2437 C CA . THR A 1 330 ? 18.713 -18.365 -11.256 1.00 87.81 330 THR A CA 1
ATOM 2438 C C . THR A 1 330 ? 17.304 -17.796 -11.279 1.00 87.81 330 THR A C 1
ATOM 2440 O O . THR A 1 330 ? 16.336 -18.517 -11.510 1.00 87.81 330 THR A O 1
ATOM 2443 N N . ILE A 1 331 ? 17.187 -16.493 -11.046 1.00 86.62 331 ILE A N 1
ATOM 2444 C CA . ILE A 1 331 ? 15.990 -15.730 -11.389 1.00 86.62 331 ILE A CA 1
ATOM 2445 C C . ILE A 1 331 ? 16.277 -14.984 -12.682 1.00 86.62 331 ILE A C 1
ATOM 2447 O O . ILE A 1 331 ? 17.327 -14.357 -12.818 1.00 86.62 331 ILE A O 1
ATOM 2451 N N . CYS A 1 332 ? 15.358 -15.069 -13.636 1.00 88.75 332 CYS A N 1
ATOM 2452 C CA . CYS A 1 332 ? 15.489 -14.396 -14.914 1.00 88.75 332 CYS A CA 1
ATOM 2453 C C . CYS A 1 332 ? 14.302 -13.476 -15.165 1.00 88.75 332 CYS A C 1
ATOM 2455 O O . CYS A 1 332 ? 13.150 -13.899 -15.083 1.00 88.75 332 CYS A O 1
ATOM 2457 N N . CYS A 1 333 ? 14.602 -12.251 -15.563 1.00 88.88 333 CYS A N 1
ATOM 2458 C CA . CYS A 1 333 ? 13.652 -11.296 -16.093 1.00 88.88 333 CYS A CA 1
ATOM 2459 C C . CYS A 1 333 ? 13.772 -11.218 -17.595 1.00 88.88 333 CYS A C 1
ATOM 2461 O O . CYS A 1 333 ? 14.879 -11.089 -18.112 1.00 88.88 333 CYS A O 1
ATOM 2463 N N . SER A 1 334 ? 12.647 -11.229 -18.288 1.00 92.06 334 SER A N 1
ATOM 2464 C CA . SER A 1 334 ? 12.586 -10.895 -19.702 1.00 92.06 334 SER A CA 1
ATOM 2465 C C . SER A 1 334 ? 11.587 -9.782 -19.936 1.00 92.06 334 SER A C 1
ATOM 2467 O O . SER A 1 334 ? 10.483 -9.836 -19.398 1.00 92.06 334 SER A O 1
ATOM 2469 N N . VAL A 1 335 ? 11.967 -8.807 -20.754 1.00 91.56 335 VAL A N 1
ATOM 2470 C CA . VAL A 1 335 ? 11.075 -7.750 -21.223 1.00 91.56 335 VAL A CA 1
ATOM 2471 C C . VAL A 1 335 ? 10.929 -7.843 -22.735 1.00 91.56 335 VAL A C 1
ATOM 2473 O O . VAL A 1 335 ? 11.910 -8.066 -23.445 1.00 91.56 335 VAL A O 1
ATOM 2476 N N . GLU A 1 336 ? 9.705 -7.670 -23.212 1.00 92.56 336 GLU A N 1
ATOM 2477 C CA . GLU A 1 336 ? 9.378 -7.400 -24.606 1.00 92.56 336 GLU A CA 1
ATOM 2478 C C . GLU A 1 336 ? 8.559 -6.113 -24.661 1.00 92.56 336 GLU A C 1
ATOM 2480 O O . GLU A 1 336 ? 7.547 -6.002 -23.970 1.00 92.56 336 GLU A O 1
ATOM 2485 N N . PHE A 1 337 ? 8.991 -5.125 -25.439 1.00 91.62 337 PHE A N 1
ATOM 2486 C CA . PHE A 1 337 ? 8.277 -3.855 -25.536 1.00 91.62 337 PHE A CA 1
ATOM 2487 C C . PHE A 1 337 ? 8.313 -3.266 -26.941 1.00 91.62 337 PHE A C 1
ATOM 2489 O O . PHE A 1 337 ? 9.212 -3.547 -27.727 1.00 91.62 337 PHE A O 1
ATOM 2496 N N . THR A 1 338 ? 7.321 -2.430 -27.230 1.00 90.19 338 THR A N 1
ATOM 2497 C CA . THR A 1 338 ? 7.214 -1.659 -28.469 1.00 90.19 338 THR A CA 1
ATOM 2498 C C . THR A 1 338 ? 6.889 -0.228 -28.081 1.00 90.19 338 THR A C 1
ATOM 2500 O O . THR A 1 338 ? 5.919 0.005 -27.357 1.00 90.19 338 THR A O 1
ATOM 2503 N N . GLU A 1 339 ? 7.691 0.727 -28.532 1.00 89.88 339 GLU A N 1
ATOM 2504 C CA . GLU A 1 339 ? 7.426 2.152 -28.328 1.00 89.88 339 GLU A CA 1
ATOM 2505 C C . GLU A 1 339 ? 6.279 2.624 -29.223 1.00 89.88 339 GLU A C 1
ATOM 2507 O O . GLU A 1 339 ? 6.092 2.132 -30.339 1.00 89.88 339 GLU A O 1
ATOM 2512 N N . HIS A 1 340 ? 5.506 3.600 -28.753 1.00 87.88 340 HIS A N 1
ATOM 2513 C CA . HIS A 1 340 ? 4.709 4.390 -29.677 1.00 87.88 340 HIS A CA 1
ATOM 2514 C C . HIS A 1 340 ? 5.651 5.212 -30.560 1.00 87.88 340 HIS A C 1
ATOM 2516 O O . HIS A 1 340 ? 6.645 5.744 -30.062 1.00 87.88 340 HIS A O 1
ATOM 2522 N N . PRO A 1 341 ? 5.337 5.372 -31.857 1.00 83.31 341 PRO A N 1
ATOM 2523 C CA . PRO A 1 341 ? 6.047 6.328 -32.687 1.00 83.31 341 PRO A CA 1
ATOM 2524 C C . PRO A 1 341 ? 6.011 7.697 -32.008 1.00 83.31 341 PRO A C 1
ATOM 2526 O O . PRO A 1 341 ? 4.932 8.163 -31.628 1.00 83.31 341 PRO A O 1
ATOM 2529 N N . ALA A 1 342 ? 7.173 8.334 -31.856 1.00 78.69 342 ALA A N 1
ATOM 2530 C CA . ALA A 1 342 ? 7.225 9.703 -31.366 1.00 78.69 342 ALA A CA 1
ATOM 2531 C C . ALA A 1 342 ? 6.289 10.573 -32.229 1.00 78.69 342 ALA A C 1
ATOM 2533 O O . ALA A 1 342 ? 6.276 10.415 -33.458 1.00 78.69 342 ALA A O 1
ATOM 2534 N N . PRO A 1 343 ? 5.476 11.459 -31.625 1.00 78.94 343 PRO A N 1
ATOM 2535 C CA . PRO A 1 343 ? 4.603 12.329 -32.396 1.00 78.94 343 PRO A CA 1
ATOM 2536 C C . PRO A 1 343 ? 5.447 13.112 -33.406 1.00 78.94 343 PRO A C 1
ATOM 2538 O O . PRO A 1 343 ? 6.507 13.633 -33.066 1.00 78.94 343 PRO A O 1
ATOM 2541 N N . ALA A 1 344 ? 4.983 13.197 -34.656 1.00 75.31 344 ALA A N 1
ATOM 2542 C CA . ALA A 1 344 ? 5.713 13.799 -35.781 1.00 75.31 344 ALA A CA 1
ATOM 2543 C C . ALA A 1 344 ? 5.949 15.328 -35.651 1.00 75.31 344 ALA A C 1
ATOM 2545 O O . ALA A 1 344 ? 6.265 16.013 -36.623 1.00 75.31 344 ALA A O 1
ATOM 2546 N N . SER A 1 345 ? 5.766 15.895 -34.460 1.00 60.34 345 SER A N 1
ATOM 2547 C CA . SER A 1 345 ? 5.804 17.321 -34.172 1.00 60.34 345 SER A CA 1
ATOM 2548 C C . SER A 1 345 ? 7.236 17.874 -34.079 1.00 60.34 345 SER A C 1
ATOM 2550 O O . SER A 1 345 ? 7.872 17.850 -33.032 1.00 60.34 345 SER A O 1
ATOM 2552 N N . ALA A 1 346 ? 7.677 18.436 -35.208 1.00 47.06 346 ALA A N 1
ATOM 2553 C CA . ALA A 1 346 ? 8.209 19.801 -35.358 1.00 47.06 346 ALA A CA 1
ATOM 2554 C C . ALA A 1 346 ? 9.539 20.224 -34.694 1.00 47.06 346 ALA A C 1
ATOM 2556 O O . ALA A 1 346 ? 9.757 21.418 -34.501 1.00 47.06 346 ALA A O 1
ATOM 2557 N N . SER A 1 347 ? 10.474 19.311 -34.440 1.00 56.12 347 SER A N 1
ATOM 2558 C CA . SER A 1 347 ? 11.862 19.686 -34.133 1.00 56.12 347 SER A CA 1
ATOM 2559 C C . SER A 1 347 ? 12.818 19.003 -35.105 1.00 56.12 347 SER A C 1
ATOM 2561 O O . SER A 1 347 ? 12.844 17.782 -35.194 1.00 56.12 347 SER A O 1
ATOM 2563 N N . SER A 1 348 ? 13.616 19.781 -35.841 1.00 59.09 348 SER A N 1
ATOM 2564 C CA . SER A 1 348 ? 14.624 19.304 -36.803 1.00 59.09 348 SER A CA 1
ATOM 2565 C C . SER A 1 348 ? 15.849 18.645 -36.150 1.00 59.09 348 SER A C 1
ATOM 2567 O O . SER A 1 348 ? 16.869 18.449 -36.811 1.00 59.09 348 SER A O 1
ATOM 2569 N N . SER A 1 349 ? 15.793 18.346 -34.852 1.00 71.25 349 SER A N 1
ATOM 2570 C CA . SER A 1 349 ? 16.829 17.594 -34.157 1.00 71.25 349 SER A CA 1
ATOM 2571 C C . SER A 1 349 ? 16.590 16.099 -34.341 1.00 71.25 349 SER A C 1
ATOM 2573 O O . SER A 1 349 ? 15.491 15.592 -34.131 1.00 71.25 349 SER A O 1
ATOM 2575 N N . VAL A 1 350 ? 17.641 15.384 -34.745 1.00 71.00 350 VAL A N 1
ATOM 2576 C CA . VAL A 1 350 ? 17.662 13.917 -34.743 1.00 71.00 350 VAL A CA 1
ATOM 2577 C C . VAL A 1 350 ? 17.251 13.446 -33.340 1.00 71.00 350 VAL A C 1
ATOM 2579 O O . VAL A 1 350 ? 17.897 13.873 -32.378 1.00 71.00 350 VAL A O 1
ATOM 2582 N N . PRO A 1 351 ? 16.196 12.619 -33.194 1.00 69.94 351 PRO A N 1
ATOM 2583 C CA . PRO A 1 351 ? 15.790 12.098 -31.896 1.00 69.94 351 PRO A CA 1
ATOM 2584 C C . PRO A 1 351 ? 16.976 11.388 -31.246 1.00 69.94 351 PRO A C 1
ATOM 2586 O O . PRO A 1 351 ? 17.549 10.461 -31.828 1.00 69.94 351 PRO A O 1
ATOM 2589 N N . GLN A 1 352 ? 17.373 11.858 -30.064 1.00 75.88 352 GLN A N 1
ATOM 2590 C CA . GLN A 1 352 ? 18.378 11.164 -29.270 1.00 75.88 352 GLN A CA 1
ATOM 2591 C C . GLN A 1 352 ? 17.825 9.798 -28.868 1.00 75.88 352 GLN A C 1
ATOM 2593 O O . GLN A 1 352 ? 16.627 9.693 -28.592 1.00 75.88 352 GLN A O 1
ATOM 2598 N N . PRO A 1 353 ? 18.663 8.752 -28.858 1.00 81.06 353 PRO A N 1
ATOM 2599 C CA . PRO A 1 353 ? 18.203 7.444 -28.468 1.00 81.06 353 PRO A CA 1
ATOM 2600 C C . PRO A 1 353 ? 17.760 7.398 -27.018 1.00 81.06 353 PRO A C 1
ATOM 2602 O O . PRO A 1 353 ? 18.507 7.770 -26.113 1.00 81.06 353 PRO A O 1
ATOM 2605 N N . THR A 1 354 ? 16.546 6.896 -26.809 1.00 82.94 354 THR A N 1
ATOM 2606 C CA . THR A 1 354 ? 16.041 6.621 -25.472 1.00 82.94 354 THR A CA 1
ATOM 2607 C C . THR A 1 354 ? 16.797 5.425 -24.908 1.00 82.94 354 THR A C 1
ATOM 2609 O O . THR A 1 354 ? 16.974 4.394 -25.565 1.00 82.94 354 THR A O 1
ATOM 2612 N N . THR A 1 355 ? 17.269 5.568 -23.675 1.00 85.75 355 THR A N 1
ATOM 2613 C CA . THR A 1 355 ? 17.966 4.498 -22.968 1.00 85.75 355 THR A CA 1
ATOM 2614 C C . THR A 1 355 ? 17.015 3.829 -21.988 1.00 85.75 355 THR A C 1
ATOM 2616 O O . THR A 1 355 ? 16.325 4.490 -21.215 1.00 85.75 355 THR A O 1
ATOM 2619 N N . TYR A 1 356 ? 17.000 2.503 -21.997 1.00 86.75 356 TYR A N 1
ATOM 2620 C CA . TYR A 1 356 ? 16.202 1.676 -21.103 1.00 86.75 356 TYR A CA 1
ATOM 2621 C C . TYR A 1 356 ? 17.099 0.841 -20.202 1.00 86.75 356 TYR A C 1
ATOM 2623 O O . TYR A 1 356 ? 18.191 0.430 -20.595 1.00 86.75 356 TYR A O 1
ATOM 2631 N N . ALA A 1 357 ? 16.607 0.521 -19.011 1.00 86.12 357 ALA A N 1
ATOM 2632 C CA . ALA A 1 357 ? 17.261 -0.402 -18.099 1.00 86.12 357 ALA A CA 1
ATOM 2633 C C . ALA A 1 357 ? 16.306 -1.534 -17.721 1.00 86.12 357 ALA A C 1
ATOM 2635 O O . ALA A 1 357 ? 15.186 -1.295 -17.266 1.00 86.12 357 ALA A O 1
ATOM 2636 N N . LEU A 1 358 ? 16.778 -2.772 -17.880 1.00 86.81 358 LEU A N 1
ATOM 2637 C CA . LEU A 1 358 ? 16.205 -3.956 -17.253 1.00 86.81 358 LEU A CA 1
ATOM 2638 C C . LEU A 1 358 ? 17.082 -4.333 -16.055 1.00 86.81 358 LEU A C 1
ATOM 2640 O O . LEU A 1 358 ? 18.250 -4.695 -16.202 1.00 86.81 358 LEU A O 1
ATOM 2644 N N . VAL A 1 359 ? 16.507 -4.230 -14.864 1.00 85.00 359 VAL A N 1
ATOM 2645 C CA . VAL A 1 359 ? 17.173 -4.475 -13.587 1.00 85.00 359 VAL A CA 1
ATOM 2646 C C . VAL A 1 359 ? 16.623 -5.744 -12.972 1.00 85.00 359 VAL A C 1
ATOM 2648 O O . VAL A 1 359 ? 15.407 -5.902 -12.830 1.00 85.00 359 VAL A O 1
ATOM 2651 N N . VAL A 1 360 ? 17.532 -6.625 -12.565 1.00 85.94 360 VAL A N 1
ATOM 2652 C CA . VAL A 1 360 ? 17.194 -7.825 -11.805 1.00 85.94 360 VAL A CA 1
ATOM 2653 C C . VAL A 1 360 ? 17.956 -7.810 -10.502 1.00 85.94 360 VAL A C 1
ATOM 2655 O O . VAL A 1 360 ? 19.177 -7.647 -10.475 1.00 85.94 360 VAL A O 1
ATOM 2658 N N . TYR A 1 361 ? 17.218 -7.990 -9.418 1.00 85.25 361 TYR A N 1
ATOM 2659 C CA . TYR A 1 361 ? 17.764 -8.076 -8.080 1.00 85.25 361 TYR A CA 1
ATOM 2660 C C . TYR A 1 361 ? 17.325 -9.367 -7.412 1.00 85.25 361 TYR A C 1
ATOM 2662 O O . TYR A 1 361 ? 16.155 -9.749 -7.463 1.00 85.25 361 TYR A O 1
ATOM 2670 N N . SER A 1 362 ? 18.270 -10.003 -6.731 1.00 84.31 362 SER A N 1
ATOM 2671 C CA . SER A 1 362 ? 18.001 -11.075 -5.789 1.00 84.31 362 SER A CA 1
ATOM 2672 C C . SER A 1 362 ? 18.890 -10.905 -4.566 1.00 84.31 362 SER A C 1
ATOM 2674 O O . SER A 1 362 ? 20.102 -11.116 -4.644 1.00 84.31 362 SER A O 1
ATOM 2676 N N . GLY A 1 363 ? 18.289 -10.601 -3.423 1.00 85.88 363 GLY A N 1
ATOM 2677 C CA . GLY A 1 363 ? 19.018 -10.437 -2.171 1.00 85.88 363 GLY A CA 1
ATOM 2678 C C . GLY A 1 363 ? 18.097 -10.173 -0.993 1.00 85.88 363 GLY A C 1
ATOM 2679 O O . GLY A 1 363 ? 16.898 -10.439 -1.063 1.00 85.88 363 GLY A O 1
ATOM 2680 N N . TRP A 1 364 ? 18.672 -9.660 0.087 1.00 80.56 364 TRP A N 1
ATOM 2681 C CA . TRP A 1 364 ? 17.926 -9.232 1.266 1.00 80.56 364 TRP A CA 1
ATOM 2682 C C . TRP A 1 364 ? 17.645 -7.736 1.224 1.00 80.56 364 TRP A C 1
ATOM 2684 O O . TRP A 1 364 ? 18.560 -6.930 1.049 1.00 80.56 364 TRP A O 1
ATOM 2694 N N . TYR A 1 365 ? 16.385 -7.373 1.443 1.00 77.75 365 TYR A N 1
ATOM 2695 C CA . TYR A 1 365 ? 15.950 -5.989 1.577 1.00 77.75 365 TYR A CA 1
ATOM 2696 C C . TYR A 1 365 ? 15.323 -5.767 2.955 1.00 77.75 365 TYR A C 1
ATOM 2698 O O . TYR A 1 365 ? 14.696 -6.669 3.508 1.00 77.75 365 TYR A O 1
ATOM 2706 N N . GLY A 1 366 ? 15.499 -4.569 3.508 1.00 72.62 366 GLY A N 1
ATOM 2707 C CA . GLY A 1 366 ? 14.925 -4.161 4.787 1.00 72.62 366 GLY A CA 1
ATOM 2708 C C . GLY A 1 366 ? 15.950 -3.529 5.725 1.00 72.62 366 GLY A C 1
ATOM 2709 O O . GLY A 1 366 ? 17.141 -3.436 5.422 1.00 72.62 366 GLY A O 1
ATOM 2710 N N . LYS A 1 367 ? 15.478 -3.077 6.889 1.00 68.81 367 LYS A N 1
ATOM 2711 C CA . LYS A 1 367 ? 16.358 -2.662 7.989 1.00 68.81 367 LYS A CA 1
ATOM 2712 C C . LYS A 1 367 ? 16.893 -3.888 8.725 1.00 68.81 367 LYS A C 1
ATOM 2714 O O . LYS A 1 367 ? 16.334 -4.975 8.629 1.00 68.81 367 LYS A O 1
ATOM 2719 N N . THR A 1 368 ? 17.951 -3.698 9.509 1.00 63.34 368 THR A N 1
ATOM 2720 C CA . THR A 1 368 ? 18.687 -4.757 10.229 1.00 63.34 368 THR A CA 1
ATOM 2721 C C . THR A 1 368 ? 17.819 -5.737 11.022 1.00 63.34 368 THR A C 1
ATOM 2723 O O . THR A 1 368 ? 18.232 -6.873 11.224 1.00 63.34 368 THR A O 1
ATOM 2726 N N . GLN A 1 369 ? 16.633 -5.322 11.463 1.00 67.69 369 GLN A N 1
ATOM 2727 C CA . GLN A 1 369 ? 15.727 -6.126 12.286 1.00 67.69 369 GLN A CA 1
ATOM 2728 C C . GLN A 1 369 ? 14.533 -6.719 11.512 1.00 67.69 369 GLN A C 1
ATOM 2730 O O . GLN A 1 369 ? 13.790 -7.511 12.081 1.00 67.69 369 GLN A O 1
ATOM 2735 N N . ASP A 1 370 ? 14.369 -6.359 10.235 1.00 73.69 370 ASP A N 1
ATOM 2736 C CA . ASP A 1 370 ? 13.264 -6.758 9.352 1.00 73.69 370 ASP A CA 1
ATOM 2737 C C . ASP A 1 370 ? 13.782 -7.005 7.931 1.00 73.69 370 ASP A C 1
ATOM 2739 O O . ASP A 1 370 ? 13.295 -6.425 6.958 1.00 73.69 370 ASP A O 1
ATOM 2743 N N . MET A 1 371 ? 14.825 -7.828 7.809 1.00 76.44 371 MET A N 1
ATOM 2744 C CA . MET A 1 371 ? 15.309 -8.246 6.499 1.00 76.44 371 MET A CA 1
ATOM 2745 C C . MET A 1 371 ? 14.420 -9.354 5.944 1.00 76.44 371 MET A C 1
ATOM 2747 O O . MET A 1 371 ? 14.168 -10.359 6.609 1.00 76.44 371 MET A O 1
ATOM 2751 N N . PHE A 1 372 ? 14.003 -9.203 4.694 1.00 76.81 372 PHE A N 1
ATOM 2752 C CA . PHE A 1 372 ? 13.265 -10.220 3.962 1.00 76.81 372 PHE A CA 1
ATOM 2753 C C . PHE A 1 372 ? 13.918 -10.499 2.604 1.00 76.81 372 PHE A C 1
ATOM 2755 O O . PHE A 1 372 ? 14.519 -9.603 2.000 1.00 76.81 372 PHE A O 1
ATOM 2762 N N . PRO A 1 373 ? 13.848 -11.754 2.121 1.00 80.75 373 PRO A N 1
ATOM 2763 C CA . PRO A 1 373 ? 14.340 -12.087 0.797 1.00 80.75 373 PRO A CA 1
ATOM 2764 C C . PRO A 1 373 ? 13.466 -11.382 -0.236 1.00 80.75 373 PRO A C 1
ATOM 2766 O O . PRO A 1 373 ? 12.238 -11.451 -0.180 1.00 80.75 373 PRO A O 1
ATOM 2769 N N . HIS A 1 374 ? 14.106 -10.710 -1.182 1.00 79.50 374 HIS A N 1
ATOM 2770 C CA . HIS A 1 374 ? 13.424 -9.882 -2.155 1.00 79.50 374 HIS A CA 1
ATOM 2771 C C . HIS A 1 374 ? 13.967 -10.137 -3.557 1.00 79.50 374 HIS A C 1
ATOM 2773 O O . HIS A 1 374 ? 15.178 -10.208 -3.797 1.00 79.50 374 HIS A O 1
ATOM 2779 N N . HIS A 1 375 ? 13.034 -10.275 -4.493 1.00 84.06 375 HIS A N 1
ATOM 2780 C CA . HIS A 1 375 ? 13.318 -10.466 -5.902 1.00 84.06 375 HIS A CA 1
ATOM 2781 C C . HIS A 1 375 ? 12.670 -9.333 -6.688 1.00 84.06 375 HIS A C 1
ATOM 2783 O O . HIS A 1 375 ? 11.447 -9.197 -6.684 1.00 84.06 375 HIS A O 1
ATOM 2789 N N . VAL A 1 376 ? 13.479 -8.520 -7.368 1.00 84.50 376 VAL A N 1
ATOM 2790 C CA . VAL A 1 376 ? 12.967 -7.401 -8.171 1.00 84.50 376 VAL A CA 1
ATOM 2791 C C . VAL A 1 376 ? 13.262 -7.642 -9.629 1.00 84.50 376 VAL A C 1
ATOM 2793 O O . VAL A 1 376 ? 14.386 -7.971 -10.003 1.00 84.50 376 VAL A O 1
ATOM 2796 N N . CYS A 1 377 ? 12.238 -7.416 -10.434 1.00 87.06 377 CYS A N 1
ATOM 2797 C CA . CYS A 1 377 ? 12.316 -7.318 -11.869 1.00 87.06 377 CYS A CA 1
ATOM 2798 C C . CYS A 1 377 ? 11.809 -5.938 -12.272 1.00 87.06 377 CYS A C 1
ATOM 2800 O O . CYS A 1 377 ? 10.618 -5.677 -12.136 1.00 87.06 377 CYS A O 1
ATOM 2802 N N . SER A 1 378 ? 12.681 -5.038 -12.717 1.00 86.62 378 SER A N 1
ATOM 2803 C CA . SER A 1 378 ? 12.279 -3.667 -13.038 1.00 86.62 378 SER A CA 1
ATOM 2804 C C . SER A 1 378 ? 12.681 -3.291 -14.451 1.00 86.62 378 SER A C 1
ATOM 2806 O O . SER A 1 378 ? 13.840 -3.449 -14.818 1.00 86.62 378 SER A O 1
ATOM 2808 N N . PHE A 1 379 ? 11.743 -2.748 -15.217 1.00 87.62 379 PHE A N 1
ATOM 2809 C CA . PHE A 1 379 ? 11.992 -2.129 -16.514 1.00 87.62 379 PHE A CA 1
ATOM 2810 C C . PHE A 1 379 ? 11.587 -0.657 -16.463 1.00 87.62 379 PHE A C 1
ATOM 2812 O O . PHE A 1 379 ? 10.472 -0.341 -16.035 1.00 87.62 379 PHE A O 1
ATOM 2819 N N . ALA A 1 380 ? 12.490 0.234 -16.867 1.00 86.12 380 ALA A N 1
ATOM 2820 C CA . ALA A 1 380 ? 12.233 1.670 -16.881 1.00 86.12 380 ALA A CA 1
ATOM 2821 C C . ALA A 1 380 ? 13.145 2.422 -17.862 1.00 86.12 380 ALA A C 1
ATOM 2823 O O . ALA A 1 380 ? 14.157 1.897 -18.335 1.00 86.12 380 ALA A O 1
ATOM 2824 N N . VAL A 1 381 ? 12.758 3.664 -18.153 1.00 84.81 381 VAL A N 1
ATOM 2825 C CA . VAL A 1 381 ? 13.543 4.630 -18.933 1.00 84.81 381 VAL A CA 1
ATOM 2826 C C . VAL A 1 381 ? 14.633 5.231 -18.039 1.00 84.81 381 VAL A C 1
ATOM 2828 O O . VAL A 1 381 ? 14.352 5.665 -16.920 1.00 84.81 381 VAL A O 1
ATOM 2831 N N . ALA A 1 382 ? 15.874 5.250 -18.515 1.00 81.25 382 ALA A N 1
ATOM 2832 C CA . ALA A 1 382 ? 17.014 5.843 -17.820 1.00 81.25 382 ALA A CA 1
ATOM 2833 C C . ALA A 1 382 ? 17.227 7.288 -18.303 1.00 81.25 382 ALA A C 1
ATOM 2835 O O . ALA A 1 382 ? 17.233 7.512 -19.513 1.00 81.25 382 ALA A O 1
ATOM 2836 N N . SER A 1 383 ? 17.391 8.257 -17.389 1.00 67.12 383 SER A N 1
ATOM 2837 C CA . SER A 1 383 ? 17.590 9.665 -17.780 1.00 67.12 383 SER A CA 1
ATOM 2838 C C . SER A 1 383 ? 19.017 10.018 -18.143 1.00 67.12 383 SER A C 1
ATOM 2840 O O . SER A 1 383 ? 19.166 10.882 -18.983 1.00 67.12 383 SER A O 1
ATOM 2842 N N . ASP A 1 384 ? 20.025 9.373 -17.557 1.00 61.09 384 ASP A N 1
ATOM 2843 C CA . ASP A 1 384 ? 21.431 9.490 -17.955 1.00 61.09 384 ASP A CA 1
ATOM 2844 C C . ASP A 1 384 ? 22.230 8.390 -17.243 1.00 61.09 384 ASP A C 1
ATOM 2846 O O . ASP A 1 384 ? 22.139 8.216 -16.028 1.00 61.09 384 ASP A O 1
ATOM 2850 N N . LEU A 1 385 ? 23.007 7.613 -17.999 1.00 53.53 385 LEU A N 1
ATOM 2851 C CA . LEU A 1 385 ? 23.892 6.561 -17.481 1.00 53.53 385 LEU A CA 1
ATOM 2852 C C . LEU A 1 385 ? 25.277 7.106 -17.135 1.00 53.53 385 LEU A C 1
ATOM 2854 O O . LEU A 1 385 ? 26.294 6.476 -17.451 1.00 53.53 385 LEU A O 1
ATOM 2858 N N . GLU A 1 386 ? 25.362 8.273 -16.505 1.00 50.53 386 GLU A N 1
ATOM 2859 C CA . GLU A 1 386 ? 26.637 8.724 -15.952 1.00 50.53 386 GLU A CA 1
ATOM 2860 C C . GLU A 1 386 ? 26.987 7.871 -14.729 1.00 50.53 386 GLU A C 1
ATOM 2862 O O . GLU A 1 386 ? 26.716 8.267 -13.609 1.00 50.53 386 GLU A O 1
ATOM 2867 N N . HIS A 1 387 ? 27.487 6.654 -14.989 1.00 43.78 387 HIS A N 1
ATOM 2868 C CA . HIS A 1 387 ? 28.418 5.780 -14.256 1.00 43.78 387 HIS A CA 1
ATOM 2869 C C . HIS A 1 387 ? 28.507 5.926 -12.719 1.00 43.78 387 HIS A C 1
ATOM 2871 O O . HIS A 1 387 ? 29.551 5.661 -12.122 1.00 43.78 387 HIS A O 1
ATOM 2877 N N . GLY A 1 388 ? 27.413 6.298 -12.063 1.00 44.22 388 GLY A N 1
ATOM 2878 C CA . GLY A 1 388 ? 27.263 6.309 -10.622 1.00 44.22 388 GLY A CA 1
ATOM 2879 C C . GLY A 1 388 ? 27.266 4.877 -10.120 1.00 44.22 388 GLY A C 1
ATOM 2880 O O . GLY A 1 388 ? 26.714 3.974 -10.756 1.00 44.22 388 GLY A O 1
ATOM 2881 N N . SER A 1 389 ? 27.949 4.656 -9.001 1.00 43.16 389 SER A N 1
ATOM 2882 C CA . SER A 1 389 ? 28.083 3.337 -8.404 1.00 43.16 389 SER A CA 1
ATOM 2883 C C . SER A 1 389 ? 26.698 2.702 -8.209 1.00 43.16 389 SER A C 1
ATOM 2885 O O . SER A 1 389 ? 25.732 3.379 -7.859 1.00 43.16 389 SER A O 1
ATOM 2887 N N . ALA A 1 390 ? 26.585 1.385 -8.403 1.00 43.34 390 ALA A N 1
ATOM 2888 C CA . ALA A 1 390 ? 25.341 0.635 -8.195 1.00 43.34 390 ALA A CA 1
ATOM 2889 C C . ALA A 1 390 ? 24.724 0.805 -6.783 1.00 43.34 390 ALA A C 1
ATOM 2891 O O . ALA A 1 390 ? 23.606 0.342 -6.554 1.00 43.34 390 ALA A O 1
ATOM 2892 N N . ALA A 1 391 ? 25.446 1.439 -5.850 1.00 38.69 391 ALA A N 1
ATOM 2893 C CA . ALA A 1 391 ? 25.023 1.727 -4.488 1.00 38.69 391 ALA A CA 1
ATOM 2894 C C . ALA A 1 391 ? 24.274 3.067 -4.328 1.00 38.69 391 ALA A C 1
ATOM 2896 O O . ALA A 1 391 ? 23.459 3.168 -3.416 1.00 38.69 391 ALA A O 1
ATOM 2897 N N . ASP A 1 392 ? 24.479 4.055 -5.208 1.00 46.16 392 ASP A N 1
ATOM 2898 C CA . ASP A 1 392 ? 23.988 5.435 -4.994 1.00 46.16 392 ASP A CA 1
ATOM 2899 C C . ASP A 1 392 ? 22.600 5.719 -5.594 1.00 46.16 392 ASP A C 1
ATOM 2901 O O . ASP A 1 392 ? 22.119 6.849 -5.579 1.00 46.16 392 ASP A O 1
ATOM 2905 N N . GLY A 1 393 ? 21.917 4.679 -6.079 1.00 52.16 393 GLY A N 1
ATOM 2906 C CA . GLY A 1 393 ? 20.629 4.818 -6.748 1.00 52.16 393 GLY A CA 1
ATOM 2907 C C . GLY A 1 393 ? 20.807 5.301 -8.186 1.00 52.16 393 GLY A C 1
ATOM 2908 O O . GLY A 1 393 ? 21.535 6.239 -8.489 1.00 52.16 393 GLY A O 1
ATOM 2909 N N . PHE A 1 394 ? 20.148 4.624 -9.117 1.00 49.59 394 PHE A N 1
ATOM 2910 C CA . PHE A 1 394 ? 20.103 5.103 -10.490 1.00 49.59 394 PHE A CA 1
ATOM 2911 C C . PHE A 1 394 ? 19.326 6.418 -10.544 1.00 49.59 394 PHE A C 1
ATOM 2913 O O . PHE A 1 394 ? 18.235 6.501 -9.973 1.00 49.59 394 PHE A O 1
ATOM 2920 N N . GLY A 1 395 ? 19.842 7.395 -11.292 1.00 53.56 395 GLY A N 1
ATOM 2921 C CA . GLY A 1 395 ? 19.041 8.508 -11.787 1.00 53.56 395 GLY A CA 1
ATOM 2922 C C . GLY A 1 395 ? 18.005 7.965 -12.766 1.00 53.56 395 GLY A C 1
ATOM 2923 O O . GLY A 1 395 ? 18.260 7.848 -13.964 1.00 53.56 395 GLY A O 1
ATOM 2924 N N . TRP A 1 396 ? 16.857 7.536 -12.245 1.00 61.09 396 TRP A N 1
ATOM 2925 C CA . TRP A 1 396 ? 15.693 7.255 -13.072 1.00 61.09 396 TRP A CA 1
ATOM 2926 C C . TRP A 1 396 ? 15.204 8.556 -13.680 1.00 61.09 396 TRP A C 1
ATOM 2928 O O . TRP A 1 396 ? 15.273 9.608 -13.042 1.00 61.09 396 TRP A O 1
ATOM 2938 N N . ALA A 1 397 ? 14.672 8.472 -14.897 1.00 59.16 397 ALA A N 1
ATOM 2939 C CA . ALA A 1 397 ? 14.068 9.637 -15.506 1.00 59.16 397 ALA A CA 1
ATOM 2940 C C . ALA A 1 397 ? 12.883 10.098 -14.652 1.00 59.16 397 ALA A C 1
ATOM 2942 O O . ALA A 1 397 ? 11.852 9.428 -14.594 1.00 59.16 397 ALA A O 1
ATOM 2943 N N . ASN A 1 398 ? 13.050 11.241 -13.980 1.00 63.97 398 ASN A N 1
ATOM 2944 C CA . ASN A 1 398 ? 11.991 11.883 -13.197 1.00 63.97 398 ASN A CA 1
ATOM 2945 C C . ASN A 1 398 ? 10.798 12.271 -14.085 1.00 63.97 398 ASN A C 1
ATOM 2947 O O . ASN A 1 398 ? 9.673 12.381 -13.605 1.00 63.97 398 ASN A O 1
ATOM 2951 N N . SER A 1 399 ? 11.045 12.448 -15.383 1.00 69.19 399 SER A N 1
ATOM 2952 C CA . SER A 1 399 ? 10.032 12.573 -16.418 1.00 69.19 399 SER A CA 1
ATOM 2953 C C . SER A 1 399 ? 10.499 11.874 -17.692 1.00 69.19 399 SER A C 1
ATOM 2955 O O . SER A 1 399 ? 11.682 11.875 -18.031 1.00 69.19 399 SER A O 1
ATOM 2957 N N . THR A 1 400 ? 9.564 11.273 -18.420 1.00 74.88 400 THR A N 1
ATOM 2958 C CA . THR A 1 400 ? 9.805 10.797 -19.783 1.00 74.88 400 THR A CA 1
ATOM 2959 C C . THR A 1 400 ? 8.615 11.132 -20.670 1.00 74.88 400 THR A C 1
ATOM 2961 O O . THR A 1 400 ? 7.464 11.047 -20.248 1.00 74.88 400 THR A O 1
ATOM 2964 N N . THR A 1 401 ? 8.896 11.522 -21.911 1.00 80.31 401 THR A N 1
ATOM 2965 C CA . THR A 1 401 ? 7.893 11.666 -22.977 1.00 80.31 401 THR A CA 1
ATOM 2966 C C . THR A 1 401 ? 7.712 10.371 -23.768 1.00 80.31 401 THR A C 1
ATOM 2968 O O . THR A 1 401 ? 6.856 10.292 -24.650 1.00 80.31 401 THR A O 1
ATOM 2971 N N . THR A 1 402 ? 8.515 9.348 -23.462 1.00 81.75 402 THR A N 1
ATOM 2972 C CA . THR A 1 402 ? 8.402 8.034 -24.089 1.00 81.75 402 THR A CA 1
ATOM 2973 C C . THR A 1 402 ? 7.093 7.396 -23.657 1.00 81.75 402 THR A C 1
ATOM 2975 O O . THR A 1 402 ? 6.749 7.399 -22.478 1.00 81.75 402 THR A O 1
ATOM 2978 N N . SER A 1 403 ? 6.371 6.828 -24.616 1.00 85.31 403 SER A N 1
ATOM 2979 C CA . SER A 1 403 ? 5.192 6.011 -24.354 1.00 85.31 403 SER A CA 1
ATOM 2980 C C . SER A 1 403 ? 5.336 4.680 -25.081 1.00 85.31 403 SER A C 1
ATOM 2982 O O . SER A 1 403 ? 5.956 4.601 -26.141 1.00 85.31 403 SER A O 1
ATOM 2984 N N . PHE A 1 404 ? 4.787 3.614 -24.504 1.00 87.31 404 PHE A N 1
ATOM 2985 C CA . PHE A 1 404 ? 4.880 2.270 -25.066 1.00 87.31 404 PHE A CA 1
ATOM 2986 C C . PHE A 1 404 ? 3.532 1.829 -25.626 1.00 87.31 404 PHE A C 1
ATOM 2988 O O . PHE A 1 404 ? 2.527 1.877 -24.922 1.00 87.31 404 PHE A O 1
ATOM 2995 N N . ALA A 1 405 ? 3.534 1.325 -26.859 1.00 89.00 405 ALA A N 1
ATOM 2996 C CA . ALA A 1 405 ? 2.396 0.625 -27.443 1.00 89.00 405 ALA A CA 1
ATOM 2997 C C . ALA A 1 405 ? 2.144 -0.720 -26.746 1.00 89.00 405 ALA A C 1
ATOM 2999 O O . ALA A 1 405 ? 1.005 -1.167 -26.624 1.00 89.00 405 ALA A O 1
ATOM 3000 N N . SER A 1 406 ? 3.210 -1.372 -26.277 1.00 90.75 406 SER A N 1
ATOM 3001 C CA . SER A 1 406 ? 3.127 -2.611 -25.507 1.00 90.75 406 SER A CA 1
ATOM 3002 C C . SER A 1 406 ? 4.340 -2.764 -24.600 1.00 90.75 406 SER A C 1
ATOM 3004 O O . SER A 1 406 ? 5.456 -2.501 -25.042 1.00 90.75 406 SER A O 1
ATOM 3006 N N . VAL A 1 407 ? 4.141 -3.280 -23.387 1.00 90.25 407 VAL A N 1
ATOM 3007 C CA . VAL A 1 407 ? 5.215 -3.769 -22.511 1.00 90.25 407 VAL A CA 1
ATOM 3008 C C . VAL A 1 407 ? 4.769 -5.094 -21.906 1.00 90.25 407 VAL A C 1
ATOM 3010 O O . VAL A 1 407 ? 3.682 -5.193 -21.341 1.00 90.25 407 VAL A O 1
ATOM 3013 N N . SER A 1 408 ? 5.616 -6.107 -22.015 1.00 90.06 408 SER A N 1
ATOM 3014 C CA . SER A 1 408 ? 5.449 -7.419 -21.407 1.00 90.06 408 SER A CA 1
ATOM 3015 C C . SER A 1 408 ? 6.683 -7.717 -20.573 1.00 90.06 408 SER A C 1
ATOM 3017 O O . SER A 1 408 ? 7.789 -7.797 -21.102 1.00 90.06 408 SER A O 1
ATOM 3019 N N . LEU A 1 409 ? 6.499 -7.851 -19.262 1.00 88.25 409 LEU A N 1
ATOM 3020 C CA . LEU A 1 409 ? 7.556 -8.199 -18.320 1.00 88.25 409 LEU A CA 1
ATOM 3021 C C . LEU A 1 409 ? 7.247 -9.575 -17.733 1.00 88.25 409 LEU A C 1
ATOM 3023 O O . LEU A 1 409 ? 6.194 -9.777 -17.131 1.00 88.25 409 LEU A O 1
ATOM 3027 N N . ALA A 1 410 ? 8.166 -10.519 -17.903 1.00 87.69 410 ALA A N 1
ATOM 3028 C CA . ALA A 1 410 ? 8.034 -11.877 -17.396 1.00 87.69 410 ALA A CA 1
ATOM 3029 C C . ALA A 1 410 ? 9.195 -12.226 -16.464 1.00 87.69 410 ALA A C 1
ATOM 3031 O O . ALA A 1 410 ? 10.352 -11.900 -16.733 1.00 87.69 410 ALA A O 1
ATOM 3032 N N . VAL A 1 411 ? 8.872 -12.925 -15.375 1.00 85.56 411 VAL A N 1
ATOM 3033 C CA . VAL A 1 411 ? 9.837 -13.419 -14.389 1.00 85.56 411 VAL A CA 1
ATOM 3034 C C . VAL A 1 411 ? 9.802 -14.941 -14.393 1.00 85.56 411 VAL A C 1
ATOM 3036 O O . VAL A 1 411 ? 8.737 -15.549 -14.339 1.00 85.56 411 VAL A O 1
ATOM 3039 N N . THR A 1 412 ? 10.970 -15.569 -14.456 1.00 87.25 412 THR A N 1
ATOM 3040 C CA . THR A 1 412 ? 11.143 -17.028 -14.433 1.00 87.25 412 THR A CA 1
ATOM 3041 C C . THR A 1 412 ? 12.177 -17.415 -13.375 1.00 87.25 412 THR A C 1
ATOM 3043 O O . THR A 1 412 ? 12.991 -16.586 -12.970 1.00 87.25 412 THR A O 1
ATOM 3046 N N . GLY A 1 413 ? 12.128 -18.657 -12.879 1.00 81.81 413 GLY A N 1
ATOM 3047 C CA . GLY A 1 413 ? 13.036 -19.128 -11.817 1.00 81.81 413 GLY A CA 1
ATOM 3048 C C . GLY A 1 413 ? 12.635 -18.735 -10.386 1.00 81.81 413 GLY A C 1
ATOM 3049 O O . GLY A 1 413 ? 13.392 -18.940 -9.435 1.00 81.81 413 GLY A O 1
ATOM 3050 N N . VAL A 1 414 ? 11.419 -18.211 -10.216 1.00 72.31 414 VAL A N 1
ATOM 3051 C CA . VAL A 1 414 ? 10.805 -17.881 -8.913 1.00 72.31 414 VAL A CA 1
ATOM 3052 C C . VAL A 1 414 ? 10.135 -19.071 -8.228 1.00 72.31 414 VAL A C 1
ATOM 3054 O O . VAL A 1 414 ? 9.531 -18.915 -7.170 1.00 72.31 414 VAL A O 1
ATOM 3057 N N . GLU A 1 415 ? 10.277 -20.272 -8.788 1.00 68.94 415 GLU A N 1
ATOM 3058 C CA . GLU A 1 415 ? 9.762 -21.494 -8.179 1.00 68.94 415 GLU A CA 1
ATOM 3059 C C . GLU A 1 415 ? 10.343 -21.676 -6.767 1.00 68.94 415 GLU A C 1
ATOM 3061 O O . GLU A 1 415 ? 11.558 -21.595 -6.533 1.00 68.94 415 GLU A O 1
ATOM 3066 N N . GLY A 1 416 ? 9.444 -21.858 -5.800 1.00 56.19 416 GLY A N 1
ATOM 3067 C CA . GLY A 1 416 ? 9.798 -22.231 -4.441 1.00 56.19 416 GLY A CA 1
ATOM 3068 C C . GLY A 1 416 ? 10.239 -23.688 -4.442 1.00 56.19 416 GLY A C 1
ATOM 3069 O O . GLY A 1 416 ? 9.426 -24.580 -4.658 1.00 56.19 416 GLY A O 1
ATOM 3070 N N . GLY A 1 417 ? 11.525 -23.938 -4.204 1.00 45.03 417 GLY A N 1
ATOM 3071 C CA . GLY A 1 417 ? 11.974 -25.266 -3.803 1.00 45.03 417 GLY A CA 1
ATOM 3072 C C . GLY A 1 417 ? 11.295 -25.671 -2.486 1.00 45.03 417 GLY A C 1
ATOM 3073 O O . GLY A 1 417 ? 10.845 -24.796 -1.737 1.00 45.03 417 GLY A O 1
ATOM 3074 N N . PRO A 1 418 ? 11.201 -26.974 -2.182 1.00 40.91 418 PRO A N 1
ATOM 3075 C CA . PRO A 1 418 ? 10.637 -27.440 -0.919 1.00 40.91 418 PRO A CA 1
ATOM 3076 C C . PRO A 1 418 ? 11.346 -26.764 0.268 1.00 40.91 418 PRO A C 1
ATOM 3078 O O . PRO A 1 418 ? 12.572 -26.776 0.348 1.00 40.91 418 PRO A O 1
ATOM 3081 N N . GLY A 1 419 ? 10.570 -26.131 1.154 1.00 42.50 419 GLY A N 1
ATOM 3082 C CA . GLY A 1 419 ? 11.076 -25.387 2.318 1.00 42.50 419 GLY A CA 1
ATOM 3083 C C . GLY A 1 419 ? 11.446 -23.919 2.064 1.00 42.50 419 GLY A C 1
ATOM 3084 O O . GLY A 1 419 ? 11.867 -23.234 2.994 1.00 42.50 419 GLY A O 1
ATOM 3085 N N . MET A 1 420 ? 11.289 -23.401 0.840 1.00 40.50 420 MET A N 1
ATOM 3086 C CA . MET A 1 420 ? 11.460 -21.966 0.590 1.00 40.50 420 MET A CA 1
ATOM 3087 C C . MET A 1 420 ? 10.236 -21.170 1.041 1.00 40.50 420 MET A C 1
ATOM 3089 O O . MET A 1 420 ? 9.105 -21.626 0.944 1.00 40.50 420 MET A O 1
ATOM 3093 N N . ARG A 1 421 ? 10.487 -19.967 1.554 1.00 51.59 421 ARG A N 1
ATOM 3094 C CA . ARG A 1 421 ? 9.480 -19.055 2.108 1.00 51.59 421 ARG A CA 1
ATOM 3095 C C . ARG A 1 421 ? 8.675 -18.398 0.971 1.00 51.59 421 ARG A C 1
ATOM 3097 O O . ARG A 1 421 ? 9.207 -18.285 -0.136 1.00 51.59 421 ARG A O 1
ATOM 3104 N N . PRO A 1 422 ? 7.435 -17.930 1.204 1.00 44.72 422 PRO A N 1
ATOM 3105 C CA . PRO A 1 422 ? 6.775 -16.985 0.311 1.00 44.72 422 PRO A CA 1
ATOM 3106 C C . PRO A 1 422 ? 7.711 -15.793 0.111 1.00 44.72 422 PRO A C 1
ATOM 3108 O O . PRO A 1 422 ? 8.099 -15.128 1.069 1.00 44.72 422 PRO A O 1
ATOM 3111 N N . MET A 1 423 ? 8.138 -15.579 -1.127 1.00 46.56 423 MET A N 1
ATOM 3112 C CA . MET A 1 423 ? 8.964 -14.436 -1.501 1.00 46.56 423 MET A CA 1
ATOM 3113 C C . MET A 1 423 ? 8.068 -13.436 -2.207 1.00 46.56 423 MET A C 1
ATOM 3115 O O . MET A 1 423 ? 7.262 -13.825 -3.052 1.00 46.56 423 MET A O 1
ATOM 3119 N N . SER A 1 424 ? 8.236 -12.158 -1.894 1.00 48.31 424 SER A N 1
ATOM 3120 C CA . SER A 1 424 ? 7.696 -11.074 -2.699 1.00 48.31 424 SER A CA 1
ATOM 3121 C C . SER A 1 424 ? 8.557 -10.943 -3.955 1.00 48.31 424 SER A C 1
ATOM 3123 O O . SER A 1 424 ? 9.734 -10.581 -3.905 1.00 48.31 424 SER A O 1
ATOM 3125 N N . VAL A 1 425 ? 7.974 -11.285 -5.101 1.00 47.91 425 VAL A N 1
ATOM 3126 C CA . VAL A 1 425 ? 8.534 -10.901 -6.399 1.00 47.91 425 VAL A CA 1
ATOM 3127 C C . VAL A 1 425 ? 7.842 -9.620 -6.801 1.00 47.91 425 VAL A C 1
ATOM 3129 O O . VAL A 1 425 ? 6.632 -9.633 -7.000 1.00 47.91 425 VAL A O 1
ATOM 3132 N N . VAL A 1 426 ? 8.585 -8.533 -6.939 1.00 54.84 426 VAL A N 1
ATOM 3133 C CA . VAL A 1 426 ? 8.040 -7.285 -7.470 1.00 54.84 426 VAL A CA 1
ATOM 3134 C C . VAL A 1 426 ? 8.444 -7.196 -8.931 1.00 54.84 426 VAL A C 1
ATOM 3136 O O . VAL A 1 426 ? 9.624 -7.019 -9.240 1.00 54.84 426 VAL A O 1
ATOM 3139 N N . ALA A 1 427 ? 7.477 -7.343 -9.837 1.00 46.44 427 ALA A N 1
ATOM 3140 C CA . ALA A 1 427 ? 7.672 -6.931 -11.221 1.00 46.44 427 ALA A CA 1
ATOM 3141 C C . ALA A 1 427 ? 7.159 -5.505 -11.369 1.00 46.44 427 ALA A C 1
ATOM 3143 O O . ALA A 1 427 ? 5.991 -5.245 -11.091 1.00 46.44 427 ALA A O 1
ATOM 3144 N N . HIS A 1 428 ? 8.037 -4.601 -11.782 1.00 53.16 428 HIS A N 1
ATOM 3145 C CA . HIS A 1 428 ? 7.748 -3.193 -11.980 1.00 53.16 428 HIS A CA 1
ATOM 3146 C C . HIS A 1 428 ? 8.055 -2.828 -13.433 1.00 53.16 428 HIS A C 1
ATOM 3148 O O . HIS A 1 428 ? 9.211 -2.812 -13.849 1.00 53.16 428 HIS A O 1
ATOM 3154 N N . ALA A 1 429 ? 7.031 -2.518 -14.216 1.00 47.81 429 ALA A N 1
ATOM 3155 C CA . ALA A 1 429 ? 7.192 -1.799 -15.473 1.00 47.81 429 ALA A CA 1
ATOM 3156 C C . ALA A 1 429 ? 6.564 -0.423 -15.274 1.00 47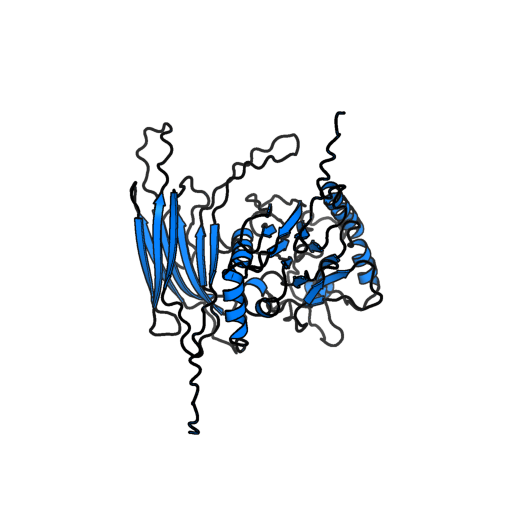.81 429 ALA A C 1
ATOM 3158 O O . ALA A 1 429 ? 5.345 -0.318 -15.179 1.00 47.81 429 ALA A O 1
ATOM 3159 N N . GLY A 1 430 ? 7.385 0.615 -15.129 1.00 43.84 430 GLY A N 1
ATOM 3160 C CA . GLY A 1 430 ? 6.890 1.949 -14.807 1.00 43.84 430 GLY A CA 1
ATOM 3161 C C . GLY A 1 430 ? 7.410 3.014 -15.747 1.00 43.84 430 GLY A C 1
ATOM 3162 O O . GLY A 1 430 ? 8.592 3.037 -16.082 1.00 43.84 430 GLY A O 1
ATOM 3163 N N . MET A 1 431 ? 6.510 3.916 -16.126 1.00 38.38 431 MET A N 1
ATOM 3164 C CA . MET A 1 431 ? 6.837 5.234 -16.653 1.00 38.38 431 MET A CA 1
ATOM 3165 C C . MET A 1 431 ? 6.365 6.274 -15.644 1.00 38.38 431 MET A C 1
ATOM 3167 O O . MET A 1 431 ? 5.199 6.259 -15.247 1.00 38.38 431 MET A O 1
ATOM 3171 N N . VAL A 1 432 ? 7.250 7.185 -15.244 1.00 33.72 432 VAL A N 1
ATOM 3172 C CA . VAL A 1 432 ? 6.839 8.394 -14.528 1.00 33.72 432 VAL A CA 1
ATOM 3173 C C . VAL A 1 432 ? 6.514 9.443 -15.587 1.00 33.72 432 VAL A C 1
ATOM 3175 O O . VAL A 1 432 ? 7.405 10.055 -16.174 1.00 33.72 432 VAL A O 1
ATOM 3178 N N . ALA A 1 433 ? 5.226 9.607 -15.878 1.00 28.94 433 ALA A N 1
ATOM 3179 C CA . ALA A 1 433 ? 4.744 10.769 -16.609 1.00 28.94 433 ALA A CA 1
ATOM 3180 C C . ALA A 1 433 ? 4.568 11.914 -15.604 1.00 28.94 433 ALA A C 1
ATOM 3182 O O . ALA A 1 433 ? 3.850 11.769 -14.613 1.00 28.94 433 ALA A O 1
ATOM 3183 N N . THR A 1 434 ? 5.224 13.050 -15.831 1.00 31.09 434 THR A N 1
ATOM 3184 C CA . THR A 1 434 ? 4.923 14.275 -15.087 1.00 31.09 434 THR A CA 1
ATOM 3185 C C . THR A 1 434 ? 3.644 14.883 -15.643 1.00 31.09 434 THR A C 1
ATOM 3187 O O . THR A 1 434 ? 3.565 15.185 -16.831 1.00 31.09 434 THR A O 1
ATOM 3190 N N . ASN A 1 435 ? 2.645 15.080 -14.784 1.00 31.89 435 ASN A N 1
ATOM 3191 C CA . ASN A 1 435 ? 1.527 15.959 -15.100 1.00 31.89 435 ASN A CA 1
ATOM 3192 C C . ASN A 1 435 ? 2.022 17.407 -15.000 1.00 31.89 435 ASN A C 1
ATOM 3194 O O . ASN A 1 435 ? 2.447 17.828 -13.922 1.00 31.89 435 ASN A O 1
ATOM 3198 N N . ASP A 1 436 ? 1.939 18.170 -16.089 1.00 28.31 436 ASP A N 1
ATOM 3199 C CA . ASP A 1 436 ? 1.996 19.630 -16.011 1.00 28.31 436 ASP A CA 1
ATOM 3200 C C . ASP A 1 436 ? 0.711 20.114 -15.326 1.00 28.31 436 ASP A C 1
ATOM 3202 O O . ASP A 1 436 ? -0.370 20.139 -15.917 1.00 28.31 436 ASP A O 1
ATOM 3206 N N . TYR A 1 437 ? 0.808 20.469 -14.045 1.00 32.97 437 TYR A N 1
ATOM 3207 C CA . TYR A 1 437 ? -0.284 21.118 -13.328 1.00 32.97 437 TYR A CA 1
ATOM 3208 C C . TYR A 1 437 ? -0.254 22.620 -13.621 1.00 32.97 437 TYR A C 1
ATOM 3210 O O . TYR A 1 437 ? 0.405 23.387 -12.923 1.00 32.97 437 TYR A O 1
ATOM 3218 N N . THR A 1 438 ? -1.003 23.077 -14.625 1.00 29.42 438 THR A N 1
ATOM 3219 C CA . THR A 1 438 ? -1.364 24.500 -14.695 1.00 29.42 438 THR A CA 1
ATOM 3220 C C . THR A 1 438 ? -2.489 24.761 -13.700 1.00 29.42 438 THR A C 1
ATOM 3222 O O . THR A 1 438 ? -3.618 24.301 -13.887 1.00 29.42 438 THR A O 1
ATOM 3225 N N . THR A 1 439 ? -2.194 25.482 -12.622 1.00 30.50 439 THR A N 1
ATOM 3226 C CA . THR A 1 439 ? -3.198 25.919 -11.652 1.00 30.50 439 THR A CA 1
ATOM 3227 C C . THR A 1 439 ? -4.161 26.912 -12.312 1.00 30.50 439 THR A C 1
ATOM 3229 O O . THR A 1 439 ? -3.778 27.990 -12.759 1.00 30.50 439 THR A O 1
ATOM 3232 N N . SER A 1 440 ? -5.445 26.550 -12.386 1.00 30.66 440 SER A N 1
ATOM 3233 C CA . SER A 1 440 ? -6.509 27.512 -12.684 1.00 30.66 440 SER A CA 1
ATOM 3234 C C . SER A 1 440 ? -6.775 28.361 -11.432 1.00 30.66 440 SER A C 1
ATOM 3236 O O . SER A 1 440 ? -6.937 27.790 -10.350 1.00 30.66 440 SER A O 1
ATOM 3238 N N . PRO A 1 441 ? -6.901 29.699 -11.536 1.00 31.09 441 PRO A N 1
ATOM 3239 C CA . PRO A 1 441 ? -7.147 30.590 -10.394 1.00 31.09 441 PRO A CA 1
ATOM 3240 C C . PRO A 1 441 ? -8.516 30.391 -9.710 1.00 31.09 441 PRO A C 1
ATOM 3242 O O . PRO A 1 441 ? -8.834 31.092 -8.756 1.00 31.09 441 PRO A O 1
ATOM 3245 N N . THR A 1 442 ? -9.333 29.437 -10.167 1.00 33.22 442 THR A N 1
ATOM 3246 C CA . THR A 1 442 ? -10.654 29.117 -9.593 1.00 33.22 442 THR A CA 1
ATOM 3247 C C . THR A 1 442 ? -10.649 27.939 -8.611 1.00 33.22 442 THR A C 1
ATOM 3249 O O . THR A 1 442 ? -11.706 27.560 -8.119 1.00 33.22 442 THR A O 1
ATOM 3252 N N . GLY A 1 443 ? -9.488 27.358 -8.283 1.00 28.75 443 GLY A N 1
ATOM 3253 C CA . GLY A 1 443 ? -9.378 26.329 -7.235 1.00 28.75 443 GLY A CA 1
ATOM 3254 C C . GLY A 1 443 ? -9.977 24.961 -7.590 1.00 28.75 443 GLY A C 1
ATOM 3255 O O . GLY A 1 443 ? -9.870 24.023 -6.807 1.00 28.75 443 GLY A O 1
ATOM 3256 N N . THR A 1 444 ? -10.557 24.798 -8.780 1.00 29.78 444 THR A N 1
ATOM 3257 C CA . THR A 1 444 ? -10.906 23.490 -9.340 1.00 29.78 444 THR A CA 1
ATOM 3258 C C . THR A 1 444 ? -9.763 22.987 -10.212 1.00 29.78 444 THR A C 1
ATOM 3260 O O . THR A 1 444 ? -9.603 23.422 -11.355 1.00 29.78 444 THR A O 1
ATOM 3263 N N . ALA A 1 445 ? -8.966 22.063 -9.676 1.00 29.38 445 ALA A N 1
ATOM 3264 C CA . ALA A 1 445 ? -8.036 21.272 -10.467 1.00 29.38 445 ALA A CA 1
ATOM 3265 C C . ALA A 1 445 ? -8.840 20.315 -11.364 1.00 29.38 445 ALA A C 1
ATOM 3267 O O . ALA A 1 445 ? -9.339 19.285 -10.915 1.00 29.38 445 ALA A O 1
ATOM 3268 N N . LEU A 1 446 ? -8.986 20.658 -12.643 1.00 27.47 446 LEU A N 1
ATOM 3269 C CA . LEU A 1 446 ? -9.310 19.675 -13.672 1.00 27.47 446 LEU A CA 1
ATOM 3270 C C . LEU A 1 446 ? -8.019 18.911 -13.965 1.00 27.47 446 LEU A C 1
ATOM 3272 O O . LEU A 1 446 ? -7.187 19.355 -14.750 1.00 27.47 446 LEU A O 1
ATOM 3276 N N . ALA A 1 447 ? -7.830 17.783 -13.283 1.00 27.80 447 ALA A N 1
ATOM 3277 C CA . ALA A 1 447 ? -6.781 16.840 -13.629 1.00 27.80 447 ALA A CA 1
ATOM 3278 C C . ALA A 1 447 ? -7.091 16.255 -15.015 1.00 27.80 447 ALA A C 1
ATOM 3280 O O . ALA A 1 447 ? -7.945 15.380 -15.154 1.00 27.80 447 ALA A O 1
ATOM 3281 N N . THR A 1 448 ? -6.402 16.716 -16.058 1.00 26.69 448 THR A N 1
ATOM 3282 C CA . THR A 1 448 ? -6.193 15.874 -17.237 1.00 26.69 448 THR A CA 1
ATOM 3283 C C . THR A 1 448 ? -5.359 14.687 -16.776 1.00 26.69 448 THR A C 1
ATOM 3285 O O . THR A 1 448 ? -4.201 14.848 -16.401 1.00 26.69 448 THR A O 1
ATOM 3288 N N . GLN A 1 449 ? -5.981 13.509 -16.718 1.00 29.19 449 GLN A N 1
ATOM 3289 C CA . GLN A 1 449 ? -5.337 12.256 -16.336 1.00 29.19 449 GLN A CA 1
ATOM 3290 C C . GLN A 1 449 ? -4.211 11.922 -17.329 1.00 29.19 449 GLN A C 1
ATOM 3292 O O . GLN A 1 449 ? -4.436 11.245 -18.329 1.00 29.19 449 GLN A O 1
ATOM 3297 N N . GLY A 1 450 ? -2.987 12.366 -17.049 1.00 27.30 450 GLY A N 1
ATOM 3298 C CA . GLY A 1 450 ? -1.799 11.639 -17.474 1.00 27.30 450 GLY A CA 1
ATOM 3299 C C . GLY A 1 450 ? -1.721 10.387 -16.611 1.00 27.30 450 GLY A C 1
ATOM 3300 O O . GLY A 1 450 ? -1.447 10.461 -15.413 1.00 27.30 450 GLY A O 1
ATOM 3301 N N . ALA A 1 451 ? -2.071 9.233 -17.174 1.00 28.81 451 ALA A N 1
ATOM 3302 C CA . ALA A 1 451 ? -1.961 7.976 -16.454 1.00 28.81 451 ALA A CA 1
ATOM 3303 C C . ALA A 1 451 ? -0.476 7.688 -16.186 1.00 28.81 451 ALA A C 1
ATOM 3305 O O . ALA A 1 451 ? 0.290 7.436 -17.114 1.00 28.81 451 ALA A O 1
ATOM 3306 N N . VAL A 1 452 ? -0.073 7.675 -14.914 1.00 31.73 452 VAL A N 1
ATOM 3307 C CA . VAL A 1 452 ? 1.136 6.958 -14.503 1.00 31.73 452 VAL A CA 1
ATOM 3308 C C . VAL A 1 452 ? 0.837 5.478 -14.721 1.00 31.73 452 VAL A C 1
ATOM 3310 O O . VAL A 1 452 ? 0.154 4.841 -13.919 1.00 31.73 452 VAL A O 1
ATOM 3313 N N . VAL A 1 453 ? 1.294 4.925 -15.843 1.00 33.56 453 VAL A 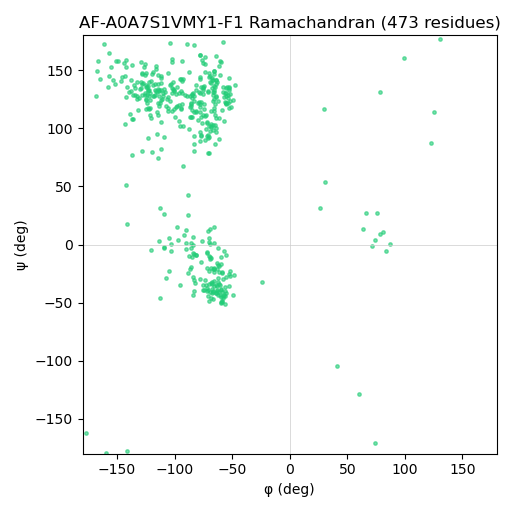N 1
ATOM 3314 C CA . VAL A 1 453 ? 1.234 3.480 -16.074 1.00 33.56 453 VAL A CA 1
ATOM 3315 C C . VAL A 1 453 ? 2.449 2.869 -15.384 1.00 33.56 453 VAL A C 1
ATOM 3317 O O . VAL A 1 453 ? 3.480 2.606 -15.998 1.00 33.56 453 VAL A O 1
ATOM 3320 N N . ALA A 1 454 ? 2.328 2.687 -14.071 1.00 41.97 454 ALA A N 1
ATOM 3321 C CA . ALA A 1 454 ? 3.178 1.783 -13.316 1.00 41.97 454 ALA A CA 1
ATOM 3322 C C . ALA A 1 454 ? 2.453 0.438 -13.198 1.00 41.97 454 ALA A C 1
ATOM 3324 O O . ALA A 1 454 ? 1.511 0.257 -12.425 1.00 41.97 454 ALA A O 1
ATOM 3325 N N . ALA A 1 455 ? 2.856 -0.527 -14.017 1.00 43.81 455 ALA A N 1
ATOM 3326 C CA . ALA A 1 455 ? 2.459 -1.909 -13.850 1.00 43.81 455 ALA A CA 1
ATOM 3327 C C . ALA A 1 455 ? 3.387 -2.556 -12.820 1.00 43.81 455 ALA A C 1
ATOM 3329 O O . ALA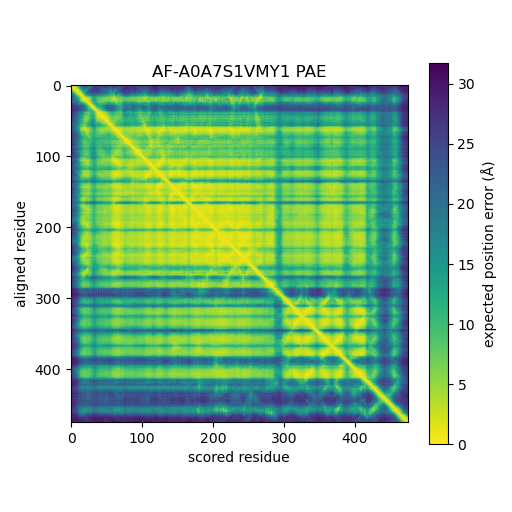 A 1 455 ? 4.397 -3.171 -13.155 1.00 43.81 455 ALA A O 1
ATOM 3330 N N . SER A 1 456 ? 3.006 -2.403 -11.559 1.00 48.31 456 SER A N 1
ATOM 3331 C CA . SER A 1 456 ? 3.624 -3.095 -10.437 1.00 48.31 456 SER A CA 1
ATOM 3332 C C . SER A 1 456 ? 2.780 -4.315 -10.070 1.00 48.31 456 SER A C 1
ATOM 3334 O O . SER A 1 456 ? 1.547 -4.250 -10.044 1.00 48.31 456 SER A O 1
ATOM 3336 N N . ALA A 1 457 ? 3.418 -5.455 -9.835 1.00 46.53 457 ALA A N 1
ATOM 3337 C CA . ALA A 1 457 ? 2.757 -6.669 -9.376 1.00 46.53 457 ALA A CA 1
ATOM 3338 C C . ALA A 1 457 ? 3.624 -7.366 -8.332 1.00 46.53 457 ALA A C 1
ATOM 3340 O O . ALA A 1 457 ? 4.811 -7.594 -8.571 1.00 46.53 457 ALA A O 1
ATOM 3341 N N . PHE A 1 458 ? 3.015 -7.738 -7.205 1.00 49.62 458 PHE A N 1
ATOM 3342 C CA . PHE A 1 458 ? 3.597 -8.731 -6.311 1.00 49.62 458 PHE A CA 1
ATOM 3343 C C . PHE A 1 458 ? 3.214 -10.126 -6.809 1.00 49.62 458 PHE A C 1
ATOM 3345 O O . PHE A 1 458 ? 2.032 -10.396 -7.026 1.00 49.62 458 PHE A O 1
ATOM 3352 N N . PHE A 1 459 ? 4.183 -11.022 -6.972 1.00 43.44 459 PHE A N 1
ATOM 3353 C CA . PHE A 1 459 ? 3.900 -12.442 -7.155 1.00 43.44 459 PHE A CA 1
ATOM 3354 C C . PHE A 1 459 ? 4.136 -13.176 -5.852 1.00 43.44 459 PHE A C 1
ATOM 3356 O O . PHE A 1 459 ? 5.186 -13.025 -5.226 1.00 43.44 459 PHE A O 1
ATOM 3363 N N . PHE A 1 460 ? 3.173 -14.022 -5.510 1.00 43.81 460 PHE A N 1
ATOM 3364 C CA . PHE A 1 460 ? 3.318 -15.032 -4.482 1.00 43.81 460 PHE A CA 1
ATOM 3365 C C . PHE A 1 460 ? 3.459 -16.392 -5.186 1.00 43.81 460 PHE A C 1
ATOM 3367 O O . PHE A 1 460 ? 2.553 -16.778 -5.933 1.00 43.81 460 PHE A O 1
ATOM 3374 N N . PRO A 1 461 ? 4.593 -17.102 -5.046 1.00 41.03 461 PRO A N 1
ATOM 3375 C CA . PRO A 1 461 ? 4.806 -18.359 -5.756 1.00 41.03 461 PRO A CA 1
ATOM 3376 C C . PRO A 1 461 ? 3.806 -19.436 -5.304 1.00 41.03 461 PRO A C 1
ATOM 3378 O O . PRO A 1 461 ? 3.497 -19.562 -4.120 1.00 41.03 461 PRO A O 1
ATOM 3381 N N . ARG A 1 462 ? 3.319 -20.249 -6.252 1.00 37.22 462 ARG A N 1
ATOM 3382 C CA . ARG A 1 462 ? 2.547 -21.469 -5.959 1.00 37.22 462 ARG A CA 1
ATOM 3383 C C . ARG A 1 462 ? 3.493 -22.570 -5.481 1.00 37.22 462 ARG A C 1
ATOM 3385 O O . ARG A 1 462 ? 4.447 -22.894 -6.185 1.00 37.22 462 ARG A O 1
ATOM 3392 N N . PHE A 1 463 ? 3.184 -23.207 -4.353 1.00 36.16 463 PHE A N 1
ATOM 3393 C CA . PHE A 1 463 ? 3.844 -24.449 -3.950 1.00 36.16 463 PHE A CA 1
ATOM 3394 C C . PHE A 1 463 ? 3.136 -25.646 -4.586 1.00 36.16 463 PHE A C 1
ATOM 3396 O O . PHE A 1 463 ? 1.958 -25.897 -4.330 1.00 36.16 463 PHE A O 1
ATOM 3403 N N . ALA A 1 464 ? 3.859 -26.406 -5.408 1.00 34.72 464 ALA A N 1
ATOM 3404 C CA . ALA A 1 464 ? 3.412 -27.718 -5.851 1.00 34.72 464 ALA A CA 1
ATOM 3405 C C . ALA A 1 464 ? 3.659 -28.725 -4.717 1.00 34.72 464 ALA A C 1
ATOM 3407 O O . ALA A 1 464 ? 4.729 -29.319 -4.611 1.00 34.72 464 ALA A O 1
ATOM 3408 N N . GLY A 1 465 ? 2.680 -28.893 -3.829 1.00 30.56 465 GLY A N 1
ATOM 3409 C CA . GLY A 1 465 ? 2.700 -29.984 -2.862 1.00 30.56 465 GLY A CA 1
ATOM 3410 C C . GLY A 1 465 ? 2.431 -31.308 -3.573 1.00 30.56 465 GLY A C 1
ATOM 3411 O O . GLY A 1 465 ? 1.291 -31.594 -3.930 1.00 30.56 465 GLY A O 1
ATOM 3412 N N . THR A 1 466 ? 3.451 -32.143 -3.769 1.00 28.94 466 THR A N 1
ATOM 3413 C CA . THR A 1 466 ? 3.239 -33.559 -4.089 1.00 28.94 466 THR A CA 1
ATOM 3414 C C . THR A 1 466 ? 2.686 -34.255 -2.848 1.00 28.94 466 THR A C 1
ATOM 3416 O O . THR A 1 466 ? 3.446 -34.710 -1.993 1.00 28.94 466 THR A O 1
ATOM 341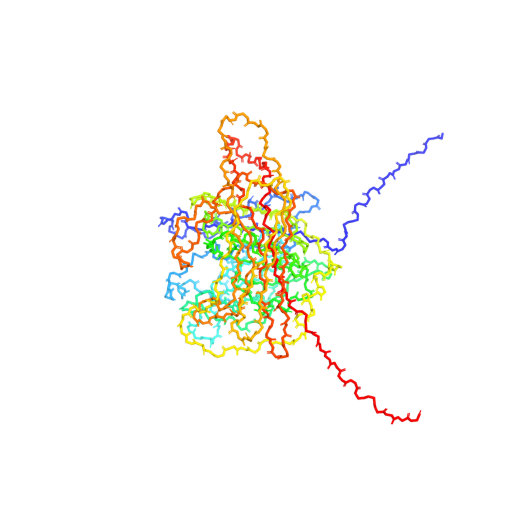9 N N . GLN A 1 467 ? 1.360 -34.343 -2.724 1.00 26.30 467 GLN A N 1
ATOM 3420 C CA . GLN A 1 467 ? 0.753 -35.323 -1.826 1.00 26.30 467 GLN A CA 1
ATOM 3421 C C . GLN A 1 467 ? 1.016 -36.715 -2.407 1.00 26.30 467 GLN A C 1
ATOM 3423 O O . GLN A 1 467 ? 0.384 -37.126 -3.379 1.00 26.30 467 GLN A O 1
ATOM 3428 N N . SER A 1 468 ? 1.963 -37.453 -1.824 1.00 26.23 468 SER A N 1
ATOM 3429 C CA . SER A 1 468 ? 2.072 -38.887 -2.078 1.00 26.23 468 SER A CA 1
ATOM 3430 C C . SER A 1 468 ? 0.882 -39.560 -1.384 1.00 26.23 468 SER A C 1
ATOM 3432 O O . SER A 1 468 ? 0.920 -39.846 -0.185 1.00 26.23 468 SER A O 1
ATOM 3434 N N . HIS A 1 469 ? -0.206 -39.781 -2.116 1.00 25.48 469 HIS A N 1
ATOM 3435 C CA . HIS A 1 469 ? -1.234 -40.714 -1.680 1.00 25.48 469 HIS A CA 1
ATOM 3436 C C . HIS A 1 469 ? -0.650 -42.127 -1.776 1.00 25.48 469 HIS A C 1
ATOM 3438 O O . HIS A 1 469 ? -0.563 -42.705 -2.858 1.00 25.48 469 HIS A O 1
ATOM 3444 N N . ARG A 1 470 ? -0.250 -42.703 -0.635 1.00 26.39 470 ARG A N 1
ATOM 3445 C CA . ARG A 1 470 ? -0.196 -44.162 -0.497 1.00 26.39 470 ARG A CA 1
ATOM 3446 C C . ARG A 1 470 ? -1.632 -44.668 -0.614 1.00 26.39 470 ARG A C 1
ATOM 3448 O O . ARG A 1 470 ? -2.397 -44.578 0.343 1.00 26.39 470 ARG A O 1
ATOM 3455 N N . GLN A 1 471 ? -2.002 -45.165 -1.790 1.00 26.73 471 GLN A N 1
ATOM 3456 C CA . GLN A 1 471 ? -3.118 -46.094 -1.908 1.00 26.73 471 GLN A CA 1
ATOM 3457 C C . GLN A 1 471 ? -2.724 -47.372 -1.164 1.00 26.73 471 GLN A C 1
ATOM 3459 O O . GLN A 1 471 ? -1.800 -48.078 -1.565 1.00 26.73 471 GLN A O 1
ATOM 3464 N N . ASN A 1 472 ? -3.400 -47.638 -0.049 1.00 26.38 472 ASN A N 1
ATOM 3465 C CA . ASN A 1 472 ? -3.459 -48.982 0.499 1.00 26.38 472 ASN A CA 1
ATOM 3466 C C . ASN A 1 472 ? -4.417 -49.778 -0.389 1.00 26.38 472 ASN A C 1
ATOM 3468 O O . ASN A 1 472 ? -5.599 -49.452 -0.471 1.00 26.38 472 ASN A O 1
ATOM 3472 N N . ASN A 1 473 ? -3.880 -50.799 -1.051 1.00 28.38 473 ASN A N 1
ATOM 3473 C CA . ASN A 1 473 ? -4.660 -51.847 -1.689 1.00 28.38 473 ASN A CA 1
ATOM 3474 C C . ASN A 1 473 ? -5.469 -52.592 -0.621 1.00 28.38 473 ASN A C 1
ATOM 3476 O O . ASN A 1 473 ? -4.881 -53.148 0.307 1.00 28.38 473 ASN A O 1
ATOM 3480 N N . VAL A 1 474 ? -6.786 -52.642 -0.795 1.00 27.28 474 VAL A N 1
ATOM 3481 C CA . VAL A 1 474 ? -7.628 -53.751 -0.340 1.00 27.28 474 VAL A CA 1
ATOM 3482 C C . VAL A 1 474 ? -8.595 -54.043 -1.488 1.00 27.28 474 VAL A C 1
ATOM 3484 O O . VAL A 1 474 ? -9.454 -53.214 -1.769 1.00 27.28 474 VAL A O 1
ATOM 3487 N N . GLU A 1 475 ? -8.313 -55.183 -2.127 1.00 30.50 475 GLU A N 1
ATOM 3488 C CA . GLU A 1 475 ? -9.016 -55.961 -3.174 1.00 30.50 475 GLU A CA 1
ATOM 3489 C C . GLU A 1 475 ? -9.649 -55.251 -4.380 1.00 30.50 475 GLU A C 1
ATOM 3491 O O . GLU A 1 475 ? -10.694 -54.578 -4.246 1.00 30.50 475 GLU A O 1
#

Solvent-accessible surface area (backbone atoms only — not comparable to full-atom values): 27058 Å² total; per-residue (Å²): 142,83,85,84,82,81,81,79,81,75,80,75,76,60,86,55,63,43,40,41,33,28,35,25,30,64,71,78,87,50,100,78,62,78,76,65,62,69,65,61,59,32,54,47,53,46,59,57,47,57,81,76,42,43,94,92,46,65,55,30,30,36,32,34,30,7,29,44,38,81,48,73,82,53,94,41,46,69,52,37,54,75,65,31,39,50,85,85,43,67,69,57,52,60,57,52,58,60,60,51,41,93,42,35,40,24,33,39,42,38,47,50,28,35,56,92,89,56,72,91,45,32,25,48,27,40,35,47,46,57,62,72,80,64,100,59,83,72,55,53,29,30,27,62,46,47,92,49,65,87,51,23,42,59,29,83,52,61,87,36,75,43,78,45,53,98,48,95,44,26,28,23,63,45,41,43,61,21,76,81,36,69,65,66,55,49,78,37,73,84,38,40,31,36,40,26,27,14,68,40,65,42,80,44,88,83,52,22,37,51,45,44,51,30,9,50,6,30,29,46,20,28,15,27,42,31,8,8,18,22,55,3,35,50,25,20,26,24,37,34,22,23,9,82,34,49,77,73,41,75,49,73,46,86,47,69,80,50,72,51,75,43,66,46,74,44,75,43,50,55,46,88,80,38,73,37,27,58,44,35,45,54,40,46,68,76,54,85,76,77,84,81,81,84,70,84,85,70,84,55,59,48,73,49,77,43,77,47,76,56,84,58,93,50,79,46,74,50,75,50,72,44,60,34,72,90,47,97,52,44,36,32,35,35,41,40,36,26,55,46,80,74,76,92,74,88,61,97,64,80,81,75,68,56,37,32,36,46,37,41,35,20,24,47,44,70,54,85,92,57,63,40,64,37,36,39,33,38,39,36,56,45,61,60,88,77,82,66,57,95,83,76,62,82,57,56,31,79,53,53,91,79,52,66,73,41,78,46,79,48,80,43,62,68,73,53,56,94,90,54,66,89,41,54,31,40,40,35,43,43,48,46,55,68,72,84,79,79,80,53,98,80,78,65,82,81,75,77,81,67,74,59,58,47,53,38,35,48,43,58,48,73,74,86,77,82,78,80,77,79,77,77,87,78,135

Nearest PDB structures (foldseek):
  5h8i-assembly1_H  TM=7.059E-01  e=1.139E-10  Medicago truncatula
  5h8l-assembly1_H  TM=6.840E-01  e=1.207E-10  Medicago truncatula
  2e2k-assembly1_A  TM=6.559E-01  e=1.494E-09  Helicobacter pylori 26695
  2e2k-assembly1_F  TM=6.590E-01  e=8.154E-09  Helicobacter pylori 26695
  2e2k-assembly1_D  TM=6.319E-01  e=8.154E-09  Helicobacter pylori 26695

Radius of gyration: 24.23 Å; Cα contacts (8 Å, |Δi|>4): 1054; chains: 1; bounding box: 84×87×68 Å

Mean predicted aligned error: 11.5 Å

Secondary structure (DSSP, 8-state):
--------------TTEEEEEEEE--STT-TT-----THHHHHHHHHHHGGG-BTTB--EEEEEEPTTSSSPPPSSHHHHHHH-EETT-HHHHHHHHTTS-TTEEEEEEEEEEE-TTSTT--EEEEEEEESSPPSSPPPEEE-SS-S-TTT-PPP-S---EEE-SSSS-EEEE--GGGGGSHHHHGGGTT-SEEEEE------STTS-HHHHHHHHHHHHS-EEEEE---BSTTT--EEEE-TT--EEEEE----TT-B--EEEEEEEEP-TT-HHHHHHHHHHHT---PPPP---SS--EEEEEEEEE---SSPEEEEEEEE-TTSS-EEEEEEEEEEPPPP--S--SPPPPPEEEEEEEEEEES-TTS-EEEEEEEEEEES------TTS---B-SS----EEEEEEEEES----TTPPPPEEEEEEE--PPP-----TTS----------EEEEEE-PPP------------

InterPro domains:
  IPR003010 Carbon-nitrogen hydrolase [PS50263] (23-265)
  IPR036526 Carbon-nitrogen hydrolase superfamily [G3DSA:3.60.110.10] (56-271)
  IPR036526 Carbon-nitrogen hydrolase superfamily [SSF56317] (38-261)
  IPR040154 Biotinidase/VNN family [PTHR10609] (135-407)

Organism: NCBI:txid1486929

Foldseek 3Di:
DDDDDDPPPPPPPDLQKAKEKEKAADPPPDPPDPPPDLLVVLVVVLVQVQVVADPVQQAHLEYFYAQCRSHNDQPAQVSLQVFAAELPDVVVVVSVVSNPRPRYQKYWDWGWHDYPPPPSAIFGKIWIQGPPGDPDRTDMFTAQDDQDCRHHDGTPDAWDWADRDPRPAIETEHEAVCLQDLPPVLVCLSHQEYRYRYQQFCPDPQRQQALSQLQSLQQQLHWYFYYWNCQEQGTAWTFTAESNSDGQDIDHHNGNHDGDTHMDIDIHGRPCVRPSSVQSNLLSVVDDDDDDDFDDDDWDKDKDKDKDWDPDQDKDKDKDWDQAPPDNFIKMKMKIFGWDPDPPDDDPDDDDIWMKMWMWMWTWDGPRNDTDTAIETEIATAPDPPPDPPPPDGRGPLADPIDTPDMDMDMPRPADDPPRHFYWYKYWYWHNHDDPFDDDPPPDGPDPDPDGPIPIHTGGHRDPDPPPPPPDDDD

pLDDT: mean 71.49, std 20.97, range [23.52, 97.69]

Sequence (475 aa):
MYGLFFVLLIHWCSASEVFVGVLTWNSGAEESFPLGPWQAQQATAARLVAPHLSPRRPTLDLLVTAEEALTPPPPNMSVAHALAQDLTNGTLWSAMEGLRAPAARSTLVWLPTRHAGTGNSVFSTAVLLPRPPSSTIPLNYGKTHPFDRSVFTPGTTGPLVVPLTATAAAAGVLICYDLLFTQPLCAYQHVNVLALPTWWVNLDARLAATPTQQALARSTGLAVAAAGPGDGYFNSGSGLYHGNGSVASVYFTNDPFVQVANVLAATLVDEPTSPQAGTFRAACASGPVETVESFPHGGSGNVTFHTLSGNSTGPMRAKVCVPRWSSSSTICCSVEFTEHPAPASASSSVPQPTTYALVVYSGWYGKTQDMFPHHVCSFAVASDLEHGSAADGFGWANSTTTSFASVSLAVTGVEGGPGMRPMSVVAHAGMVATNDYTTSPTGTALATQGAVVAASAFFFPRFAGTQSHRQNNVE